Protein AF-A0A1E3PPU5-F1 (afdb_monomer)

Structure (mmCIF, N/CA/C/O backbone):
data_AF-A0A1E3PPU5-F1
#
_entry.id   AF-A0A1E3PPU5-F1
#
loop_
_atom_site.group_PDB
_atom_site.id
_atom_site.type_symbol
_atom_site.label_atom_id
_atom_site.label_alt_id
_atom_site.label_comp_id
_atom_site.label_asym_id
_atom_site.label_entity_id
_atom_site.label_seq_id
_atom_site.pdbx_PDB_ins_code
_atom_site.Cartn_x
_atom_site.Cartn_y
_atom_site.Cartn_z
_atom_site.occupancy
_atom_site.B_iso_or_equiv
_atom_site.auth_seq_id
_atom_site.auth_comp_id
_atom_site.auth_asym_id
_atom_site.auth_atom_id
_atom_site.pdbx_PDB_model_num
ATOM 1 N N . MET A 1 1 ? 46.329 -4.856 56.643 1.00 38.47 1 MET A N 1
ATOM 2 C CA . MET A 1 1 ? 45.874 -3.846 55.666 1.00 38.47 1 MET A CA 1
ATOM 3 C C . MET A 1 1 ? 45.236 -4.569 54.481 1.00 38.47 1 MET A C 1
ATOM 5 O O . MET A 1 1 ? 45.948 -5.032 53.604 1.00 38.47 1 MET A O 1
ATOM 9 N N . LYS A 1 2 ? 43.916 -4.779 54.516 1.00 33.78 2 LYS A N 1
ATOM 10 C CA . LYS A 1 2 ? 43.099 -5.237 53.381 1.00 33.78 2 LYS A CA 1
ATOM 11 C C . LYS A 1 2 ? 41.738 -4.567 53.545 1.00 33.78 2 LYS A C 1
ATOM 13 O O . LYS A 1 2 ? 40.996 -4.929 54.450 1.00 33.78 2 LYS A O 1
ATOM 18 N N . ILE A 1 3 ? 41.478 -3.540 52.744 1.00 37.91 3 ILE A N 1
ATOM 19 C CA . ILE A 1 3 ? 40.165 -2.905 52.643 1.00 37.91 3 ILE A CA 1
ATOM 20 C C . ILE A 1 3 ? 39.521 -3.495 51.393 1.00 37.91 3 ILE A C 1
ATOM 22 O O . ILE A 1 3 ? 40.060 -3.378 50.296 1.00 37.91 3 ILE A O 1
ATOM 26 N N . ILE A 1 4 ? 38.404 -4.185 51.597 1.00 42.53 4 ILE A N 1
ATOM 27 C CA . ILE A 1 4 ? 37.484 -4.612 50.548 1.00 42.53 4 ILE A CA 1
ATOM 28 C C . ILE A 1 4 ? 36.599 -3.399 50.261 1.00 42.53 4 ILE A C 1
ATOM 30 O O . ILE A 1 4 ? 35.891 -2.947 51.157 1.00 42.53 4 ILE A O 1
ATOM 34 N N . VAL A 1 5 ? 36.643 -2.868 49.040 1.00 39.12 5 VAL A N 1
ATOM 35 C CA . VAL A 1 5 ? 35.639 -1.916 48.551 1.00 39.12 5 VAL A CA 1
ATOM 36 C C . VAL A 1 5 ? 34.850 -2.617 47.455 1.00 39.12 5 VAL A C 1
ATOM 38 O O . VAL A 1 5 ? 35.343 -2.820 46.350 1.00 39.12 5 VAL A O 1
ATOM 41 N N . LEU A 1 6 ? 33.631 -3.023 47.808 1.00 41.00 6 LEU A N 1
ATOM 42 C CA . LEU A 1 6 ? 32.549 -3.261 46.863 1.00 41.00 6 LEU A CA 1
ATOM 43 C C . LEU A 1 6 ? 32.011 -1.897 46.423 1.00 41.00 6 LEU A C 1
ATOM 45 O O . LEU A 1 6 ? 31.562 -1.122 47.265 1.00 41.00 6 LEU A O 1
ATOM 49 N N . THR A 1 7 ? 31.986 -1.631 45.122 1.00 42.81 7 THR A N 1
ATOM 50 C CA . THR A 1 7 ? 31.122 -0.596 44.546 1.00 42.81 7 THR A CA 1
ATOM 51 C C . THR A 1 7 ? 30.301 -1.210 43.422 1.00 42.81 7 THR A C 1
ATOM 53 O O . THR A 1 7 ? 30.782 -1.484 42.324 1.00 42.81 7 THR A O 1
ATOM 56 N N . SER A 1 8 ? 29.039 -1.471 43.753 1.00 38.47 8 SER A N 1
ATOM 57 C CA . SER A 1 8 ? 27.985 -1.894 42.842 1.00 38.47 8 SER A CA 1
ATOM 58 C C . SER A 1 8 ? 27.707 -0.796 41.817 1.00 38.47 8 SER A C 1
ATOM 60 O O . SER A 1 8 ? 27.357 0.323 42.187 1.00 38.47 8 SER A O 1
ATOM 62 N N . TRP A 1 9 ? 27.821 -1.123 40.533 1.00 41.47 9 TRP A N 1
ATOM 63 C CA . TRP A 1 9 ? 27.271 -0.305 39.457 1.00 41.47 9 TRP A CA 1
ATOM 64 C C . TRP A 1 9 ? 25.793 -0.656 39.296 1.00 41.47 9 TRP A C 1
ATOM 66 O O . TRP A 1 9 ? 25.444 -1.708 38.766 1.00 41.47 9 TRP A O 1
ATOM 76 N N . LEU A 1 10 ? 24.923 0.219 39.797 1.00 37.22 10 LEU A N 1
ATOM 77 C CA . LEU A 1 10 ? 23.493 0.175 39.521 1.00 37.22 10 LEU A CA 1
ATOM 78 C C . LEU A 1 10 ? 23.273 0.839 38.152 1.00 37.22 10 LEU A C 1
ATOM 80 O O . LEU A 1 10 ? 23.144 2.057 38.061 1.00 37.22 10 LEU A O 1
ATOM 84 N N . ILE A 1 11 ? 23.285 0.051 37.076 1.00 41.66 11 ILE A N 1
ATOM 85 C CA . ILE A 1 11 ? 22.796 0.511 35.772 1.00 41.66 11 ILE A CA 1
ATOM 86 C C . ILE A 1 11 ? 21.272 0.500 35.869 1.00 41.66 11 ILE A C 1
ATOM 88 O O . ILE A 1 11 ? 20.632 -0.539 35.714 1.00 41.66 11 ILE A O 1
ATOM 92 N N . LEU A 1 12 ? 20.697 1.658 36.190 1.00 36.25 12 LEU A N 1
ATOM 93 C CA . LEU A 1 12 ? 19.266 1.891 36.071 1.00 36.25 12 LEU A CA 1
ATOM 94 C C . LEU A 1 12 ? 18.953 1.977 34.571 1.00 36.25 12 LEU A C 1
ATOM 96 O O . LEU A 1 12 ? 19.056 3.035 33.955 1.00 36.25 12 LEU A O 1
ATOM 100 N N . SER A 1 13 ? 18.646 0.835 33.962 1.00 36.31 13 SER A N 1
ATOM 101 C CA . SER A 1 13 ? 18.014 0.788 32.649 1.00 36.31 13 SER A CA 1
ATOM 102 C C . SER A 1 13 ? 16.612 1.364 32.810 1.00 36.31 13 SER A C 1
ATOM 104 O O . SER A 1 13 ? 15.681 0.693 33.246 1.00 36.31 13 SER A O 1
ATOM 106 N N . VAL A 1 14 ? 16.468 2.654 32.513 1.00 34.38 14 VAL A N 1
ATOM 107 C CA . VAL A 1 14 ? 15.155 3.249 32.288 1.00 34.38 14 VAL A CA 1
ATOM 108 C C . VAL A 1 14 ? 14.670 2.681 30.959 1.00 34.38 14 VAL A C 1
ATOM 110 O O . VAL A 1 14 ? 14.937 3.229 29.894 1.00 34.38 14 VAL A O 1
ATOM 113 N N . SER A 1 15 ? 14.001 1.533 31.015 1.00 31.23 15 SER A N 1
ATOM 114 C CA . SER A 1 15 ? 13.116 1.105 29.942 1.00 31.23 15 SER A CA 1
ATOM 115 C C . SER A 1 15 ? 11.977 2.116 29.901 1.00 31.23 15 SER A C 1
ATOM 117 O O . SER A 1 15 ? 10.998 1.992 30.635 1.00 31.23 15 SER A O 1
ATOM 119 N N . ILE A 1 16 ? 12.131 3.162 29.088 1.00 35.44 16 ILE A N 1
ATOM 120 C CA . ILE A 1 16 ? 11.001 3.978 28.658 1.00 35.44 16 ILE A CA 1
ATOM 121 C C . ILE A 1 16 ? 10.171 3.047 27.778 1.00 35.44 16 ILE A C 1
ATOM 123 O O . ILE A 1 16 ? 10.413 2.909 26.583 1.00 35.44 16 ILE A O 1
ATOM 127 N N . ALA A 1 17 ? 9.240 2.326 28.398 1.00 31.62 17 ALA A N 1
ATOM 128 C CA . ALA A 1 17 ? 8.127 1.756 27.675 1.00 31.62 17 ALA A CA 1
ATOM 129 C C . ALA A 1 17 ? 7.331 2.956 27.162 1.00 31.62 17 ALA A C 1
ATOM 131 O O . ALA A 1 17 ? 6.586 3.579 27.918 1.00 31.62 17 ALA A O 1
ATOM 132 N N . PHE A 1 18 ? 7.542 3.325 25.901 1.00 35.78 18 PHE A N 1
ATOM 133 C CA . PHE A 1 18 ? 6.578 4.141 25.185 1.00 35.78 18 PHE A CA 1
ATOM 134 C C . PHE A 1 18 ? 5.292 3.319 25.134 1.00 35.78 18 PHE A C 1
ATOM 136 O O . PHE A 1 18 ? 5.106 2.475 24.262 1.00 35.78 18 PHE A O 1
ATOM 143 N N . SER A 1 19 ? 4.408 3.509 26.114 1.00 36.94 19 SER A N 1
ATOM 144 C CA . SER A 1 19 ? 3.015 3.120 25.961 1.00 36.94 19 SER A CA 1
ATOM 145 C C . SER A 1 19 ? 2.396 4.114 24.984 1.00 36.94 19 SER A C 1
ATOM 147 O O . SER A 1 19 ? 1.695 5.042 25.386 1.00 36.94 19 SER A O 1
ATOM 149 N N . ASN A 1 20 ? 2.695 3.951 23.695 1.00 46.19 20 ASN A N 1
ATOM 150 C CA . ASN A 1 20 ? 1.829 4.495 22.664 1.00 46.19 20 ASN A CA 1
ATOM 151 C C . ASN A 1 20 ? 0.465 3.872 22.936 1.00 46.19 20 ASN A C 1
ATOM 153 O O . ASN A 1 20 ? 0.345 2.645 22.985 1.00 46.19 20 ASN A O 1
ATOM 157 N N . ALA A 1 21 ? -0.533 4.698 23.234 1.00 53.44 21 ALA A N 1
ATOM 158 C CA . ALA A 1 21 ? -1.872 4.234 23.555 1.00 53.44 21 ALA A CA 1
ATOM 159 C C . ALA A 1 21 ? -2.557 3.726 22.276 1.00 53.44 21 ALA A C 1
ATOM 161 O O . ALA A 1 21 ? -3.516 4.309 21.798 1.00 53.44 21 ALA A O 1
ATOM 162 N N . TYR A 1 22 ? -2.056 2.625 21.711 1.00 69.50 22 TYR A N 1
ATOM 163 C CA . TYR A 1 22 ? -2.722 1.896 20.644 1.00 69.50 22 TYR A CA 1
ATOM 164 C C . TYR A 1 22 ? -4.072 1.431 21.182 1.00 69.50 22 TYR A C 1
ATOM 166 O O . TYR A 1 22 ? -4.128 0.529 22.022 1.00 69.50 22 TYR A O 1
ATOM 174 N N . MET A 1 23 ? -5.152 2.086 20.758 1.00 84.50 23 MET A N 1
ATOM 175 C CA . MET A 1 23 ? -6.507 1.759 21.187 1.00 84.50 23 MET A CA 1
ATOM 176 C C . MET A 1 23 ? -7.170 0.890 20.117 1.00 84.50 23 MET A C 1
ATOM 178 O O . MET A 1 23 ? -7.567 1.425 19.079 1.00 84.50 23 MET A O 1
ATOM 182 N N . PRO A 1 24 ? -7.342 -0.426 20.355 1.00 92.50 24 PRO A N 1
ATOM 183 C CA . PRO A 1 24 ? -8.001 -1.291 19.390 1.00 92.50 24 PRO A CA 1
ATOM 184 C C . PRO A 1 24 ? -9.436 -0.827 19.121 1.00 92.50 24 PRO A C 1
ATOM 186 O O . PRO A 1 24 ? -10.128 -0.383 20.042 1.00 92.50 24 PRO A O 1
ATOM 189 N N . LEU A 1 25 ? -9.897 -0.997 17.883 1.00 94.69 25 LEU A N 1
ATOM 190 C CA . LEU A 1 25 ? -11.292 -0.818 17.512 1.00 94.69 25 LEU A CA 1
ATOM 191 C C . LEU A 1 25 ? -12.155 -1.783 18.318 1.00 94.69 25 LEU A C 1
ATOM 193 O O . LEU A 1 25 ? -11.772 -2.934 18.574 1.00 94.69 25 LEU A O 1
ATOM 197 N N . LYS A 1 26 ? -13.355 -1.331 18.677 1.00 94.81 26 LYS A N 1
ATOM 198 C CA . LYS A 1 26 ? -14.368 -2.212 19.260 1.00 94.81 26 LYS A CA 1
ATOM 199 C C . LYS A 1 26 ? -14.810 -3.240 18.219 1.00 94.81 26 LYS A C 1
ATOM 201 O O . LYS A 1 26 ? -14.842 -2.949 17.025 1.00 94.81 26 LYS A O 1
ATOM 206 N N . ASP A 1 27 ? -15.245 -4.414 18.669 1.00 94.06 27 ASP A N 1
ATOM 207 C CA . ASP A 1 27 ? -15.744 -5.463 17.767 1.00 94.06 27 ASP A CA 1
ATOM 208 C C . ASP A 1 27 ? -16.898 -4.955 16.880 1.00 94.06 27 ASP A C 1
ATOM 210 O O . ASP A 1 27 ? -16.925 -5.237 15.687 1.00 94.06 27 ASP A O 1
ATOM 214 N N . THR A 1 28 ? -17.778 -4.102 17.417 1.00 94.56 28 THR A N 1
ATOM 215 C CA . THR A 1 28 ? -18.859 -3.450 16.655 1.00 94.56 28 THR A CA 1
ATOM 216 C C . THR A 1 28 ? -18.353 -2.502 15.564 1.00 94.56 28 THR A C 1
ATOM 218 O O . THR A 1 28 ? -19.009 -2.320 14.545 1.00 94.56 28 THR A O 1
ATOM 221 N N . GLU A 1 29 ? -17.192 -1.875 15.757 1.00 95.06 29 GLU A N 1
ATOM 222 C CA . GLU A 1 29 ? -16.574 -0.998 14.755 1.00 95.06 29 GLU A CA 1
ATOM 223 C C . GLU A 1 29 ? -15.867 -1.814 13.671 1.00 95.06 29 GLU A C 1
ATOM 225 O O . GLU A 1 29 ? -15.972 -1.484 12.492 1.00 95.06 29 GLU A O 1
ATOM 230 N N . LEU A 1 30 ? -15.223 -2.926 14.046 1.00 94.38 30 LEU A N 1
ATOM 231 C CA . LEU A 1 30 ? -14.688 -3.895 13.087 1.00 94.38 30 LEU A CA 1
ATOM 232 C C . LEU A 1 30 ? -15.796 -4.496 12.208 1.00 94.38 30 LEU A C 1
ATOM 234 O O . LEU A 1 30 ? -15.645 -4.549 10.990 1.00 94.38 30 LEU A O 1
ATOM 238 N N . GLU A 1 31 ? -16.920 -4.907 12.806 1.00 94.25 31 GLU A N 1
ATOM 239 C CA . GLU A 1 31 ? -18.123 -5.346 12.079 1.00 94.25 31 GLU A CA 1
ATOM 240 C C . GLU A 1 31 ? -18.624 -4.264 11.120 1.00 94.25 31 GLU A C 1
ATOM 242 O O . GLU A 1 31 ? -18.971 -4.536 9.967 1.00 94.25 31 GLU A O 1
ATOM 247 N N . SER A 1 32 ? -18.623 -3.017 11.590 1.00 93.38 32 SER A N 1
ATOM 248 C CA . SER A 1 32 ? -19.095 -1.888 10.809 1.00 93.38 32 SER A CA 1
ATOM 249 C C . SER A 1 32 ? -18.285 -1.657 9.540 1.00 93.38 32 SER A C 1
ATOM 251 O O . SER A 1 32 ? -18.894 -1.350 8.520 1.00 93.38 32 SER A O 1
ATOM 253 N N . ILE A 1 33 ? -16.959 -1.837 9.568 1.00 92.75 33 ILE A N 1
ATOM 254 C CA . ILE A 1 33 ? -16.118 -1.695 8.368 1.00 92.75 33 ILE A CA 1
ATOM 255 C C . ILE A 1 33 ? -16.654 -2.584 7.242 1.00 92.75 33 ILE A C 1
ATOM 257 O O . ILE A 1 33 ? -16.949 -2.081 6.164 1.00 92.75 33 ILE A O 1
ATOM 261 N N . ALA A 1 34 ? -16.857 -3.878 7.501 1.00 90.56 34 ALA A N 1
ATOM 262 C CA . ALA A 1 34 ? -17.318 -4.807 6.471 1.00 90.56 34 ALA A CA 1
ATOM 263 C C . ALA A 1 34 ? -18.799 -4.637 6.102 1.00 90.56 34 ALA A C 1
ATOM 265 O O . ALA A 1 34 ? -19.186 -4.973 4.987 1.00 90.56 34 ALA A O 1
ATOM 266 N N . SER A 1 35 ? -19.638 -4.138 7.016 1.00 92.25 35 SER A N 1
ATOM 267 C CA . SER A 1 35 ? -21.061 -3.914 6.724 1.00 92.25 35 SER A CA 1
ATOM 268 C C . SER A 1 35 ? -21.330 -2.623 5.941 1.00 92.25 35 SER A C 1
ATOM 270 O O . SER A 1 35 ? -22.181 -2.624 5.057 1.00 92.25 35 SER A O 1
ATOM 272 N N . GLN A 1 36 ? -20.613 -1.534 6.244 1.00 93.06 36 GLN A N 1
ATOM 273 C CA . GLN A 1 36 ? -20.745 -0.251 5.546 1.00 93.06 36 GLN A CA 1
ATOM 274 C C . GLN A 1 36 ? -19.933 -0.217 4.253 1.00 93.06 36 GLN A C 1
ATOM 276 O O . GLN A 1 36 ? -20.329 0.434 3.286 1.00 93.06 36 GLN A O 1
ATOM 281 N N . PHE A 1 37 ? -18.801 -0.920 4.236 1.00 94.50 37 PHE A N 1
ATOM 282 C CA . PHE A 1 37 ? -17.921 -1.007 3.084 1.00 94.50 37 PHE A CA 1
ATOM 283 C C . PHE A 1 37 ? -17.619 -2.476 2.761 1.00 94.50 37 PHE A C 1
ATOM 285 O O . PHE A 1 37 ? -16.506 -2.933 3.005 1.00 94.50 37 PHE A O 1
ATOM 292 N N . PRO A 1 38 ? -18.574 -3.254 2.223 1.00 96.38 38 PRO A N 1
ATOM 293 C CA . PRO A 1 38 ? -18.310 -4.645 1.868 1.00 96.38 38 PRO A CA 1
ATOM 294 C C . PRO A 1 38 ? -17.135 -4.733 0.876 1.00 96.38 38 PRO A C 1
ATOM 296 O O . PRO A 1 38 ? -17.256 -4.217 -0.236 1.00 96.38 38 PRO A O 1
ATOM 299 N N . PRO A 1 39 ? -15.994 -5.375 1.212 1.00 96.94 39 PRO A N 1
ATOM 300 C CA . PRO A 1 39 ? -14.789 -5.282 0.383 1.00 96.94 39 PRO A CA 1
ATOM 301 C C . PRO A 1 39 ? -14.996 -5.700 -1.073 1.00 96.94 39 PRO A C 1
ATOM 303 O O . PRO A 1 39 ? -14.470 -5.063 -1.979 1.00 96.94 39 PRO A O 1
ATOM 306 N N . LEU A 1 40 ? -15.798 -6.742 -1.313 1.00 95.50 40 LEU A N 1
ATOM 307 C CA . LEU A 1 40 ? -16.043 -7.269 -2.658 1.00 95.50 40 LEU A CA 1
ATOM 308 C C . LEU A 1 40 ? -17.011 -6.425 -3.494 1.00 95.50 40 LEU A C 1
ATOM 310 O O . LEU A 1 40 ? -17.127 -6.687 -4.681 1.00 95.50 40 LEU A O 1
ATOM 314 N N . GLU A 1 41 ? -17.669 -5.411 -2.931 1.00 96.38 41 GLU A N 1
ATOM 315 C CA . GLU A 1 41 ? -18.372 -4.407 -3.744 1.00 96.38 41 GLU A CA 1
ATOM 316 C C . GLU A 1 41 ? -17.401 -3.396 -4.366 1.00 96.38 41 GLU A C 1
ATOM 318 O O . GLU A 1 41 ? -17.722 -2.786 -5.374 1.00 96.38 41 GLU A O 1
ATOM 323 N N . TYR A 1 42 ? -16.203 -3.235 -3.793 1.00 96.94 42 TYR A N 1
ATOM 324 C CA . TYR A 1 42 ? -15.195 -2.279 -4.267 1.00 96.94 42 TYR A CA 1
ATOM 325 C C . TYR A 1 42 ? -14.000 -2.952 -4.944 1.00 96.94 42 TYR A C 1
ATOM 327 O O . TYR A 1 42 ? -13.364 -2.361 -5.810 1.00 96.94 42 TYR A O 1
ATOM 335 N N . LEU A 1 43 ? -13.673 -4.178 -4.538 1.00 98.19 43 LEU A N 1
ATOM 336 C CA . LEU A 1 43 ? -12.500 -4.933 -4.981 1.00 98.19 43 LEU A CA 1
ATOM 337 C C . LEU A 1 43 ? -12.882 -6.123 -5.872 1.00 98.19 43 LEU A C 1
ATOM 339 O O . LEU A 1 43 ? -12.120 -7.081 -5.984 1.00 98.19 43 LEU A O 1
ATOM 343 N N . ASN A 1 44 ? -14.067 -6.094 -6.487 1.00 97.31 44 ASN A N 1
ATOM 344 C CA . ASN A 1 44 ? -14.431 -7.073 -7.505 1.00 97.31 44 ASN A CA 1
ATOM 345 C C . ASN A 1 44 ? -13.580 -6.833 -8.766 1.00 97.31 44 ASN A C 1
ATOM 347 O O . ASN A 1 44 ? -13.678 -5.755 -9.354 1.00 97.31 44 ASN A O 1
ATOM 351 N N . PRO A 1 45 ? -12.777 -7.809 -9.224 1.00 97.50 45 PRO A N 1
ATOM 352 C CA . PRO A 1 45 ? -11.940 -7.632 -10.409 1.00 97.50 45 PRO A CA 1
ATOM 353 C C . PRO A 1 45 ? -12.738 -7.554 -11.720 1.00 97.50 45 PRO A C 1
ATOM 355 O O . PRO A 1 45 ? -12.166 -7.240 -12.756 1.00 97.50 45 PRO A O 1
ATOM 358 N N . LEU A 1 46 ? -14.041 -7.851 -11.686 1.00 96.44 46 LEU A N 1
ATOM 359 C CA . LEU A 1 46 ? -14.939 -7.796 -12.844 1.00 96.44 46 LEU A CA 1
ATOM 360 C C . LEU A 1 46 ? -15.818 -6.536 -12.872 1.00 96.44 46 LEU A C 1
ATOM 362 O O . LEU A 1 46 ? -16.685 -6.426 -13.736 1.00 96.44 46 LEU A O 1
ATOM 366 N N . ASP A 1 47 ? -15.659 -5.631 -11.905 1.00 96.00 47 ASP A N 1
ATOM 367 C CA . ASP A 1 47 ? -16.402 -4.373 -11.861 1.00 96.00 47 ASP A CA 1
ATOM 368 C C . ASP A 1 47 ? -15.549 -3.229 -12.417 1.00 96.00 47 ASP A C 1
ATOM 370 O O . ASP A 1 47 ? -14.666 -2.724 -11.727 1.00 96.00 47 ASP A O 1
ATOM 374 N N . ASP A 1 48 ? -15.845 -2.799 -13.645 1.00 87.31 48 ASP A N 1
ATOM 375 C CA . ASP A 1 48 ? -15.163 -1.685 -14.323 1.00 87.31 48 ASP A CA 1
ATOM 376 C C . ASP A 1 48 ? -15.306 -0.341 -13.576 1.00 87.31 48 ASP A C 1
ATOM 378 O O . ASP A 1 48 ? -14.528 0.585 -13.802 1.00 87.31 48 ASP A O 1
ATOM 382 N N . GLY A 1 49 ? -16.306 -0.207 -12.693 1.00 88.62 49 GLY A N 1
ATOM 383 C CA . GLY A 1 49 ? -16.468 0.950 -11.804 1.00 88.62 49 GLY A CA 1
ATOM 384 C C . GLY A 1 49 ? -15.776 0.794 -10.446 1.00 88.62 49 GLY A C 1
ATOM 385 O O . GLY A 1 49 ? -15.794 1.728 -9.638 1.00 88.62 49 GLY A O 1
ATOM 386 N N . GLY A 1 50 ? -15.194 -0.378 -10.187 1.00 95.06 50 GLY A N 1
ATOM 387 C CA . GLY A 1 50 ? -14.548 -0.743 -8.937 1.00 95.06 50 GLY A CA 1
ATOM 388 C C . GLY A 1 50 ? -13.141 -0.164 -8.787 1.00 95.06 50 GLY A C 1
ATOM 389 O O . GLY A 1 50 ? -12.575 0.468 -9.676 1.00 95.06 50 GLY A O 1
ATOM 390 N N . LEU A 1 51 ? -12.540 -0.398 -7.622 1.00 98.25 51 LEU A N 1
ATOM 391 C CA . LEU A 1 51 ? -11.192 0.079 -7.310 1.00 98.25 51 LEU A CA 1
ATOM 392 C C . LEU A 1 51 ? -10.101 -0.808 -7.921 1.00 98.25 51 LEU A C 1
ATOM 394 O O . LEU A 1 51 ? -9.017 -0.300 -8.188 1.00 98.25 51 LEU A O 1
ATOM 398 N N . LEU A 1 52 ? -10.376 -2.102 -8.135 1.00 98.69 52 LEU A N 1
ATOM 399 C CA . LEU A 1 52 ? -9.389 -3.092 -8.585 1.00 98.69 52 LEU A CA 1
ATOM 400 C C . LEU A 1 52 ? -9.282 -3.209 -10.108 1.00 98.69 52 LEU A C 1
ATOM 402 O O . LEU A 1 52 ? -8.173 -3.178 -10.634 1.00 98.69 52 LEU A O 1
ATOM 406 N N . GLN A 1 53 ? -10.410 -3.345 -10.811 1.00 98.38 53 GLN A N 1
ATOM 407 C CA . GLN A 1 53 ? -10.428 -3.614 -12.254 1.00 98.38 53 GLN A CA 1
ATOM 408 C C . GLN A 1 53 ? -9.549 -2.651 -13.072 1.00 98.38 53 GLN A C 1
ATOM 410 O O . GLN A 1 53 ? -8.790 -3.147 -13.906 1.00 98.38 53 GLN A O 1
ATOM 415 N N . PRO A 1 54 ? -9.521 -1.330 -12.801 1.00 98.44 54 PRO A N 1
ATOM 416 C CA . PRO A 1 54 ? -8.708 -0.413 -13.600 1.00 98.44 54 PRO A CA 1
ATOM 417 C C . PRO A 1 54 ? -7.192 -0.637 -13.496 1.00 98.44 54 PRO A C 1
ATOM 419 O O . PRO A 1 54 ? -6.458 -0.197 -14.379 1.00 98.44 54 PRO A O 1
ATOM 422 N N . PHE A 1 55 ? -6.712 -1.333 -12.457 1.00 98.75 55 PHE A N 1
ATOM 423 C CA . PHE A 1 55 ? -5.313 -1.760 -12.365 1.00 98.75 55 PHE A CA 1
ATOM 424 C C . PHE A 1 55 ? -5.025 -3.031 -13.170 1.00 98.75 55 PHE A C 1
ATOM 426 O O . PHE A 1 55 ? -3.869 -3.268 -13.498 1.00 98.75 55 PHE A O 1
ATOM 433 N N . LEU A 1 56 ? -6.028 -3.847 -13.516 1.00 98.62 56 LEU A N 1
ATOM 434 C CA . LEU A 1 56 ? -5.874 -5.170 -14.144 1.00 98.62 56 LEU A CA 1
ATOM 435 C C . LEU A 1 56 ? -5.603 -5.086 -15.658 1.00 98.62 56 LEU A C 1
ATOM 437 O O . LEU A 1 56 ? -6.233 -5.751 -16.480 1.00 98.62 56 LEU A O 1
ATOM 441 N N . ILE A 1 57 ? -4.633 -4.250 -16.017 1.00 98.62 57 ILE A N 1
ATOM 442 C CA . ILE A 1 57 ? -4.093 -4.044 -17.358 1.00 98.62 57 ILE A CA 1
ATOM 443 C C . ILE A 1 57 ? -2.563 -4.027 -17.284 1.00 98.62 57 ILE A C 1
ATOM 445 O O . ILE A 1 57 ? -1.990 -3.699 -16.247 1.00 98.62 57 ILE A O 1
ATOM 449 N N . VAL A 1 58 ? -1.891 -4.319 -18.401 1.00 98.81 58 VAL A N 1
ATOM 450 C CA . VAL A 1 58 ? -0.436 -4.117 -18.519 1.00 98.81 58 VAL A CA 1
ATOM 451 C C . VAL A 1 58 ? -0.144 -2.623 -18.401 1.00 98.81 58 VAL A C 1
ATOM 453 O O . VAL A 1 58 ? -0.642 -1.847 -19.218 1.00 98.81 58 VAL A O 1
ATOM 456 N N . ARG A 1 59 ? 0.655 -2.225 -17.412 1.00 98.62 59 ARG A N 1
ATOM 457 C CA . ARG A 1 59 ? 0.837 -0.838 -16.945 1.00 98.62 59 ARG A CA 1
ATOM 458 C C . ARG A 1 59 ? 2.314 -0.479 -16.721 1.00 98.62 59 ARG A C 1
ATOM 460 O O . ARG A 1 59 ? 2.666 0.192 -15.761 1.00 98.62 59 ARG A O 1
ATOM 467 N N . ILE A 1 60 ? 3.165 -0.906 -17.655 1.00 98.50 60 ILE A N 1
ATOM 468 C CA . ILE A 1 60 ? 4.615 -0.637 -17.688 1.00 98.50 60 ILE A CA 1
ATOM 469 C C . ILE A 1 60 ? 4.888 0.884 -17.636 1.00 98.50 60 ILE A C 1
ATOM 471 O O . ILE A 1 60 ? 4.155 1.634 -18.304 1.00 98.50 60 ILE A O 1
ATOM 475 N N . PRO A 1 61 ? 5.931 1.358 -16.922 1.00 98.56 61 PRO A N 1
ATOM 476 C CA . PRO A 1 61 ? 6.236 2.785 -16.806 1.00 98.56 61 PRO A CA 1
ATOM 477 C C . PRO A 1 61 ? 6.361 3.489 -18.166 1.00 98.56 61 PRO A C 1
ATOM 479 O O . PRO A 1 61 ? 6.839 2.921 -19.151 1.00 98.56 61 PRO A O 1
ATOM 482 N N . GLY A 1 62 ? 5.883 4.732 -18.242 1.00 95.50 62 GLY A N 1
ATOM 483 C CA . GLY A 1 62 ? 5.904 5.549 -19.463 1.00 95.50 62 GLY A CA 1
ATOM 484 C C . GLY A 1 62 ? 4.886 5.169 -20.553 1.00 95.50 62 GLY A C 1
ATOM 485 O O . GLY A 1 62 ? 4.802 5.860 -21.569 1.00 95.50 62 GLY A O 1
ATOM 486 N N . THR A 1 63 ? 4.090 4.110 -20.373 1.00 97.69 63 THR A N 1
ATOM 487 C CA . THR A 1 63 ? 3.048 3.714 -21.340 1.00 97.69 63 THR A CA 1
ATOM 488 C C . THR A 1 63 ? 1.715 4.439 -21.119 1.00 97.69 63 THR A C 1
ATOM 490 O O . THR A 1 63 ? 1.418 4.931 -20.030 1.00 97.69 63 THR A O 1
ATOM 493 N N . GLU A 1 64 ? 0.847 4.444 -22.140 1.00 98.38 64 GLU A N 1
ATOM 494 C CA . GLU A 1 64 ? -0.516 4.995 -22.031 1.00 98.38 64 GLU A CA 1
ATOM 495 C C . GLU A 1 64 ? -1.329 4.311 -20.917 1.00 98.38 64 GLU A C 1
ATOM 497 O O . GLU A 1 64 ? -2.111 4.958 -20.222 1.00 98.38 64 GLU A O 1
ATOM 502 N N . ASN A 1 65 ? -1.135 3.007 -20.711 1.00 98.69 65 ASN A N 1
ATOM 503 C CA . ASN A 1 65 ? -1.838 2.271 -19.666 1.00 98.69 65 ASN A CA 1
ATOM 504 C C . ASN A 1 65 ? -1.335 2.615 -18.258 1.00 98.69 65 ASN A C 1
ATOM 506 O O . ASN A 1 65 ? -2.162 2.729 -17.357 1.00 98.69 65 ASN A O 1
ATOM 510 N N . SER A 1 66 ? -0.032 2.868 -18.072 1.00 98.62 66 SER A N 1
ATOM 511 C CA . SER A 1 66 ? 0.472 3.443 -16.814 1.00 98.62 66 SER A CA 1
ATOM 512 C C . SER A 1 66 ? -0.218 4.785 -16.528 1.00 98.62 66 SER A C 1
ATOM 514 O O . SER A 1 66 ? -0.776 4.977 -15.450 1.00 98.62 66 SER A O 1
ATOM 516 N N . THR A 1 67 ? -0.353 5.663 -17.533 1.00 98.62 67 THR A N 1
ATOM 517 C CA . THR A 1 67 ? -1.111 6.922 -17.384 1.00 98.62 67 THR A CA 1
ATOM 518 C C . THR A 1 67 ? -2.595 6.699 -17.046 1.00 98.62 67 THR A C 1
ATOM 520 O O . THR A 1 67 ? -3.158 7.446 -16.245 1.00 98.62 67 THR A O 1
ATOM 523 N N . LYS A 1 68 ? -3.257 5.677 -17.609 1.00 98.62 68 LYS A N 1
ATOM 524 C CA . LYS A 1 68 ? -4.652 5.334 -17.252 1.00 98.62 68 LYS A CA 1
ATOM 525 C C . LYS A 1 68 ? -4.785 4.955 -15.779 1.00 98.62 68 LYS A C 1
ATOM 527 O O . LYS A 1 68 ? -5.697 5.446 -15.118 1.00 98.62 68 LYS A O 1
ATOM 532 N N . VAL A 1 69 ? -3.861 4.148 -15.262 1.00 98.56 69 VAL A N 1
ATOM 533 C CA . VAL A 1 69 ? -3.829 3.764 -13.845 1.00 98.56 69 VAL A CA 1
ATOM 534 C C . VAL A 1 69 ? -3.549 4.972 -12.950 1.00 98.56 69 VAL A C 1
ATOM 536 O O . VAL A 1 69 ? -4.243 5.169 -11.952 1.00 98.56 69 VAL A O 1
ATOM 539 N N . GLN A 1 70 ? -2.619 5.848 -13.340 1.00 98.56 70 GLN A N 1
ATOM 540 C CA . GLN A 1 70 ? -2.383 7.099 -12.614 1.00 98.56 70 GLN A CA 1
ATOM 541 C C . GLN A 1 70 ? -3.652 7.962 -12.547 1.00 98.56 70 GLN A C 1
ATOM 543 O O . GLN A 1 70 ? -4.003 8.485 -11.488 1.00 98.56 70 GLN A O 1
ATOM 548 N N . ASN A 1 71 ? -4.378 8.083 -13.662 1.00 98.00 71 ASN A N 1
ATOM 549 C CA . ASN A 1 71 ? -5.638 8.821 -13.716 1.00 98.00 71 ASN A CA 1
ATOM 550 C C . ASN A 1 71 ? -6.723 8.195 -12.836 1.00 98.00 71 ASN A C 1
ATOM 552 O O . ASN A 1 71 ? -7.453 8.939 -12.191 1.00 98.00 71 ASN A O 1
ATOM 556 N N . HIS A 1 72 ? -6.806 6.864 -12.756 1.00 98.00 72 HIS A N 1
ATOM 557 C CA . HIS A 1 72 ? -7.725 6.167 -11.847 1.00 98.00 72 HIS A CA 1
ATOM 558 C C . HIS A 1 72 ? -7.472 6.539 -10.380 1.00 98.00 72 HIS A C 1
ATOM 560 O O . HIS A 1 72 ? -8.397 6.951 -9.675 1.00 98.00 72 HIS A O 1
ATOM 566 N N . VAL A 1 73 ? -6.209 6.497 -9.938 1.00 98.06 73 VAL A N 1
ATOM 567 C CA . VAL A 1 73 ? -5.821 6.913 -8.578 1.00 98.06 73 VAL A CA 1
ATOM 568 C C . VAL A 1 73 ? -6.152 8.390 -8.342 1.00 98.06 73 VAL A C 1
ATOM 570 O O . VAL A 1 73 ? -6.790 8.737 -7.344 1.00 98.06 73 VAL A O 1
ATOM 573 N N . ASN A 1 74 ? -5.763 9.268 -9.271 1.00 95.44 74 ASN A N 1
ATOM 574 C CA . ASN A 1 74 ? -6.013 10.706 -9.170 1.00 95.44 74 ASN A CA 1
ATOM 575 C C . ASN A 1 74 ? -7.511 11.019 -9.085 1.00 95.44 74 ASN A C 1
ATOM 577 O O . ASN A 1 74 ? -7.937 11.783 -8.220 1.00 95.44 74 ASN A O 1
ATOM 581 N N . ASP A 1 75 ? -8.320 10.419 -9.955 1.00 93.94 75 ASP A N 1
ATOM 582 C CA . ASP A 1 75 ? -9.758 10.654 -10.020 1.00 93.94 75 ASP A CA 1
ATOM 583 C C . ASP A 1 75 ? -10.469 10.179 -8.756 1.00 93.94 75 ASP A C 1
ATOM 585 O O . ASP A 1 75 ? -11.359 10.866 -8.253 1.00 93.94 75 ASP A O 1
ATOM 589 N N . PHE A 1 76 ? -10.052 9.053 -8.186 1.00 94.69 76 PHE A N 1
ATOM 590 C CA . PHE A 1 76 ? -10.587 8.582 -6.917 1.00 94.69 76 PHE A CA 1
ATOM 591 C C . PHE A 1 76 ? -10.364 9.592 -5.779 1.00 94.69 76 PHE A C 1
ATOM 593 O O . PHE A 1 76 ? -11.325 10.002 -5.119 1.00 94.69 76 PHE A O 1
ATOM 600 N N . PHE A 1 77 ? -9.128 10.058 -5.577 1.00 92.19 77 PHE A N 1
ATOM 601 C CA . PHE A 1 77 ? -8.827 10.988 -4.483 1.00 92.19 77 PHE A CA 1
ATOM 602 C C . PHE A 1 77 ? -9.359 12.405 -4.740 1.00 92.19 77 PHE A C 1
ATOM 604 O O . PHE A 1 77 ? -9.916 13.022 -3.835 1.00 92.19 77 PHE A O 1
ATOM 611 N N . ILE A 1 78 ? -9.249 12.923 -5.967 1.00 84.88 78 ILE A N 1
ATOM 612 C CA . ILE A 1 78 ? -9.651 14.298 -6.307 1.00 84.88 78 ILE A CA 1
ATOM 613 C C . ILE A 1 78 ? -11.167 14.417 -6.494 1.00 84.88 78 ILE A C 1
ATOM 615 O O . ILE A 1 78 ? -11.760 15.417 -6.086 1.00 84.88 78 ILE A O 1
ATOM 619 N N . LYS A 1 79 ? -11.808 13.433 -7.135 1.00 77.38 79 LYS A N 1
ATOM 620 C CA . LYS A 1 79 ? -13.225 13.527 -7.513 1.00 77.38 79 LYS A CA 1
ATOM 621 C C . LYS A 1 79 ? -14.134 12.761 -6.566 1.00 77.38 79 LYS A C 1
ATOM 623 O O . LYS A 1 79 ? -15.177 13.283 -6.207 1.00 77.38 79 LYS A O 1
ATOM 628 N N . GLN A 1 80 ? -13.787 11.546 -6.151 1.00 72.62 80 GLN A N 1
ATOM 629 C CA . GLN A 1 80 ? -14.746 10.727 -5.399 1.00 72.62 80 GLN A CA 1
ATOM 630 C C . GLN A 1 80 ? -14.728 11.021 -3.902 1.00 72.62 80 GLN A C 1
ATOM 632 O O . GLN A 1 80 ? -15.789 11.180 -3.301 1.00 72.62 80 GLN A O 1
ATOM 637 N N . ILE A 1 81 ? -13.541 11.101 -3.297 1.00 73.81 81 ILE A N 1
ATOM 638 C CA . ILE A 1 81 ? -13.436 11.303 -1.849 1.00 73.81 81 ILE A CA 1
ATOM 639 C C . ILE A 1 81 ? -13.426 12.795 -1.475 1.00 73.81 81 ILE A C 1
ATOM 641 O O . ILE A 1 81 ? -14.101 13.184 -0.524 1.00 73.81 81 ILE A O 1
ATOM 645 N N . SER A 1 82 ? -12.780 13.668 -2.256 1.00 65.19 82 SER A N 1
ATOM 646 C CA . SER A 1 82 ? -12.755 15.110 -1.946 1.00 65.19 82 SER A CA 1
ATOM 647 C C . SER A 1 82 ? -14.054 15.881 -2.255 1.00 65.19 82 SER A C 1
ATOM 649 O O . SER A 1 82 ? -14.206 16.997 -1.768 1.00 65.19 82 SER A O 1
ATOM 651 N N . GLN A 1 83 ? -15.014 15.334 -3.018 1.00 54.06 83 GLN A N 1
ATOM 652 C CA . GLN A 1 83 ? -16.270 16.041 -3.367 1.00 54.06 83 GLN A CA 1
ATOM 653 C C . GLN A 1 83 ? -17.422 15.837 -2.362 1.00 54.06 83 GLN A C 1
ATOM 655 O O . GLN A 1 83 ? -18.476 16.452 -2.504 1.00 54.06 83 GLN A O 1
ATOM 660 N N . GLY A 1 84 ? -17.248 14.999 -1.336 1.00 48.72 84 GLY A N 1
ATOM 661 C CA . GLY A 1 84 ? -18.299 14.663 -0.366 1.00 48.72 84 GLY A CA 1
ATOM 662 C C . GLY A 1 84 ? -18.590 15.711 0.721 1.00 48.72 84 GLY A C 1
ATOM 663 O O . GLY A 1 84 ? -19.349 15.408 1.640 1.00 48.72 84 GLY A O 1
ATOM 664 N N . GLN A 1 85 ? -17.995 16.909 0.669 1.00 48.34 85 GLN A N 1
ATOM 665 C CA . GLN A 1 85 ? -18.083 17.924 1.731 1.00 48.34 85 GLN A CA 1
ATOM 666 C C . GLN A 1 85 ? -18.645 19.244 1.169 1.00 48.34 85 GLN A C 1
ATOM 668 O O . GLN A 1 85 ? -18.109 19.818 0.221 1.00 48.34 85 GLN A O 1
ATOM 673 N N . ASN A 1 86 ? -19.772 19.703 1.725 1.00 41.53 86 ASN A N 1
ATOM 674 C CA . ASN A 1 86 ? -20.483 20.905 1.283 1.00 41.53 86 ASN A CA 1
ATOM 675 C C . ASN A 1 86 ? -19.642 22.177 1.470 1.00 41.53 86 ASN A C 1
ATOM 677 O O . ASN A 1 86 ? -19.184 22.499 2.561 1.00 41.53 86 ASN A O 1
ATOM 681 N N . SER A 1 87 ? -19.556 22.932 0.381 1.00 40.06 87 SER A N 1
ATOM 682 C CA . SER A 1 87 ? -18.728 24.108 0.100 1.00 40.06 87 SER A CA 1
ATOM 683 C C . SER A 1 87 ? -19.101 25.397 0.860 1.00 40.06 87 SER A C 1
ATOM 685 O O . SER A 1 8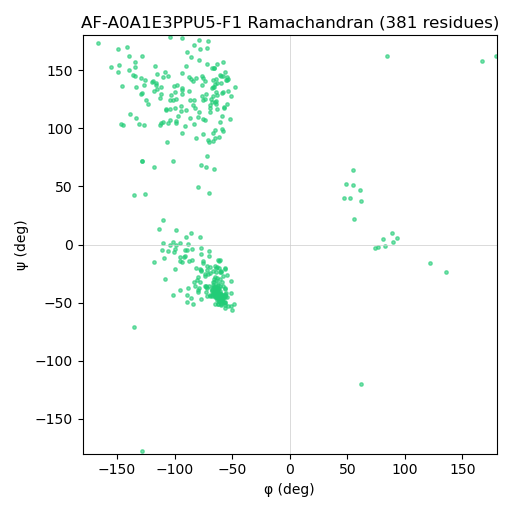7 ? -19.172 26.469 0.258 1.00 40.06 87 SER A O 1
ATOM 687 N N . SER A 1 88 ? -19.378 25.325 2.164 1.00 41.78 88 SER A N 1
ATOM 688 C CA . SER A 1 88 ? -19.790 26.503 2.962 1.00 41.78 88 SER A CA 1
ATOM 689 C C . SER A 1 88 ? -18.648 27.196 3.710 1.00 41.78 88 SER A C 1
ATOM 691 O O . SER A 1 88 ? -18.828 28.304 4.212 1.00 41.78 88 SER A O 1
ATOM 693 N N . SER A 1 89 ? -17.474 26.585 3.756 1.00 42.88 89 SER A N 1
ATOM 694 C CA . SER A 1 89 ? -16.260 27.131 4.354 1.00 42.88 89 SER A CA 1
ATOM 695 C C . SER A 1 89 ? -15.145 27.010 3.323 1.00 42.88 89 SER A C 1
ATOM 697 O O . SER A 1 89 ? -15.120 26.082 2.520 1.00 42.88 89 SER A O 1
ATOM 699 N N . SER A 1 90 ? -14.261 28.002 3.284 1.00 37.38 90 SER A N 1
ATOM 700 C CA . SER A 1 90 ? -13.080 28.064 2.422 1.00 37.38 90 SER A CA 1
ATOM 701 C C . SER A 1 90 ? -12.070 26.967 2.802 1.00 37.38 90 SER A C 1
ATOM 703 O O . SER A 1 90 ? -10.999 27.265 3.322 1.00 37.38 90 SER A O 1
ATOM 705 N N . GLU A 1 91 ? -12.446 25.703 2.626 1.00 45.94 91 GLU A N 1
ATOM 706 C CA . GLU A 1 91 ? -11.752 24.531 3.156 1.00 45.94 91 GLU A CA 1
ATOM 707 C C . GLU A 1 91 ? -10.763 23.958 2.143 1.00 45.94 91 GLU A C 1
ATOM 709 O O . GLU A 1 91 ? -11.048 23.775 0.957 1.00 45.94 91 GLU A O 1
ATOM 714 N N . ILE A 1 92 ? -9.561 23.696 2.642 1.00 44.78 92 ILE A N 1
ATOM 715 C CA . ILE A 1 92 ? -8.492 22.990 1.945 1.00 44.78 92 ILE A CA 1
ATOM 716 C C . ILE A 1 92 ? -8.989 21.557 1.671 1.00 44.78 92 ILE A C 1
ATOM 718 O O . ILE A 1 92 ? -9.602 20.957 2.554 1.00 44.78 92 ILE A O 1
ATOM 722 N N . PRO A 1 93 ? -8.734 20.962 0.489 1.00 52.44 93 PRO A N 1
ATOM 723 C CA . PRO A 1 93 ? -9.033 19.549 0.274 1.00 52.44 93 PRO A CA 1
ATOM 724 C C . PRO A 1 93 ? -8.344 18.697 1.352 1.00 52.44 93 PRO A C 1
ATOM 726 O O . PRO A 1 93 ? -7.119 18.733 1.462 1.00 52.44 93 PRO A O 1
ATOM 729 N N . MET A 1 94 ? -9.109 17.929 2.141 1.00 74.25 94 MET A N 1
ATOM 730 C CA . MET A 1 94 ? -8.549 17.107 3.232 1.00 74.25 94 MET A CA 1
ATOM 731 C C . MET A 1 94 ? -7.546 16.057 2.727 1.00 74.25 94 MET A C 1
ATOM 733 O O . MET A 1 94 ? -6.624 15.684 3.451 1.00 74.25 94 MET A O 1
ATOM 737 N N . TRP A 1 95 ? -7.714 15.579 1.489 1.00 87.88 95 TRP A N 1
ATOM 738 C CA . TRP A 1 95 ? -6.726 14.754 0.796 1.00 87.88 95 TRP A CA 1
ATOM 739 C C . TRP A 1 95 ? -5.939 15.600 -0.202 1.00 87.88 95 TRP A C 1
ATOM 741 O O . TRP A 1 95 ? -6.506 16.205 -1.114 1.00 87.88 95 TRP A O 1
ATOM 751 N N . LYS A 1 96 ? -4.616 15.589 -0.065 1.00 89.50 96 LYS A N 1
ATOM 752 C CA . LYS A 1 96 ? -3.678 16.224 -0.987 1.00 89.50 96 LYS A CA 1
ATOM 753 C C . LYS A 1 96 ? -3.035 15.158 -1.863 1.00 89.50 96 LYS A C 1
ATOM 755 O O . LYS A 1 96 ? -2.492 14.193 -1.340 1.00 89.50 96 LYS A O 1
ATOM 760 N N . VAL A 1 97 ? -3.057 15.363 -3.177 1.00 93.06 97 VAL A N 1
ATOM 761 C CA . VAL A 1 97 ? -2.374 14.508 -4.157 1.00 93.06 97 VAL A CA 1
ATOM 762 C C . VAL A 1 97 ? -1.223 15.298 -4.772 1.00 93.06 97 VAL A C 1
ATOM 764 O O . VAL A 1 97 ? -1.412 16.435 -5.207 1.00 93.06 97 VAL A O 1
ATOM 767 N N . THR A 1 98 ? -0.032 14.711 -4.791 1.00 94.88 98 THR A N 1
ATOM 768 C CA . THR A 1 98 ? 1.158 15.250 -5.457 1.00 94.88 98 THR A CA 1
ATOM 769 C C . THR A 1 98 ? 1.850 14.160 -6.257 1.00 94.88 98 THR A C 1
ATOM 771 O O . THR A 1 98 ? 1.792 12.989 -5.886 1.00 94.88 98 THR A O 1
ATOM 774 N N . HIS A 1 99 ? 2.560 14.555 -7.305 1.00 98.06 99 HIS A N 1
ATOM 775 C CA . HIS A 1 99 ? 3.275 13.646 -8.194 1.00 98.06 99 HIS A CA 1
ATOM 776 C C . HIS A 1 99 ? 4.773 13.902 -8.100 1.00 98.06 99 HIS A C 1
ATOM 778 O O . HIS A 1 99 ? 5.211 15.052 -8.131 1.00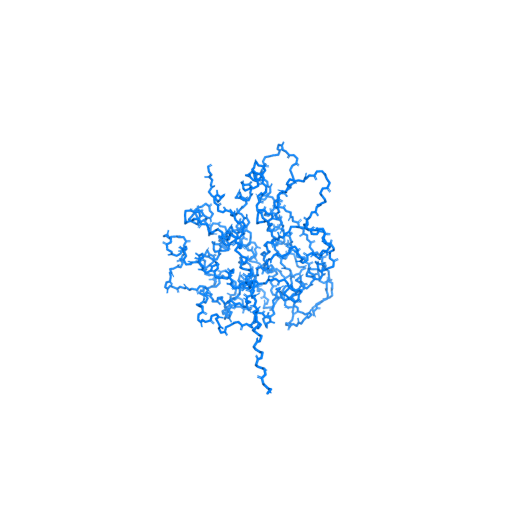 98.06 99 HIS A O 1
ATOM 784 N N . ASP A 1 100 ? 5.543 12.828 -7.984 1.00 98.12 100 ASP A N 1
ATOM 785 C CA . ASP A 1 100 ? 7.000 12.841 -8.079 1.00 98.12 100 ASP A CA 1
ATOM 786 C C . ASP A 1 100 ? 7.388 12.222 -9.424 1.00 98.12 100 ASP A C 1
ATOM 788 O O . ASP A 1 100 ? 7.534 11.004 -9.543 1.00 98.12 100 ASP A O 1
ATOM 792 N N . SER A 1 101 ? 7.447 13.072 -10.452 1.00 98.38 101 SER A N 1
ATOM 793 C CA . SER A 1 101 ? 7.750 12.684 -11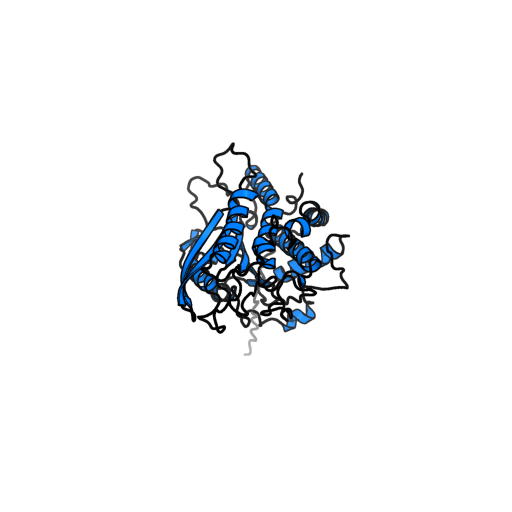.830 1.00 98.38 101 SER A CA 1
ATOM 794 C C . SER A 1 101 ? 9.205 12.975 -12.176 1.00 98.38 101 SER A C 1
ATOM 796 O O . SER A 1 101 ? 9.682 14.096 -11.989 1.00 98.38 101 SER A O 1
ATOM 798 N N . PHE A 1 102 ? 9.885 11.990 -12.750 1.00 98.50 102 PHE A N 1
ATOM 799 C CA . PHE A 1 102 ? 11.279 12.093 -13.170 1.00 98.50 102 PHE A CA 1
ATOM 800 C C . PHE A 1 102 ? 11.542 11.205 -14.389 1.00 98.50 102 PHE A C 1
ATOM 802 O O . PHE A 1 102 ? 10.701 10.396 -14.783 1.00 98.50 102 PHE A O 1
ATOM 809 N N . GLN A 1 103 ? 12.704 11.386 -15.012 1.00 98.19 103 GLN A N 1
ATOM 810 C CA . GLN A 1 103 ? 13.175 10.543 -16.106 1.00 98.19 103 GLN A CA 1
ATOM 811 C C . GLN A 1 103 ? 14.449 9.825 -15.682 1.00 98.19 103 GLN A C 1
ATOM 813 O O . GLN A 1 103 ? 15.315 10.441 -15.061 1.00 98.19 103 GLN A O 1
ATOM 818 N N . ASP A 1 104 ? 14.566 8.550 -16.040 1.00 97.81 104 ASP A N 1
ATOM 819 C CA . ASP A 1 104 ? 15.771 7.752 -15.804 1.00 97.81 104 ASP A CA 1
ATOM 820 C C . ASP A 1 104 ? 16.071 6.851 -17.015 1.00 97.81 104 ASP A C 1
ATOM 822 O O . ASP A 1 104 ? 15.224 6.633 -17.891 1.00 97.81 104 ASP A O 1
ATOM 826 N N . SER A 1 105 ? 17.304 6.356 -17.084 1.00 96.81 105 SER A N 1
ATOM 827 C CA . SER A 1 105 ? 17.730 5.369 -18.072 1.00 96.81 105 SER A CA 1
ATOM 828 C C . SER A 1 105 ? 17.414 3.953 -17.595 1.00 96.81 105 SER A C 1
ATOM 830 O O . SER A 1 105 ? 17.577 3.605 -16.427 1.00 96.81 105 SER A O 1
ATOM 832 N N . THR A 1 106 ? 17.006 3.106 -18.533 1.00 96.44 106 THR A N 1
ATOM 833 C CA . THR A 1 106 ? 16.687 1.691 -18.310 1.00 96.44 106 THR A CA 1
ATOM 834 C C . THR A 1 106 ? 17.450 0.830 -19.319 1.00 96.44 106 THR A C 1
ATOM 836 O O . THR A 1 106 ? 17.869 1.336 -20.366 1.00 96.44 106 THR A O 1
ATOM 839 N N . PRO A 1 107 ? 17.602 -0.484 -19.088 1.00 96.81 107 PRO A N 1
ATOM 840 C CA . PRO A 1 107 ? 18.211 -1.385 -20.070 1.00 96.81 107 PRO A CA 1
ATOM 841 C C . PRO A 1 107 ? 17.547 -1.394 -21.456 1.00 96.81 107 PRO A C 1
ATOM 843 O O . PRO A 1 107 ? 18.186 -1.794 -22.428 1.00 96.81 107 PRO A O 1
ATOM 846 N N . ILE A 1 108 ? 16.282 -0.972 -21.563 1.00 92.88 108 ILE A N 1
ATOM 847 C CA . ILE A 1 108 ? 15.529 -0.971 -22.825 1.00 92.88 108 ILE A CA 1
ATOM 848 C C . ILE A 1 108 ? 15.453 0.406 -23.497 1.00 92.88 108 ILE A C 1
ATOM 850 O O . ILE A 1 108 ? 14.958 0.511 -24.620 1.00 92.88 108 ILE A O 1
ATOM 854 N N . GLY A 1 109 ? 15.931 1.462 -22.838 1.00 92.50 109 GLY A N 1
ATOM 855 C CA . GLY A 1 109 ? 15.878 2.815 -23.374 1.00 92.50 109 GLY A CA 1
ATOM 856 C C . GLY A 1 109 ? 16.192 3.897 -22.349 1.00 92.50 109 GLY A C 1
ATOM 857 O O . GLY A 1 109 ? 16.039 3.711 -21.142 1.00 92.50 109 GLY A O 1
ATOM 858 N N . ASP A 1 110 ? 16.603 5.051 -22.863 1.00 91.69 110 ASP A N 1
ATOM 859 C CA . ASP A 1 110 ? 16.873 6.250 -22.075 1.00 91.69 110 ASP A CA 1
ATOM 860 C C . ASP A 1 110 ? 15.621 7.124 -21.929 1.00 91.69 110 ASP A C 1
ATOM 862 O O . ASP A 1 110 ? 14.774 7.171 -22.823 1.00 91.69 110 ASP A O 1
ATOM 866 N N . ASN A 1 111 ? 15.565 7.903 -20.847 1.00 93.38 111 ASN A N 1
ATOM 867 C CA . ASN A 1 111 ? 14.509 8.883 -20.566 1.00 93.38 111 ASN A CA 1
ATOM 868 C C . ASN A 1 111 ? 13.102 8.275 -20.426 1.00 93.38 111 ASN A C 1
ATOM 870 O O . ASN A 1 111 ? 12.115 8.886 -20.851 1.00 93.38 111 ASN A O 1
ATOM 874 N N . ILE A 1 112 ? 12.997 7.088 -19.821 1.00 97.25 112 ILE A N 1
ATOM 875 C CA . ILE A 1 112 ? 11.699 6.554 -19.403 1.00 97.25 112 ILE A CA 1
ATOM 876 C C . ILE A 1 112 ? 11.171 7.447 -18.282 1.00 97.25 112 ILE A C 1
ATOM 878 O O . ILE A 1 112 ? 11.884 7.735 -17.321 1.00 97.25 112 ILE A O 1
ATOM 882 N N . THR A 1 113 ? 9.938 7.927 -18.433 1.00 98.06 113 THR A N 1
ATOM 883 C CA . THR A 1 113 ? 9.279 8.737 -17.410 1.00 98.06 113 THR A CA 1
ATOM 884 C C . THR A 1 113 ? 8.652 7.825 -16.367 1.00 98.06 113 THR A C 1
ATOM 886 O O . THR A 1 113 ? 7.797 7.006 -16.701 1.00 98.06 113 THR A O 1
ATOM 889 N N . PHE A 1 114 ? 9.028 8.048 -15.114 1.00 98.81 114 PHE A N 1
ATOM 890 C CA . PHE A 1 114 ? 8.424 7.447 -13.933 1.00 98.81 114 PHE A CA 1
ATOM 891 C C . PHE A 1 114 ? 7.633 8.514 -13.181 1.00 98.81 114 PHE A C 1
ATOM 893 O O . PHE A 1 114 ? 7.971 9.701 -13.226 1.00 98.81 114 PHE A O 1
ATOM 900 N N . THR A 1 115 ? 6.547 8.137 -12.517 1.00 98.81 115 THR A N 1
ATOM 901 C CA . THR A 1 115 ? 5.730 9.050 -11.712 1.00 98.81 115 THR A CA 1
ATOM 902 C C . THR A 1 115 ? 5.172 8.343 -10.491 1.00 98.81 115 THR A C 1
ATOM 904 O O . THR A 1 115 ? 4.174 7.632 -10.591 1.00 98.81 115 THR A O 1
ATOM 907 N N . ASN A 1 116 ? 5.766 8.599 -9.323 1.00 98.94 116 ASN A N 1
ATOM 908 C CA . ASN A 1 116 ? 5.156 8.189 -8.061 1.00 98.94 116 ASN A CA 1
ATOM 909 C C . ASN A 1 116 ? 3.955 9.096 -7.756 1.00 98.94 116 ASN A C 1
ATOM 911 O O . ASN A 1 116 ? 4.029 10.319 -7.925 1.00 98.94 116 ASN A O 1
ATOM 915 N N . ILE A 1 117 ? 2.872 8.524 -7.233 1.00 98.81 117 ILE A N 1
ATOM 916 C CA . ILE A 1 117 ? 1.713 9.278 -6.741 1.00 98.81 117 ILE A CA 1
ATOM 917 C C . ILE A 1 117 ? 1.760 9.277 -5.219 1.00 98.81 117 ILE A C 1
ATOM 919 O O . ILE A 1 117 ? 1.659 8.234 -4.577 1.00 98.81 117 ILE A O 1
ATOM 923 N N . CYS A 1 118 ? 1.904 10.463 -4.638 1.00 98.00 118 CYS A N 1
ATOM 924 C CA . CYS A 1 118 ? 1.950 10.661 -3.198 1.00 98.00 118 CYS A CA 1
ATOM 925 C C . CYS A 1 118 ? 0.650 11.320 -2.744 1.00 98.00 118 CYS A C 1
ATOM 927 O O . CYS A 1 118 ? 0.355 12.458 -3.117 1.00 98.00 118 CYS A O 1
ATOM 929 N N . VAL A 1 119 ? -0.113 10.620 -1.915 1.00 96.19 119 VAL A N 1
ATOM 930 C CA . VAL A 1 119 ? -1.366 11.111 -1.345 1.00 96.19 119 VAL A CA 1
ATOM 931 C C . VAL A 1 119 ? -1.184 11.307 0.152 1.00 96.19 119 VAL A C 1
ATOM 933 O O . VAL A 1 119 ? -0.617 10.446 0.816 1.00 96.19 119 VAL A O 1
ATOM 936 N N . SER A 1 120 ? -1.660 12.415 0.712 1.00 92.88 120 SER A N 1
ATOM 937 C CA . SER A 1 120 ? -1.600 12.657 2.155 1.00 92.88 120 SER A CA 1
ATOM 938 C C . SER A 1 120 ? -2.899 13.218 2.711 1.00 92.88 120 SER A C 1
ATOM 940 O O . SER A 1 120 ? -3.554 14.036 2.064 1.00 92.88 120 SER A O 1
ATOM 942 N N . ARG A 1 121 ? -3.214 12.836 3.946 1.00 89.50 121 ARG A N 1
ATOM 943 C CA . ARG A 1 121 ? -4.275 13.416 4.763 1.00 89.50 121 ARG A CA 1
ATOM 944 C C . ARG A 1 121 ? -3.757 13.681 6.162 1.00 89.50 121 ARG A C 1
ATOM 946 O O . ARG A 1 121 ? -3.535 12.753 6.937 1.00 89.50 121 ARG A O 1
ATOM 953 N N . ASP A 1 122 ? -3.582 14.957 6.459 1.00 86.56 122 ASP A N 1
ATOM 954 C CA . ASP A 1 122 ? -3.064 15.424 7.737 1.00 86.56 122 ASP A CA 1
ATOM 955 C C . ASP A 1 122 ? -4.199 16.018 8.577 1.00 86.56 122 ASP A C 1
ATOM 957 O O . ASP A 1 122 ? -5.096 16.647 8.009 1.00 86.56 122 ASP A O 1
ATOM 961 N N . PRO A 1 123 ? -4.174 15.862 9.911 1.00 80.25 123 PRO A N 1
ATOM 962 C CA . PRO A 1 123 ? -5.079 16.604 10.773 1.00 80.25 123 PRO A CA 1
ATOM 963 C C . PRO A 1 123 ? -4.775 18.107 10.693 1.00 80.25 123 PRO A C 1
ATOM 965 O O . PRO A 1 123 ? -3.611 18.535 10.727 1.00 80.25 123 PRO A O 1
ATOM 968 N N . GLU A 1 124 ? -5.825 18.920 10.629 1.00 74.62 124 GLU A N 1
ATOM 969 C CA . GLU A 1 124 ? -5.720 20.362 10.820 1.00 74.62 124 GLU A CA 1
ATOM 970 C C . GLU A 1 124 ? -5.361 20.617 12.286 1.00 74.62 124 GLU A C 1
ATOM 972 O O . GLU A 1 124 ? -6.036 20.149 13.205 1.00 74.62 124 GLU A O 1
ATOM 977 N N . LEU A 1 125 ? -4.274 21.348 12.527 1.00 62.75 125 LEU A N 1
ATOM 978 C CA . LEU A 1 125 ? -3.978 21.835 13.870 1.00 62.75 125 LEU A CA 1
ATOM 979 C C . LEU A 1 125 ? -4.543 23.241 14.016 1.00 62.75 125 LEU A C 1
ATOM 981 O O . LEU A 1 125 ? -4.513 24.019 13.064 1.00 62.75 125 LEU A O 1
ATOM 985 N N . A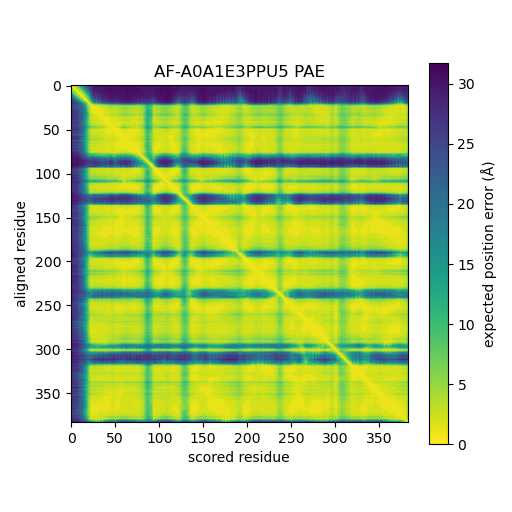LA A 1 126 ? -4.975 23.589 15.227 1.00 48.78 126 ALA A N 1
ATOM 986 C CA . ALA A 1 126 ? -5.179 24.981 15.598 1.00 48.78 126 ALA A CA 1
ATOM 987 C C . ALA A 1 126 ? -3.841 25.724 15.434 1.00 48.78 126 ALA A C 1
ATOM 989 O O . ALA A 1 126 ? -2.941 25.602 16.265 1.00 48.78 126 ALA A O 1
ATOM 990 N N . ILE A 1 127 ? -3.678 26.439 14.320 1.00 48.19 127 ILE A N 1
ATOM 991 C CA . ILE A 1 127 ? -2.525 27.305 14.089 1.00 48.19 127 ILE A CA 1
ATOM 992 C C . ILE A 1 127 ? -2.729 28.523 14.990 1.00 48.19 127 ILE A C 1
ATOM 994 O O . ILE A 1 127 ? -3.586 29.362 14.718 1.00 48.19 127 ILE A O 1
ATOM 998 N N . ASN A 1 128 ? -1.960 28.631 16.072 1.00 44.59 128 ASN A N 1
ATOM 999 C CA . ASN A 1 128 ? -1.813 29.920 16.740 1.00 44.59 128 ASN A CA 1
ATOM 1000 C C . ASN A 1 128 ? -1.082 30.863 15.773 1.00 44.59 128 ASN A C 1
ATOM 1002 O O . ASN A 1 128 ? -0.103 30.451 15.147 1.00 44.59 128 ASN A O 1
ATOM 1006 N N . GLU A 1 129 ? -1.537 32.113 15.639 1.00 36.28 129 GLU A N 1
ATOM 1007 C CA . GLU A 1 129 ? -0.851 33.124 14.824 1.00 36.28 129 GLU A CA 1
ATOM 1008 C C . GLU A 1 129 ? 0.636 33.202 15.224 1.00 36.28 129 GLU A C 1
ATOM 1010 O O . GLU A 1 129 ? 0.977 33.670 16.310 1.00 36.28 129 GLU A O 1
ATOM 1015 N N . GLY A 1 130 ? 1.522 32.699 14.357 1.00 46.44 130 GLY A N 1
ATOM 1016 C CA . GLY A 1 130 ? 2.973 32.657 14.577 1.00 46.44 130 GLY A CA 1
ATOM 1017 C C . GLY A 1 130 ? 3.607 31.263 14.528 1.00 46.44 130 GLY A C 1
ATOM 1018 O O . GLY A 1 130 ? 4.821 31.176 14.340 1.00 46.44 130 GLY A O 1
ATOM 1019 N N . ASP A 1 131 ? 2.824 30.184 14.623 1.00 48.44 131 ASP A N 1
ATOM 1020 C CA . ASP A 1 131 ? 3.336 28.826 14.425 1.00 48.44 131 ASP A CA 1
ATOM 1021 C C . ASP A 1 131 ? 3.472 28.523 12.928 1.00 48.44 131 ASP A C 1
ATOM 1023 O O . ASP A 1 131 ? 2.488 28.388 12.198 1.00 48.44 131 ASP A O 1
ATOM 1027 N N . LYS A 1 132 ? 4.717 28.425 12.452 1.00 45.53 132 LYS A N 1
ATOM 1028 C CA . LYS A 1 132 ? 5.013 27.945 11.098 1.00 45.53 132 LYS A CA 1
ATOM 1029 C C . LYS A 1 132 ? 4.455 26.531 10.901 1.00 45.53 132 LYS A C 1
ATOM 1031 O O . LYS A 1 132 ? 4.268 25.784 11.859 1.00 45.53 132 LYS A O 1
ATOM 1036 N N . ALA A 1 133 ? 4.226 26.146 9.647 1.00 48.50 133 ALA A N 1
ATOM 1037 C CA . ALA A 1 133 ? 3.813 24.796 9.280 1.00 48.50 133 ALA A CA 1
ATOM 1038 C C . ALA A 1 133 ? 4.844 23.755 9.767 1.00 48.50 133 ALA A C 1
ATOM 1040 O O . ALA A 1 133 ? 5.872 23.547 9.135 1.00 48.50 133 ALA A O 1
ATOM 1041 N N . ARG A 1 134 ? 4.570 23.127 10.913 1.00 57.41 134 ARG A N 1
ATOM 1042 C CA . ARG A 1 134 ? 5.390 22.060 11.506 1.00 57.41 134 ARG A CA 1
ATOM 1043 C C . ARG A 1 134 ? 5.178 20.738 10.754 1.00 57.41 134 ARG A C 1
ATOM 1045 O O . ARG A 1 134 ? 4.020 20.401 10.491 1.00 57.41 134 ARG A O 1
ATOM 1052 N N . THR A 1 135 ? 6.236 19.969 10.477 1.00 57.84 135 THR A N 1
ATOM 1053 C CA . THR A 1 135 ? 6.156 18.621 9.870 1.00 57.84 135 THR A CA 1
ATOM 1054 C C . THR A 1 135 ? 5.227 17.712 10.664 1.00 57.84 135 THR A C 1
ATOM 1056 O O . THR A 1 135 ? 5.338 17.619 11.884 1.00 57.84 135 THR A O 1
ATOM 1059 N N . ARG A 1 136 ? 4.322 17.010 9.978 1.00 75.31 136 ARG A N 1
ATOM 1060 C CA . ARG A 1 136 ? 3.486 15.962 10.574 1.00 75.31 136 ARG A CA 1
ATOM 1061 C C . ARG A 1 136 ? 4.160 14.612 10.379 1.00 75.31 136 ARG A C 1
ATOM 1063 O O . ARG A 1 136 ? 4.613 14.310 9.276 1.00 75.31 136 ARG A O 1
ATOM 1070 N N . LYS A 1 137 ? 4.196 13.811 11.441 1.00 87.19 137 LYS A N 1
ATOM 1071 C CA . LYS A 1 137 ? 4.451 12.376 11.328 1.00 87.19 137 LYS A CA 1
ATOM 1072 C C . LYS A 1 137 ? 3.273 11.732 10.603 1.00 87.19 137 LYS A C 1
ATOM 1074 O O . LYS A 1 137 ? 2.129 12.138 10.813 1.00 87.19 137 LYS A O 1
ATOM 1079 N N . ARG A 1 138 ? 3.544 10.757 9.742 1.00 92.19 138 ARG A N 1
ATOM 1080 C CA . ARG A 1 138 ? 2.529 10.044 8.970 1.00 92.19 138 ARG A CA 1
ATOM 1081 C C . ARG A 1 138 ? 2.766 8.551 9.038 1.00 92.19 138 ARG A C 1
ATOM 1083 O O . ARG A 1 138 ? 3.888 8.093 8.831 1.00 92.19 138 ARG A O 1
ATOM 1090 N N . LEU A 1 139 ? 1.697 7.794 9.254 1.00 96.94 139 LEU A N 1
ATOM 1091 C CA . LEU A 1 139 ? 1.691 6.406 8.813 1.00 96.94 139 LEU A CA 1
ATOM 1092 C C . LEU A 1 139 ? 1.753 6.422 7.283 1.00 96.94 139 LEU A C 1
ATOM 1094 O O . LEU A 1 139 ? 0.886 7.028 6.659 1.00 96.94 139 LEU A O 1
ATOM 1098 N N . THR A 1 140 ? 2.748 5.777 6.686 1.00 98.56 140 THR A N 1
ATOM 1099 C CA . THR A 1 140 ? 2.891 5.695 5.230 1.00 98.56 140 THR A CA 1
ATOM 1100 C C . THR A 1 140 ? 2.540 4.289 4.776 1.00 98.56 140 THR A C 1
ATOM 1102 O O . THR A 1 140 ? 3.226 3.342 5.138 1.00 98.56 140 THR A O 1
ATOM 1105 N N . LEU A 1 141 ? 1.475 4.144 3.992 1.00 98.94 141 LEU A N 1
ATOM 1106 C CA . LEU A 1 141 ? 1.135 2.900 3.303 1.00 98.94 141 LEU A CA 1
ATOM 1107 C C . LEU A 1 141 ? 1.642 2.976 1.862 1.00 98.94 141 LEU A C 1
ATOM 1109 O O . LEU A 1 141 ? 1.477 4.013 1.223 1.00 98.94 141 LEU A O 1
ATOM 1113 N N . ALA A 1 142 ? 2.231 1.908 1.343 1.00 98.94 142 ALA A N 1
ATOM 1114 C CA . ALA A 1 142 ? 2.806 1.896 0.004 1.00 98.94 142 ALA A CA 1
ATOM 1115 C C . ALA A 1 142 ? 2.524 0.587 -0.738 1.00 98.94 142 ALA A C 1
ATOM 1117 O O . ALA A 1 142 ? 2.381 -0.467 -0.118 1.00 98.94 142 ALA A O 1
ATOM 1118 N N . ALA A 1 143 ? 2.446 0.691 -2.060 1.00 98.94 143 ALA A N 1
ATOM 1119 C CA . ALA A 1 143 ? 2.499 -0.404 -3.022 1.00 98.94 143 ALA A CA 1
ATOM 1120 C C . ALA A 1 143 ? 2.996 0.167 -4.357 1.00 98.94 143 ALA A C 1
ATOM 1122 O O . ALA A 1 143 ? 2.764 1.349 -4.641 1.00 98.94 143 ALA A O 1
ATOM 1123 N N . HIS A 1 144 ? 3.635 -0.651 -5.183 1.00 98.94 144 HIS A N 1
ATOM 1124 C CA . HIS A 1 144 ? 3.971 -0.247 -6.542 1.00 98.94 144 HIS A CA 1
ATOM 1125 C C . HIS A 1 144 ? 2.777 -0.467 -7.477 1.00 98.94 144 HIS A C 1
ATOM 1127 O O . HIS A 1 144 ? 2.022 -1.429 -7.328 1.00 98.94 144 HIS A O 1
ATOM 1133 N N . TYR A 1 145 ? 2.553 0.463 -8.406 1.00 98.88 145 TYR A N 1
ATOM 1134 C CA . TYR A 1 145 ? 1.442 0.378 -9.354 1.00 98.88 145 TYR A CA 1
ATOM 1135 C C . TYR A 1 145 ? 1.889 0.008 -10.757 1.00 98.88 145 TYR A C 1
ATOM 1137 O O . TYR A 1 145 ? 1.023 -0.165 -11.606 1.00 98.88 145 TYR A O 1
ATOM 1145 N N . ASP A 1 146 ? 3.180 -0.093 -11.053 1.00 98.88 146 ASP A N 1
ATOM 1146 C CA . ASP A 1 146 ? 3.617 -0.596 -12.346 1.00 98.88 146 ASP A CA 1
ATOM 1147 C C . ASP A 1 146 ? 3.348 -2.107 -12.476 1.00 98.88 146 ASP A C 1
ATOM 1149 O O . ASP A 1 146 ? 2.819 -2.767 -11.577 1.00 98.88 146 ASP A O 1
ATOM 1153 N N . SER A 1 147 ? 3.613 -2.647 -13.661 1.00 98.75 147 SER A N 1
ATOM 1154 C CA . SER A 1 147 ? 3.616 -4.089 -13.906 1.00 98.75 147 SER A CA 1
ATOM 1155 C C . SER A 1 147 ? 4.855 -4.443 -14.706 1.00 98.75 147 SER A C 1
ATOM 1157 O O . SER A 1 147 ? 5.224 -3.702 -15.627 1.00 98.75 147 SER A O 1
ATOM 1159 N N . LYS A 1 148 ? 5.419 -5.619 -14.438 1.00 98.44 148 LYS A N 1
ATOM 1160 C CA . LYS A 1 148 ? 6.604 -6.114 -15.130 1.00 98.44 148 LYS A CA 1
ATOM 1161 C C . LYS A 1 148 ? 6.453 -6.143 -16.650 1.00 98.44 148 LYS A C 1
ATOM 1163 O O . LYS A 1 148 ? 5.413 -6.523 -17.185 1.00 98.44 148 LYS A O 1
ATOM 1168 N N . LEU A 1 149 ? 7.536 -5.806 -17.354 1.00 97.94 149 LEU A N 1
ATOM 1169 C CA . LEU A 1 149 ? 7.595 -5.852 -18.819 1.00 97.94 149 LEU A CA 1
ATOM 1170 C C . LEU A 1 149 ? 7.471 -7.278 -19.381 1.00 97.94 149 LEU A C 1
ATOM 1172 O O . LEU A 1 149 ? 6.858 -7.474 -20.431 1.00 97.94 149 LEU A O 1
ATOM 1176 N N . TYR A 1 150 ? 8.069 -8.260 -18.702 1.00 95.94 150 TYR A N 1
ATOM 1177 C CA . TYR A 1 150 ? 8.082 -9.657 -19.128 1.00 95.94 150 TYR A CA 1
ATOM 1178 C C . TYR A 1 150 ? 7.562 -10.589 -18.027 1.00 95.94 150 TYR A C 1
ATOM 1180 O O . TYR A 1 150 ? 7.944 -10.407 -16.873 1.00 95.94 150 TYR A O 1
ATOM 1188 N N . PRO A 1 151 ? 6.787 -11.637 -18.372 1.00 97.31 151 PRO A N 1
ATOM 1189 C CA . PRO A 1 151 ? 6.387 -12.036 -19.730 1.00 97.31 151 PRO A CA 1
ATOM 1190 C C . PRO A 1 151 ? 5.429 -11.035 -20.404 1.00 97.31 151 PRO A C 1
ATOM 1192 O O . PRO A 1 151 ? 4.685 -10.331 -19.735 1.00 97.31 151 PRO A O 1
ATOM 1195 N N . GLU A 1 152 ? 5.451 -10.955 -21.739 1.00 97.50 152 GLU A N 1
ATOM 1196 C CA . GLU A 1 152 ? 4.577 -10.029 -22.475 1.00 97.50 152 GLU A CA 1
ATOM 1197 C C . GLU A 1 152 ? 3.101 -10.329 -22.171 1.00 97.50 152 GLU A C 1
ATOM 1199 O O . GLU A 1 152 ? 2.662 -11.476 -22.261 1.00 97.50 152 GLU A O 1
ATOM 1204 N N . GLY A 1 153 ? 2.339 -9.293 -21.815 1.00 98.06 153 GLY A N 1
ATOM 1205 C CA . GLY A 1 153 ? 0.946 -9.437 -21.387 1.00 98.06 153 GLY A CA 1
ATOM 1206 C C . GLY A 1 153 ? 0.764 -9.649 -19.880 1.00 98.06 153 GLY A C 1
ATOM 1207 O O . GLY A 1 153 ? -0.373 -9.804 -19.442 1.00 98.06 153 GLY A O 1
ATOM 1208 N N . PHE A 1 154 ? 1.841 -9.644 -19.088 1.00 98.69 154 PHE A N 1
ATOM 1209 C CA . PHE A 1 154 ? 1.773 -9.745 -17.632 1.00 98.69 154 PHE A CA 1
ATOM 1210 C C . PHE A 1 154 ? 1.041 -8.545 -17.025 1.00 98.69 154 PHE A C 1
ATOM 1212 O O . PHE A 1 154 ? 1.488 -7.403 -17.144 1.00 98.69 154 PHE A O 1
ATOM 1219 N N . ILE A 1 155 ? -0.098 -8.810 -16.381 1.00 98.62 155 ILE A N 1
ATOM 1220 C CA . ILE A 1 155 ? -0.880 -7.771 -15.709 1.00 98.62 155 ILE A CA 1
ATOM 1221 C C . ILE A 1 155 ? -0.535 -7.632 -14.231 1.00 98.62 155 ILE A C 1
ATOM 1223 O O . ILE A 1 155 ? -0.946 -6.640 -13.657 1.00 98.62 155 ILE A O 1
ATOM 1227 N N . GLY A 1 156 ? 0.154 -8.581 -13.593 1.00 98.62 156 GLY A N 1
ATOM 1228 C CA . GLY A 1 156 ? 0.519 -8.470 -12.177 1.00 98.62 156 GLY A CA 1
ATOM 1229 C C . GLY A 1 156 ? -0.684 -8.218 -11.260 1.00 98.62 156 GLY A C 1
ATOM 1230 O O . GLY A 1 156 ? -0.830 -7.125 -10.698 1.00 98.62 156 GLY A O 1
ATOM 1231 N N . ALA A 1 157 ? -1.614 -9.176 -11.175 1.00 98.81 157 ALA A N 1
ATOM 1232 C CA . ALA A 1 157 ? -2.840 -9.013 -10.393 1.00 98.81 157 ALA A CA 1
ATOM 1233 C C . ALA A 1 157 ? -2.557 -8.949 -8.881 1.00 98.81 157 ALA A C 1
ATOM 1235 O O . ALA A 1 157 ? -3.099 -8.087 -8.185 1.00 98.81 157 ALA A O 1
ATOM 1236 N N . ILE A 1 158 ? -1.692 -9.822 -8.365 1.00 98.75 158 ILE A N 1
ATOM 1237 C CA . ILE A 1 158 ? -1.196 -9.740 -6.982 1.00 98.75 158 ILE A CA 1
ATOM 1238 C C . ILE A 1 158 ? 0.001 -8.789 -6.848 1.00 98.75 158 ILE A C 1
ATOM 1240 O O . ILE A 1 158 ? 0.336 -8.433 -5.721 1.00 98.75 158 ILE A O 1
ATOM 1244 N N . ASP A 1 159 ? 0.587 -8.394 -7.982 1.00 98.75 159 ASP A N 1
ATOM 1245 C CA . ASP A 1 159 ? 1.918 -7.794 -8.149 1.00 98.75 159 ASP A CA 1
ATOM 1246 C C . ASP A 1 159 ? 1.866 -6.475 -8.965 1.00 98.75 159 ASP A C 1
ATOM 1248 O O . ASP A 1 159 ? 2.129 -6.421 -10.167 1.00 98.75 159 ASP A O 1
ATOM 1252 N N . SER A 1 160 ? 1.357 -5.363 -8.434 1.00 98.81 160 SER A N 1
ATOM 1253 C CA . SER A 1 160 ? 0.681 -5.171 -7.148 1.00 98.81 160 SER A CA 1
ATOM 1254 C C . SER A 1 160 ? -0.699 -4.508 -7.318 1.00 98.81 160 SER A C 1
ATOM 1256 O O . SER A 1 160 ? -1.103 -3.636 -6.544 1.00 98.81 160 SER A O 1
ATOM 1258 N N . ALA A 1 161 ? -1.493 -4.949 -8.308 1.00 98.94 161 ALA A N 1
ATOM 1259 C CA . ALA A 1 161 ? -2.829 -4.387 -8.564 1.00 98.94 161 ALA A CA 1
ATOM 1260 C C . ALA A 1 161 ? -3.777 -4.495 -7.351 1.00 98.94 161 ALA A C 1
ATOM 1262 O O . ALA A 1 161 ? -4.437 -3.520 -6.976 1.00 98.94 161 ALA A O 1
ATOM 1263 N N . VAL A 1 162 ? -3.835 -5.665 -6.703 1.00 98.94 162 VAL A N 1
ATOM 1264 C CA . VAL A 1 162 ? -4.616 -5.874 -5.472 1.00 98.94 162 VAL A CA 1
ATOM 1265 C C . VAL A 1 162 ? -4.118 -4.996 -4.316 1.00 98.94 162 VAL A C 1
ATOM 1267 O O . VAL A 1 162 ? -4.958 -4.304 -3.729 1.00 98.94 162 VAL A O 1
ATOM 1270 N N . PRO A 1 163 ? -2.812 -4.961 -3.975 1.00 98.94 163 PRO A N 1
ATOM 1271 C CA . PRO A 1 163 ? -2.269 -3.991 -3.026 1.00 98.94 163 PRO A CA 1
ATOM 1272 C C . PRO A 1 163 ? -2.696 -2.543 -3.301 1.00 98.94 163 PRO A C 1
ATOM 1274 O O . PRO A 1 163 ? -3.262 -1.913 -2.405 1.00 98.94 163 PRO A O 1
ATOM 1277 N N . CYS A 1 164 ? -2.539 -2.031 -4.528 1.00 98.94 164 CYS A N 1
ATOM 1278 C CA . CYS A 1 164 ? -2.958 -0.669 -4.876 1.00 98.94 164 CYS A CA 1
ATOM 1279 C C . CYS A 1 164 ? -4.452 -0.428 -4.618 1.00 98.94 164 CYS A C 1
ATOM 1281 O O . CYS A 1 164 ? -4.833 0.571 -4.000 1.00 98.94 164 CYS A O 1
ATOM 1283 N N . ALA A 1 165 ? -5.312 -1.358 -5.036 1.00 98.88 165 ALA A N 1
ATOM 1284 C CA . ALA A 1 165 ? -6.751 -1.244 -4.821 1.00 98.88 165 ALA A CA 1
ATOM 1285 C C . ALA A 1 165 ? -7.126 -1.280 -3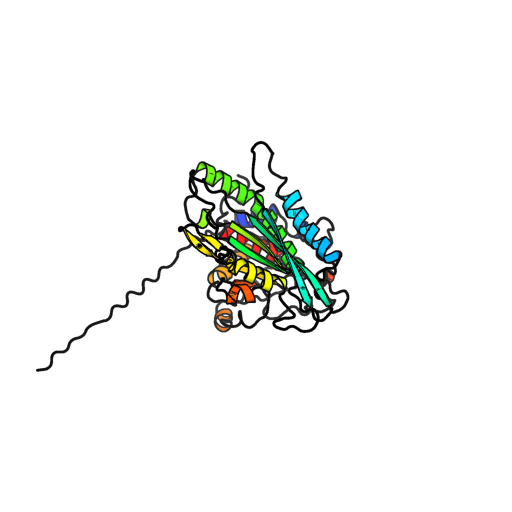.326 1.00 98.88 165 ALA A C 1
ATOM 1287 O O . ALA A 1 165 ? -8.021 -0.549 -2.893 1.00 98.88 165 ALA A O 1
ATOM 1288 N N . ILE A 1 166 ? -6.416 -2.074 -2.513 1.00 98.94 166 ILE A N 1
ATOM 1289 C CA . ILE A 1 166 ? -6.580 -2.096 -1.051 1.00 98.94 166 ILE A CA 1
ATOM 1290 C C . ILE A 1 166 ? -6.216 -0.740 -0.440 1.00 98.94 166 ILE A C 1
ATOM 1292 O O . ILE A 1 166 ? -6.949 -0.266 0.427 1.00 98.94 166 ILE A O 1
ATOM 1296 N N . LEU A 1 167 ? -5.147 -0.078 -0.894 1.00 98.88 167 LEU A N 1
ATOM 1297 C CA . LEU A 1 167 ? -4.781 1.255 -0.399 1.00 98.88 167 LEU A CA 1
ATOM 1298 C C . LEU A 1 167 ? -5.889 2.288 -0.657 1.00 98.88 167 LEU A C 1
ATOM 1300 O O . LEU A 1 167 ? -6.234 3.073 0.231 1.00 98.88 167 LEU A O 1
ATOM 1304 N N . MET A 1 168 ? -6.505 2.250 -1.842 1.00 98.62 168 MET A N 1
ATOM 1305 C CA . MET A 1 168 ? -7.663 3.093 -2.164 1.00 98.62 168 MET A CA 1
ATOM 1306 C C . MET A 1 168 ? -8.874 2.734 -1.291 1.00 98.62 168 MET A C 1
ATOM 1308 O O . MET A 1 168 ? -9.522 3.617 -0.728 1.00 98.62 168 MET A O 1
ATOM 1312 N N . TYR A 1 169 ? -9.157 1.442 -1.106 1.00 98.50 169 TYR A N 1
ATOM 1313 C CA . TYR A 1 169 ? -10.235 0.978 -0.230 1.00 98.50 169 TYR A CA 1
ATOM 1314 C C . TYR A 1 169 ? -10.055 1.473 1.215 1.00 98.50 169 TYR A C 1
ATOM 1316 O O . TYR A 1 169 ? -11.005 1.982 1.809 1.00 98.50 169 TYR A O 1
ATOM 1324 N N . VAL A 1 170 ? -8.839 1.402 1.763 1.00 98.50 170 VAL A N 1
ATOM 1325 C CA . VAL A 1 170 ? -8.516 1.904 3.109 1.00 98.50 170 VAL A CA 1
ATOM 1326 C C . VAL A 1 170 ? -8.870 3.381 3.231 1.00 98.50 170 VAL A C 1
ATOM 1328 O O . VAL A 1 170 ? -9.587 3.747 4.161 1.00 98.50 170 VAL A O 1
ATOM 1331 N N . ALA A 1 171 ? -8.437 4.212 2.275 1.00 96.75 171 ALA A N 1
ATOM 1332 C CA . ALA A 1 171 ? -8.770 5.634 2.260 1.00 96.75 171 ALA A CA 1
ATOM 1333 C C . ALA A 1 171 ? -10.286 5.866 2.270 1.00 96.75 171 ALA A C 1
ATOM 1335 O O . ALA A 1 171 ? -10.769 6.687 3.047 1.00 96.75 171 ALA A O 1
ATOM 1336 N N . LYS A 1 172 ? -11.043 5.098 1.472 1.00 94.81 172 LYS A N 1
ATOM 1337 C CA . LYS A 1 172 ? -12.511 5.171 1.434 1.00 94.81 172 LYS A CA 1
ATOM 1338 C C . LYS A 1 172 ? -13.157 4.851 2.782 1.00 94.81 172 LYS A C 1
ATOM 1340 O O . LYS A 1 172 ? -14.072 5.562 3.191 1.00 94.81 172 LYS A O 1
ATOM 1345 N N . VAL A 1 173 ? -12.698 3.794 3.453 1.00 95.06 173 VAL A N 1
ATOM 1346 C CA . VAL A 1 173 ? -13.263 3.323 4.730 1.00 95.06 173 VAL A CA 1
ATOM 1347 C C . VAL A 1 173 ? -13.079 4.356 5.838 1.00 95.06 173 VAL A C 1
ATOM 1349 O O . VAL A 1 173 ? -14.005 4.623 6.602 1.00 95.06 173 VAL A O 1
ATOM 1352 N N . ILE A 1 174 ? -11.883 4.933 5.946 1.00 94.19 174 ILE A N 1
ATOM 1353 C CA . ILE A 1 174 ? -11.526 5.791 7.084 1.00 94.19 174 ILE A CA 1
ATOM 1354 C C . ILE A 1 174 ? -11.844 7.273 6.855 1.00 94.19 174 ILE A C 1
ATOM 1356 O O . ILE A 1 174 ? -11.771 8.055 7.800 1.00 94.19 174 ILE A O 1
ATOM 1360 N N . ASP A 1 175 ? -12.198 7.673 5.630 1.00 92.12 175 ASP A N 1
ATOM 1361 C CA . ASP A 1 175 ? -12.401 9.069 5.226 1.00 92.12 175 ASP A CA 1
ATOM 1362 C C . ASP A 1 175 ? -13.333 9.844 6.171 1.00 92.12 175 ASP A C 1
ATOM 1364 O O . ASP A 1 175 ? -12.941 10.845 6.776 1.00 92.12 175 ASP A O 1
ATOM 1368 N N . LYS A 1 176 ? -14.557 9.338 6.367 1.00 89.88 176 LYS A N 1
ATOM 1369 C CA . LYS A 1 176 ? -15.546 9.975 7.248 1.00 89.88 176 LYS A CA 1
ATOM 1370 C C . LYS A 1 176 ? -15.107 9.966 8.711 1.00 89.88 176 LYS A C 1
ATOM 1372 O O . LYS A 1 176 ? -15.363 10.931 9.428 1.00 89.88 176 LYS A O 1
ATOM 1377 N N . ALA A 1 177 ? -14.443 8.900 9.156 1.00 91.56 177 ALA A N 1
ATOM 1378 C CA . ALA A 1 177 ? -13.948 8.789 10.525 1.00 91.56 177 ALA A CA 1
ATOM 1379 C C . ALA A 1 177 ? -12.848 9.823 10.809 1.00 91.56 177 ALA A C 1
ATOM 1381 O O . ALA A 1 177 ? -12.875 10.472 11.853 1.00 91.56 177 ALA A O 1
ATOM 1382 N N . LEU A 1 178 ? -11.943 10.053 9.853 1.00 90.25 178 LEU A N 1
ATOM 1383 C CA . LEU A 1 178 ? -10.943 11.117 9.935 1.00 90.25 178 LEU A CA 1
ATOM 1384 C C . LEU A 1 178 ? -11.600 12.502 9.997 1.00 90.25 178 LEU A C 1
ATOM 1386 O O . LEU A 1 178 ? -11.181 13.330 10.798 1.00 90.25 178 LEU A O 1
ATOM 1390 N N . THR A 1 179 ? -12.650 12.757 9.206 1.00 88.19 179 THR A N 1
ATOM 1391 C CA . THR A 1 179 ? -13.401 14.026 9.274 1.00 88.19 179 THR A CA 1
ATOM 1392 C C . THR A 1 179 ? -14.062 14.220 10.638 1.00 88.19 179 THR A C 1
ATOM 1394 O O . THR A 1 179 ? -13.976 15.298 11.219 1.00 88.19 179 THR A O 1
ATOM 1397 N N . ARG A 1 180 ? -14.691 13.177 11.191 1.00 88.75 180 ARG A N 1
ATOM 1398 C CA . ARG A 1 180 ? -15.312 13.240 12.525 1.00 88.75 180 ARG A CA 1
ATOM 1399 C C . ARG A 1 180 ? -14.288 13.474 13.621 1.00 88.75 180 ARG A C 1
ATOM 1401 O O . ARG A 1 180 ? -14.530 14.294 14.502 1.00 88.75 180 ARG A O 1
ATOM 1408 N N . LYS A 1 181 ? -13.145 12.785 13.553 1.00 87.31 181 LYS A N 1
ATOM 1409 C CA . LYS A 1 181 ? -12.038 13.014 14.480 1.00 87.31 181 LYS A CA 1
ATOM 1410 C C . LYS A 1 181 ? -11.560 14.460 14.385 1.00 87.31 181 LYS A C 1
ATOM 1412 O O . LYS A 1 181 ? -11.428 15.100 15.420 1.00 87.31 181 LYS A O 1
ATOM 1417 N N . GLN A 1 182 ? -11.395 15.006 13.179 1.00 85.06 182 GLN A N 1
ATOM 1418 C CA . GLN A 1 182 ? -11.022 16.410 13.005 1.00 85.06 182 GLN A CA 1
ATOM 1419 C C . GLN A 1 182 ? -12.037 17.367 13.644 1.00 85.06 182 GLN A C 1
ATOM 1421 O O . GLN A 1 182 ? -11.646 18.248 14.405 1.00 85.06 182 GLN A O 1
ATOM 1426 N N . ALA A 1 183 ? -13.336 17.177 13.396 1.00 85.38 183 ALA A N 1
ATOM 1427 C CA . ALA A 1 183 ? -14.383 18.001 14.002 1.00 85.38 183 ALA A CA 1
ATOM 1428 C C . ALA A 1 183 ? -14.348 17.930 15.540 1.00 85.38 183 ALA A C 1
ATOM 1430 O O . ALA A 1 183 ? -14.384 18.959 16.213 1.00 85.38 183 ALA A O 1
ATOM 1431 N N . PHE A 1 184 ? -14.174 16.728 16.098 1.00 85.06 184 PHE A N 1
ATOM 1432 C CA . PHE A 1 184 ? -14.015 16.538 17.537 1.00 85.06 184 PHE A CA 1
ATOM 1433 C C . PHE A 1 184 ? -12.789 17.278 18.092 1.00 85.06 184 PHE A C 1
ATOM 1435 O O . PHE A 1 184 ? -12.894 17.931 19.131 1.00 85.06 184 PHE A O 1
ATOM 1442 N N . LEU A 1 185 ? -11.641 17.214 17.408 1.00 81.12 185 LEU A N 1
ATOM 1443 C CA . LEU A 1 185 ? -10.421 17.920 17.815 1.00 81.12 185 LEU A CA 1
ATOM 1444 C C . LEU A 1 185 ? -10.569 19.444 17.709 1.00 81.12 185 LEU A C 1
ATOM 1446 O O . LEU A 1 185 ? -10.042 20.160 18.559 1.00 81.12 185 LEU A O 1
ATOM 1450 N N . ASN A 1 186 ? -11.316 19.949 16.725 1.00 80.56 186 ASN A N 1
ATOM 1451 C CA . ASN A 1 186 ? -11.606 21.380 16.596 1.00 80.56 186 ASN A CA 1
ATOM 1452 C C . ASN A 1 186 ? -12.430 21.905 17.785 1.00 80.56 186 ASN A C 1
ATOM 1454 O O . ASN A 1 186 ? -12.202 23.020 18.248 1.00 80.56 186 ASN A O 1
ATOM 1458 N N . GLU A 1 187 ? -13.356 21.098 18.306 1.00 82.31 187 GLU A N 1
ATOM 1459 C CA . GLU A 1 187 ? -14.202 21.463 19.449 1.00 82.31 187 GLU A CA 1
ATOM 1460 C C . GLU A 1 187 ? -13.514 21.261 20.808 1.00 82.31 187 GLU A C 1
ATOM 1462 O O . GLU A 1 187 ? -13.737 22.036 21.738 1.00 82.31 187 GLU A O 1
ATOM 1467 N N . ASN A 1 188 ? -12.684 20.220 20.940 1.00 79.12 188 ASN A N 1
ATOM 1468 C CA . ASN A 1 188 ? -12.149 19.762 22.230 1.00 79.12 188 ASN A CA 1
ATOM 1469 C C . ASN A 1 188 ? -10.637 20.010 22.402 1.00 79.12 188 ASN A C 1
ATOM 1471 O O . ASN A 1 188 ? -10.092 19.775 23.482 1.00 79.12 188 ASN A O 1
ATOM 1475 N N . GLY A 1 189 ? -9.961 20.509 21.365 1.00 70.19 189 GLY A N 1
ATOM 1476 C CA . GLY A 1 189 ? -8.511 20.679 21.313 1.00 70.19 189 GLY A CA 1
ATOM 1477 C C . GLY A 1 189 ? -7.765 19.408 20.890 1.00 70.19 189 GLY A C 1
ATOM 1478 O O . GLY A 1 189 ? -8.277 18.292 20.952 1.00 70.19 189 GLY A O 1
ATOM 1479 N N . VAL A 1 190 ? -6.508 19.586 20.472 1.00 64.38 190 VAL A N 1
ATOM 1480 C CA . VAL A 1 190 ? -5.684 18.530 19.853 1.00 64.38 190 VAL A CA 1
ATOM 1481 C C . VAL A 1 190 ? -5.276 17.425 20.844 1.00 64.38 190 VAL A C 1
ATOM 1483 O O . VAL A 1 190 ? -4.985 16.316 20.425 1.00 64.38 190 VAL A O 1
ATOM 1486 N N . GLY A 1 191 ? -5.317 17.636 22.162 1.00 65.31 191 GLY A N 1
ATOM 1487 C CA . GLY A 1 191 ? -5.027 16.568 23.131 1.00 65.31 191 GLY A CA 1
ATOM 1488 C C . GLY A 1 191 ? -3.592 16.005 23.035 1.00 65.31 191 GLY A C 1
ATOM 1489 O O . GLY A 1 191 ? -2.643 16.745 23.281 1.00 65.31 191 GLY A O 1
ATOM 1490 N N . ASN A 1 192 ? -3.447 14.696 22.759 1.00 63.47 192 ASN A N 1
ATOM 1491 C CA . ASN A 1 192 ? -2.175 13.942 22.731 1.00 63.47 192 ASN A CA 1
ATOM 1492 C C . ASN A 1 192 ? -1.407 14.070 21.386 1.00 63.47 192 ASN A C 1
ATOM 1494 O O . ASN A 1 192 ? -1.929 14.602 20.410 1.00 63.47 192 ASN A O 1
ATOM 1498 N N . GLU A 1 193 ? -0.167 13.563 21.315 1.00 61.25 193 GLU A N 1
ATOM 1499 C CA . GLU A 1 193 ? 0.661 13.593 20.088 1.00 61.25 193 GLU A CA 1
ATOM 1500 C C . GLU A 1 193 ? 0.081 12.740 18.942 1.00 61.25 193 GLU A C 1
ATOM 1502 O O . GLU A 1 193 ? 0.178 13.126 17.778 1.00 61.25 193 GLU A O 1
ATOM 1507 N N . ASN A 1 194 ? -0.600 11.631 19.252 1.00 62.72 194 ASN A N 1
ATOM 1508 C CA . ASN A 1 194 ? -1.215 10.746 18.251 1.00 62.72 194 ASN A CA 1
ATOM 1509 C C . ASN A 1 194 ? -2.381 11.406 17.497 1.00 62.72 194 ASN A C 1
ATOM 1511 O O . ASN A 1 194 ? -2.674 11.051 16.357 1.00 62.72 194 ASN A O 1
ATOM 1515 N N . ASN A 1 195 ? -3.014 12.425 18.079 1.00 70.44 195 ASN A N 1
ATOM 1516 C CA . ASN A 1 195 ? -3.999 13.259 17.392 1.00 70.44 195 ASN A CA 1
ATOM 1517 C C . ASN A 1 195 ? -3.386 14.175 16.319 1.00 70.44 195 ASN A C 1
ATOM 1519 O O . ASN A 1 195 ? -4.128 14.832 15.592 1.00 70.44 195 ASN A O 1
ATOM 1523 N N . GLN A 1 196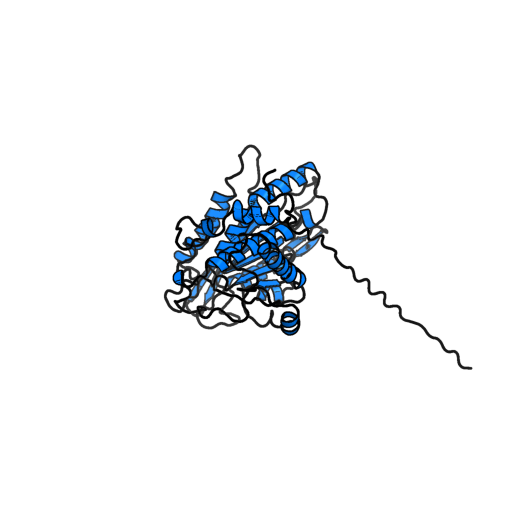 ? -2.055 14.215 16.204 1.00 75.69 196 GLN A N 1
ATOM 1524 C CA . GLN A 1 196 ? -1.324 14.969 15.182 1.00 75.69 196 GLN A CA 1
ATOM 1525 C C . GLN A 1 196 ? -0.774 14.082 14.057 1.00 75.69 196 GLN A C 1
ATOM 1527 O O . GLN A 1 196 ? -0.140 14.597 13.132 1.00 75.69 196 GLN A O 1
ATOM 1532 N N . LEU A 1 197 ? -0.999 12.768 14.124 1.00 85.88 197 LEU A N 1
ATOM 1533 C CA . LEU A 1 197 ? -0.522 11.821 13.127 1.00 85.88 197 LEU A CA 1
ATOM 1534 C C . LEU A 1 197 ? -1.390 11.882 11.859 1.00 85.88 197 LEU A C 1
ATOM 1536 O O . LEU A 1 197 ? -2.615 11.773 11.921 1.00 85.88 197 LEU A O 1
ATOM 1540 N N . GLY A 1 198 ? -0.745 12.053 10.708 1.00 90.44 198 GLY A N 1
ATOM 1541 C CA . GLY A 1 198 ? -1.382 11.988 9.395 1.00 90.44 198 GLY A CA 1
ATOM 1542 C C . GLY A 1 198 ? -1.300 10.602 8.755 1.00 90.44 198 GLY A C 1
ATOM 1543 O O . GLY A 1 198 ? -0.673 9.672 9.266 1.00 90.44 198 GLY A O 1
ATOM 1544 N N . LEU A 1 199 ? -1.904 10.485 7.580 1.00 94.69 199 LEU A N 1
ATOM 1545 C CA . LEU A 1 199 ? -1.774 9.332 6.699 1.00 94.69 199 LEU A CA 1
ATOM 1546 C C . LEU A 1 199 ? -1.108 9.763 5.397 1.00 94.69 199 LEU A C 1
ATOM 1548 O O . LEU A 1 199 ? -1.464 10.790 4.820 1.00 94.69 199 LEU A O 1
ATOM 1552 N N . GLN A 1 200 ? -0.176 8.953 4.915 1.00 97.00 200 GLN A N 1
ATOM 1553 C CA . GLN A 1 200 ? 0.366 9.023 3.570 1.00 97.00 200 GLN A CA 1
ATOM 1554 C C . GLN A 1 200 ? 0.094 7.700 2.855 1.00 97.00 200 GLN A C 1
ATOM 1556 O O . GLN A 1 200 ? 0.207 6.630 3.447 1.00 97.00 200 GLN A O 1
ATOM 1561 N N . ILE A 1 201 ? -0.268 7.779 1.581 1.00 98.69 201 ILE A N 1
ATOM 1562 C CA . ILE A 1 201 ? -0.418 6.632 0.695 1.00 98.69 201 ILE A CA 1
ATOM 1563 C C . ILE A 1 201 ? 0.466 6.882 -0.523 1.00 98.69 201 ILE A C 1
ATOM 1565 O O . ILE A 1 201 ? 0.350 7.927 -1.167 1.00 98.69 201 ILE A O 1
ATOM 1569 N N . LEU A 1 202 ? 1.361 5.946 -0.813 1.00 98.88 202 LEU A N 1
ATOM 1570 C CA . LEU A 1 202 ? 2.291 6.007 -1.932 1.00 98.88 202 LEU A CA 1
ATOM 1571 C C . LEU A 1 202 ? 1.939 4.925 -2.951 1.00 98.88 202 LEU A C 1
ATOM 1573 O O . LEU A 1 202 ? 1.870 3.747 -2.610 1.00 98.88 202 LEU A O 1
ATOM 1577 N N . PHE A 1 203 ? 1.748 5.344 -4.197 1.00 98.94 203 PHE A N 1
ATOM 1578 C CA . PHE A 1 203 ? 1.718 4.455 -5.354 1.00 98.94 203 PHE A CA 1
ATOM 1579 C C . PHE A 1 203 ? 3.030 4.666 -6.100 1.00 98.94 203 PHE A C 1
ATOM 1581 O O . PHE A 1 203 ? 3.231 5.718 -6.716 1.00 98.94 203 PHE A O 1
ATOM 1588 N N . LEU A 1 204 ? 3.943 3.712 -5.958 1.00 98.94 204 LEU A N 1
ATOM 1589 C CA . LEU A 1 204 ? 5.307 3.803 -6.472 1.00 98.94 204 LEU A CA 1
ATOM 1590 C C . LEU A 1 204 ? 5.362 3.303 -7.919 1.00 98.94 204 LEU A C 1
ATOM 1592 O O . LEU A 1 204 ? 4.604 2.413 -8.292 1.00 98.94 204 LEU A O 1
ATOM 1596 N N . ASP A 1 205 ? 6.196 3.929 -8.746 1.00 98.88 205 ASP A N 1
ATOM 1597 C CA . ASP A 1 205 ? 6.355 3.574 -10.162 1.00 98.88 205 ASP A CA 1
ATOM 1598 C C . ASP A 1 205 ? 7.722 2.941 -10.418 1.00 98.88 205 ASP A C 1
ATOM 1600 O O . ASP A 1 205 ? 8.732 3.384 -9.866 1.00 98.88 205 ASP A O 1
ATOM 1604 N N . GLY A 1 206 ? 7.774 1.967 -11.319 1.00 98.69 206 GLY A N 1
ATOM 1605 C CA . GLY A 1 206 ? 9.008 1.280 -11.684 1.00 98.69 206 GLY A CA 1
ATOM 1606 C C . GLY A 1 206 ? 9.662 0.548 -10.516 1.00 98.69 206 GLY A C 1
ATOM 1607 O O . GLY A 1 206 ? 10.865 0.710 -10.308 1.00 98.69 206 GLY A O 1
ATOM 1608 N N . GLU A 1 207 ? 8.901 -0.217 -9.739 1.00 98.81 207 GLU A N 1
ATOM 1609 C CA . GLU A 1 207 ? 9.487 -1.218 -8.835 1.00 98.81 207 GLU A CA 1
ATOM 1610 C C . GLU A 1 207 ? 10.259 -2.254 -9.658 1.00 98.81 207 GLU A C 1
ATOM 1612 O O . GLU A 1 207 ? 11.422 -2.570 -9.376 1.00 98.81 207 GLU A O 1
ATOM 1617 N N . GLU A 1 208 ? 9.650 -2.669 -10.768 1.00 98.44 208 GLU A N 1
ATOM 1618 C CA . GLU A 1 208 ? 10.104 -3.814 -11.522 1.00 98.44 208 GLU A CA 1
ATOM 1619 C C . GLU A 1 208 ? 11.362 -3.528 -12.335 1.00 98.44 208 GLU A C 1
ATOM 1621 O O . GLU A 1 208 ? 11.537 -2.485 -12.974 1.00 98.44 208 GLU A O 1
ATOM 1626 N N . ALA A 1 209 ? 12.226 -4.537 -12.397 1.00 97.69 209 ALA A N 1
ATOM 1627 C CA . ALA A 1 209 ? 13.332 -4.546 -13.343 1.00 97.69 209 ALA A CA 1
ATOM 1628 C C . ALA A 1 209 ? 12.806 -4.670 -14.783 1.00 97.69 209 ALA A C 1
ATOM 1630 O O . ALA A 1 209 ? 11.994 -5.560 -15.083 1.00 97.69 209 ALA A O 1
ATOM 1631 N N . PHE A 1 210 ? 13.337 -3.855 -15.696 1.00 97.69 210 PHE A N 1
ATOM 1632 C CA . PHE A 1 210 ? 13.052 -3.949 -17.130 1.00 97.69 210 PHE A CA 1
ATOM 1633 C C . PHE A 1 210 ? 13.749 -5.149 -17.779 1.00 97.69 210 PHE A C 1
ATOM 1635 O O . PHE A 1 210 ? 13.273 -5.648 -18.803 1.00 97.69 210 PHE A O 1
ATOM 1642 N N . HIS A 1 211 ? 14.865 -5.618 -17.210 1.00 94.81 211 HIS A N 1
ATOM 1643 C CA . HIS A 1 211 ? 15.581 -6.797 -17.688 1.00 94.81 211 HIS A CA 1
ATOM 1644 C C . HIS A 1 211 ? 16.008 -7.731 -16.548 1.00 94.81 211 HIS A C 1
ATOM 1646 O O . HIS A 1 211 ? 15.447 -8.817 -16.400 1.00 94.81 211 HIS A O 1
ATOM 1652 N N . GLU A 1 212 ? 16.988 -7.327 -15.740 1.00 93.50 212 GLU A N 1
ATOM 1653 C CA . GLU A 1 212 ? 17.538 -8.134 -14.649 1.00 93.50 212 GLU A CA 1
ATOM 1654 C C . GLU A 1 212 ? 17.559 -7.309 -13.369 1.00 93.50 212 GLU A C 1
ATOM 1656 O O . GLU A 1 212 ? 18.109 -6.211 -13.344 1.00 93.50 212 GLU A O 1
ATOM 1661 N N . TRP A 1 213 ? 17.018 -7.873 -12.287 1.00 96.00 213 TRP A N 1
ATOM 1662 C CA . TRP A 1 213 ? 17.001 -7.203 -10.993 1.00 96.00 213 TRP A CA 1
ATOM 1663 C C . TRP A 1 213 ? 18.421 -6.871 -10.522 1.00 96.00 213 TRP A C 1
ATOM 1665 O O . TRP A 1 213 ? 19.207 -7.750 -10.156 1.00 96.00 213 TRP A O 1
ATOM 1675 N N . THR A 1 214 ? 18.745 -5.581 -10.503 1.00 95.62 214 THR A N 1
ATOM 1676 C CA . THR A 1 214 ? 20.024 -5.046 -10.019 1.00 95.62 214 THR A CA 1
ATOM 1677 C C . THR A 1 214 ? 19.789 -3.751 -9.255 1.00 95.62 214 THR A C 1
ATOM 1679 O O . THR A 1 214 ? 18.718 -3.166 -9.340 1.00 95.62 214 THR A O 1
ATOM 1682 N N . SER A 1 215 ? 20.806 -3.225 -8.567 1.00 93.94 215 SER A N 1
ATOM 1683 C CA . SER A 1 215 ? 20.696 -1.949 -7.839 1.00 93.94 215 SER A CA 1
ATOM 1684 C C . SER A 1 215 ? 20.354 -0.729 -8.712 1.00 93.94 215 SER A C 1
ATOM 1686 O O . SER A 1 215 ? 20.070 0.335 -8.169 1.00 93.94 215 SER A O 1
ATOM 1688 N N . THR A 1 216 ? 20.447 -0.849 -10.040 1.00 95.19 216 THR A N 1
ATOM 1689 C CA . THR A 1 216 ? 20.144 0.217 -11.011 1.00 95.19 216 THR A CA 1
ATOM 1690 C C . THR A 1 216 ? 18.992 -0.126 -11.959 1.00 95.19 216 THR A C 1
ATOM 1692 O O . THR A 1 216 ? 18.475 0.775 -12.606 1.00 95.19 216 THR A O 1
ATOM 1695 N N . ASP A 1 217 ? 18.598 -1.400 -12.042 1.00 97.81 217 ASP A N 1
ATOM 1696 C CA . ASP A 1 217 ? 17.435 -1.896 -12.793 1.00 97.81 217 ASP A CA 1
ATOM 1697 C C . ASP A 1 217 ? 16.447 -2.535 -11.813 1.00 97.81 217 ASP A C 1
ATOM 1699 O O . ASP A 1 217 ? 16.338 -3.755 -11.722 1.00 97.81 217 ASP A O 1
ATOM 1703 N N . SER A 1 218 ? 15.879 -1.685 -10.959 1.00 98.12 218 SER A N 1
ATOM 1704 C CA . SER A 1 218 ? 14.797 -1.963 -10.002 1.00 98.12 218 SER A CA 1
ATOM 1705 C C . SER A 1 218 ? 14.479 -0.693 -9.207 1.00 98.12 218 SER A C 1
ATOM 1707 O O . SER A 1 218 ? 15.313 0.230 -9.140 1.00 98.12 218 SER A O 1
ATOM 1709 N N . ILE A 1 219 ? 13.305 -0.662 -8.575 1.00 98.44 219 ILE A N 1
ATOM 1710 C CA . ILE A 1 219 ? 12.884 0.288 -7.532 1.00 98.44 219 ILE A CA 1
ATOM 1711 C C . ILE A 1 219 ? 13.181 1.750 -7.884 1.00 98.44 219 ILE A C 1
ATOM 1713 O O . ILE A 1 219 ? 13.653 2.534 -7.056 1.00 98.44 219 ILE A O 1
ATOM 1717 N N . TYR A 1 220 ? 12.969 2.114 -9.150 1.00 98.81 220 TYR A N 1
ATOM 1718 C CA . TYR A 1 220 ? 13.249 3.434 -9.713 1.00 98.81 220 TYR A CA 1
ATOM 1719 C C . TYR A 1 220 ? 12.525 4.518 -8.921 1.00 98.81 220 TYR A C 1
ATOM 1721 O O . TYR A 1 220 ? 13.163 5.443 -8.403 1.00 98.81 220 TYR A O 1
ATOM 1729 N N . GLY A 1 221 ? 11.208 4.367 -8.774 1.00 98.81 221 GLY A N 1
ATOM 1730 C CA . GLY A 1 221 ? 10.349 5.293 -8.055 1.00 98.81 221 GLY A CA 1
ATOM 1731 C C . GLY A 1 221 ? 10.743 5.447 -6.596 1.00 98.81 221 GLY A C 1
ATOM 1732 O O . GLY A 1 221 ? 10.950 6.575 -6.140 1.00 98.81 221 GLY A O 1
ATOM 1733 N N . ALA A 1 222 ? 10.920 4.340 -5.872 1.00 98.75 222 ALA A N 1
ATOM 1734 C CA . ALA A 1 222 ? 11.307 4.379 -4.467 1.00 98.75 222 ALA A CA 1
ATOM 1735 C C . ALA A 1 222 ? 12.707 4.966 -4.243 1.00 98.75 222 ALA A C 1
ATOM 1737 O O . ALA A 1 222 ? 12.891 5.769 -3.324 1.00 98.75 222 ALA A O 1
ATOM 1738 N N . ARG A 1 223 ? 13.700 4.621 -5.080 1.00 98.62 223 ARG A N 1
ATOM 1739 C CA . ARG A 1 223 ? 15.054 5.202 -5.000 1.00 98.62 223 ARG A CA 1
ATOM 1740 C C . ARG A 1 223 ? 15.010 6.713 -5.173 1.00 98.62 223 ARG A C 1
ATOM 1742 O O . ARG A 1 223 ? 15.619 7.426 -4.372 1.00 98.62 223 ARG A O 1
ATOM 1749 N N . HIS A 1 224 ? 14.297 7.186 -6.195 1.00 98.75 224 HIS A N 1
ATOM 1750 C CA . HIS A 1 224 ? 14.153 8.611 -6.466 1.00 98.75 224 HIS A CA 1
ATOM 1751 C C . HIS A 1 224 ? 13.441 9.326 -5.314 1.00 98.75 224 HIS A C 1
ATOM 1753 O O . HIS A 1 224 ? 13.969 10.296 -4.768 1.00 98.75 224 HIS A O 1
ATOM 1759 N N . LEU A 1 225 ? 12.288 8.807 -4.882 1.00 98.62 225 LEU A N 1
ATOM 1760 C CA . LEU A 1 225 ? 11.470 9.431 -3.848 1.00 98.62 225 LEU A CA 1
ATOM 1761 C C . LEU A 1 225 ? 12.191 9.494 -2.499 1.00 98.62 225 LEU A C 1
ATOM 1763 O O . LEU A 1 225 ? 12.207 10.550 -1.869 1.00 98.62 225 LEU A O 1
ATOM 1767 N N . ALA A 1 226 ? 12.831 8.406 -2.067 1.00 98.38 226 ALA A N 1
ATOM 1768 C CA . ALA A 1 226 ? 13.577 8.386 -0.812 1.00 98.38 226 ALA A CA 1
ATOM 1769 C C . ALA A 1 226 ? 14.755 9.374 -0.829 1.00 98.38 226 ALA A C 1
ATOM 1771 O O . ALA A 1 226 ? 14.978 10.077 0.156 1.00 98.38 226 ALA A O 1
ATOM 1772 N N . ALA A 1 227 ? 15.485 9.468 -1.948 1.00 97.94 227 ALA A N 1
ATOM 1773 C CA . ALA A 1 227 ? 16.567 10.438 -2.106 1.00 97.94 227 ALA A CA 1
ATOM 1774 C C . ALA A 1 227 ? 16.042 11.882 -2.129 1.00 97.94 227 ALA A C 1
ATOM 1776 O O . ALA A 1 227 ? 16.624 12.755 -1.489 1.00 97.94 227 ALA A O 1
ATOM 1777 N N . ARG A 1 228 ? 14.926 12.145 -2.817 1.00 96.56 228 ARG A N 1
ATOM 1778 C CA . ARG A 1 228 ? 14.275 13.461 -2.820 1.00 96.56 228 ARG A CA 1
ATOM 1779 C C . ARG A 1 228 ? 13.865 13.864 -1.406 1.00 96.56 228 ARG A C 1
ATOM 1781 O O . ARG A 1 228 ? 14.261 14.929 -0.950 1.00 96.56 228 ARG A O 1
ATOM 1788 N N . MET A 1 229 ? 13.163 12.984 -0.691 1.00 94.69 229 MET A N 1
ATOM 1789 C CA . MET A 1 229 ? 12.726 13.223 0.687 1.00 94.69 229 MET A CA 1
ATOM 1790 C C . MET A 1 229 ? 13.903 13.413 1.649 1.00 94.69 229 MET A C 1
ATOM 1792 O O . MET A 1 229 ? 13.802 14.211 2.569 1.00 94.69 229 MET A O 1
ATOM 1796 N N . GLU A 1 230 ? 15.034 12.731 1.457 1.00 93.88 230 GLU A N 1
ATOM 1797 C CA . GLU A 1 230 ? 16.241 12.958 2.265 1.00 93.88 230 GLU A CA 1
ATOM 1798 C C . GLU A 1 230 ? 16.792 14.386 2.123 1.00 93.88 230 GLU A C 1
ATOM 1800 O O . GLU A 1 230 ? 17.309 14.938 3.091 1.00 93.88 230 GLU A O 1
ATOM 1805 N N . ASN A 1 231 ? 16.652 14.983 0.936 1.00 91.12 231 ASN A N 1
ATOM 1806 C CA . ASN A 1 231 ? 17.158 16.318 0.608 1.00 91.12 231 ASN A CA 1
ATOM 1807 C C . ASN A 1 231 ? 16.111 17.436 0.778 1.00 91.12 231 ASN A C 1
ATOM 1809 O O . ASN A 1 231 ? 16.398 18.598 0.490 1.00 91.12 231 ASN A O 1
ATOM 1813 N N . GLU A 1 232 ? 14.896 17.108 1.217 1.00 86.44 232 GLU A N 1
ATOM 1814 C CA . GLU A 1 232 ? 13.862 18.090 1.547 1.00 86.44 232 GLU A CA 1
ATOM 1815 C C . GLU A 1 232 ? 14.012 18.547 2.998 1.00 86.44 232 GLU A C 1
ATOM 1817 O O . GLU A 1 232 ? 13.687 17.794 3.910 1.00 86.44 232 GLU A O 1
ATOM 1822 N N . ASP A 1 233 ? 14.447 19.786 3.224 1.00 79.44 233 ASP A N 1
ATOM 1823 C CA . ASP A 1 233 ? 14.446 20.379 4.565 1.00 79.44 233 ASP A CA 1
ATOM 1824 C C . ASP A 1 233 ? 13.005 20.601 5.050 1.00 79.44 233 ASP A C 1
ATOM 1826 O O . ASP A 1 233 ? 12.235 21.339 4.424 1.00 79.44 233 ASP A O 1
ATOM 1830 N N . ILE A 1 234 ? 12.642 20.015 6.196 1.00 71.00 234 ILE A N 1
ATOM 1831 C CA . ILE A 1 234 ? 11.352 20.266 6.848 1.00 71.00 234 ILE A CA 1
ATOM 1832 C C . ILE A 1 234 ? 11.537 20.649 8.322 1.00 71.00 234 ILE A C 1
ATOM 1834 O O . ILE A 1 234 ? 12.228 19.980 9.090 1.00 71.00 234 ILE A O 1
ATOM 1838 N N . GLU A 1 235 ? 10.898 21.748 8.729 1.00 64.69 235 GLU A N 1
ATOM 1839 C CA . GLU A 1 235 ? 10.878 22.241 10.111 1.00 64.69 235 GLU A CA 1
ATOM 1840 C C . GLU A 1 235 ? 9.931 21.372 10.960 1.00 64.69 235 GLU A C 1
ATOM 1842 O O . GLU A 1 235 ? 8.708 21.409 10.803 1.00 64.69 235 GLU A O 1
ATOM 1847 N N . ASN A 1 236 ? 10.492 20.553 11.852 1.00 62.34 236 ASN A N 1
ATOM 1848 C CA . ASN A 1 236 ? 9.735 19.634 12.702 1.00 62.34 236 ASN A CA 1
ATOM 1849 C C . ASN A 1 236 ? 8.954 20.366 13.810 1.00 62.34 236 ASN A C 1
ATOM 1851 O O . ASN A 1 236 ? 9.150 21.552 14.080 1.00 62.34 236 ASN A O 1
ATOM 1855 N N . VAL A 1 237 ? 8.062 19.632 14.490 1.00 55.84 237 VAL A N 1
ATOM 1856 C CA . VAL A 1 237 ? 7.220 20.150 15.590 1.00 55.84 237 VAL A CA 1
ATOM 1857 C C . VAL A 1 237 ? 8.033 20.743 16.745 1.00 55.84 237 VAL A C 1
ATOM 1859 O O . VAL A 1 237 ? 7.541 21.645 17.422 1.00 55.84 237 VAL A O 1
ATOM 1862 N N . ASP A 1 238 ? 9.263 20.275 16.944 1.00 59.09 238 ASP A N 1
ATOM 1863 C CA . ASP A 1 238 ? 10.218 20.732 17.959 1.00 59.09 238 ASP A CA 1
ATOM 1864 C C . ASP A 1 238 ? 11.114 21.902 17.497 1.00 59.09 238 ASP A C 1
ATOM 1866 O O . ASP A 1 238 ? 11.940 22.388 18.271 1.00 59.09 238 ASP A O 1
ATOM 1870 N N . GLY A 1 239 ? 10.944 22.382 16.258 1.00 59.34 239 GLY A N 1
ATOM 1871 C CA . GLY A 1 239 ? 11.742 23.456 15.663 1.00 59.34 239 GLY A CA 1
ATOM 1872 C C . GLY A 1 239 ? 13.103 23.014 15.113 1.00 59.34 239 GLY A C 1
ATOM 1873 O O . GLY A 1 239 ? 13.875 23.864 14.667 1.00 59.34 239 GLY A O 1
ATOM 1874 N N . LEU A 1 240 ? 13.417 21.712 15.124 1.00 61.97 240 LEU A N 1
ATOM 1875 C CA . LEU A 1 240 ? 14.607 21.171 14.465 1.00 61.97 240 LEU A CA 1
ATOM 1876 C C . LEU A 1 240 ? 14.353 20.986 12.964 1.00 61.97 240 LEU A C 1
ATOM 1878 O O . LEU A 1 240 ? 13.270 20.576 12.550 1.00 61.97 240 LEU A O 1
ATOM 1882 N N . ILE A 1 241 ? 15.370 21.244 12.140 1.00 65.06 241 ILE A N 1
ATOM 1883 C CA . ILE A 1 241 ? 15.321 20.925 10.707 1.00 65.06 241 ILE A CA 1
ATOM 1884 C C . ILE A 1 241 ? 15.595 19.425 10.558 1.00 65.06 241 ILE A C 1
ATOM 1886 O O . ILE A 1 241 ? 16.678 18.953 10.904 1.00 65.06 241 ILE A O 1
ATOM 1890 N N . GLY A 1 242 ? 14.592 18.679 10.101 1.00 72.38 242 GLY A N 1
ATOM 1891 C CA . GLY A 1 242 ? 14.734 17.300 9.642 1.00 72.38 242 GLY A CA 1
ATOM 1892 C C . GLY A 1 242 ? 14.687 17.222 8.120 1.00 72.38 242 GLY A C 1
ATOM 1893 O O . GLY A 1 242 ? 14.483 18.229 7.448 1.00 72.38 242 GLY A O 1
ATOM 1894 N N . SER A 1 243 ? 14.840 16.015 7.584 1.00 84.50 243 SER A N 1
ATOM 1895 C CA . SER A 1 243 ? 14.553 15.740 6.176 1.00 84.50 243 SER A CA 1
ATOM 1896 C C . SER A 1 243 ? 13.088 15.342 5.983 1.00 84.50 243 SER A C 1
ATOM 1898 O O . SER A 1 243 ? 12.420 14.948 6.936 1.00 84.50 243 SER A O 1
ATOM 1900 N N . GLY A 1 244 ? 12.579 15.333 4.755 1.00 85.88 244 GLY A N 1
ATOM 1901 C CA . GLY A 1 244 ? 11.253 14.805 4.426 1.00 85.88 244 GLY A CA 1
ATOM 1902 C C . GLY A 1 244 ? 11.010 13.370 4.883 1.00 85.88 244 GLY A C 1
ATOM 1903 O O . GLY A 1 244 ? 9.878 13.019 5.223 1.00 85.88 244 GLY A O 1
ATOM 1904 N N . LEU A 1 245 ? 12.066 12.564 5.017 1.00 91.38 245 LEU A N 1
ATOM 1905 C CA . LEU A 1 245 ? 11.990 11.225 5.609 1.00 91.38 245 LEU A CA 1
ATOM 1906 C C . LEU A 1 245 ? 11.572 11.249 7.080 1.00 91.38 245 LEU A C 1
ATOM 1908 O O . LEU A 1 245 ? 10.915 10.315 7.533 1.00 91.38 245 LEU A O 1
ATOM 19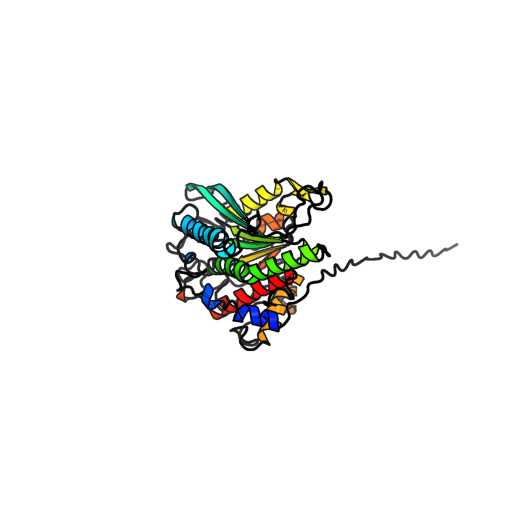12 N N . SER A 1 246 ? 11.870 12.325 7.818 1.00 88.44 246 SER A N 1
ATOM 1913 C CA . SER A 1 246 ? 11.414 12.482 9.202 1.00 88.44 246 SER A CA 1
ATOM 1914 C C . SER A 1 246 ? 9.891 12.547 9.303 1.00 88.44 246 SER A C 1
ATOM 1916 O O . SER A 1 246 ? 9.358 12.288 10.380 1.00 88.44 246 SER A O 1
ATOM 1918 N N . SER A 1 247 ? 9.179 12.853 8.214 1.00 88.38 247 SER A N 1
ATOM 1919 C CA . SER A 1 247 ? 7.716 12.847 8.190 1.00 88.38 247 SER A CA 1
ATOM 1920 C C . SER A 1 247 ? 7.114 11.440 8.147 1.00 88.38 247 SER A C 1
ATOM 1922 O O . SER A 1 247 ? 5.939 11.287 8.467 1.00 88.38 247 SER A O 1
ATOM 1924 N N . ILE A 1 248 ? 7.897 10.408 7.816 1.00 93.75 248 ILE A N 1
ATOM 1925 C CA . ILE A 1 248 ? 7.443 9.017 7.849 1.00 93.75 248 ILE A CA 1
ATOM 1926 C C . ILE A 1 248 ? 7.603 8.493 9.277 1.00 93.75 248 ILE A C 1
ATOM 1928 O O . ILE A 1 248 ? 8.695 8.489 9.847 1.00 93.75 248 ILE A O 1
ATOM 1932 N N . ASP A 1 249 ? 6.491 8.080 9.872 1.00 94.19 249 ASP A N 1
ATOM 1933 C CA . ASP A 1 249 ? 6.465 7.446 11.187 1.00 94.19 249 ASP A CA 1
ATOM 1934 C C . ASP A 1 249 ? 6.752 5.946 11.074 1.00 94.19 249 ASP A C 1
ATOM 1936 O O . ASP A 1 249 ? 7.659 5.421 11.713 1.00 94.19 249 ASP A O 1
ATOM 1940 N N . THR A 1 250 ? 6.021 5.272 10.186 1.00 96.81 250 THR A N 1
ATOM 1941 C CA . THR A 1 250 ? 6.260 3.886 9.777 1.00 96.81 250 THR A CA 1
ATOM 1942 C C . THR A 1 250 ? 5.898 3.737 8.305 1.00 96.81 250 THR A C 1
ATOM 1944 O O . THR A 1 250 ? 4.846 4.212 7.876 1.00 96.81 250 THR A O 1
ATOM 1947 N N . PHE A 1 251 ? 6.748 3.047 7.548 1.00 98.56 251 PHE A N 1
ATOM 1948 C CA . PHE A 1 251 ? 6.523 2.676 6.156 1.00 98.56 251 PHE A CA 1
ATOM 1949 C C . PHE A 1 251 ? 5.982 1.243 6.076 1.00 98.56 251 PHE A C 1
ATOM 1951 O O . PHE A 1 251 ? 6.688 0.280 6.374 1.00 98.56 251 PHE A O 1
ATOM 1958 N N . VAL A 1 252 ? 4.716 1.093 5.702 1.00 98.81 252 VAL A N 1
ATOM 1959 C CA . VAL A 1 252 ? 4.030 -0.192 5.549 1.00 98.81 252 VAL A CA 1
ATOM 1960 C C . VAL A 1 252 ? 3.909 -0.510 4.064 1.00 98.81 252 VAL A C 1
ATOM 1962 O O . VAL A 1 252 ? 3.110 0.113 3.367 1.00 98.81 252 VAL A O 1
ATOM 1965 N N . LEU A 1 253 ? 4.689 -1.475 3.587 1.00 98.88 253 LEU A N 1
ATOM 1966 C CA . LEU A 1 253 ? 4.716 -1.875 2.178 1.00 98.88 253 LEU A CA 1
ATOM 1967 C C . LEU A 1 253 ? 3.864 -3.123 1.964 1.00 98.88 253 LEU A C 1
ATOM 1969 O O . LEU A 1 253 ? 4.069 -4.119 2.659 1.00 98.88 253 LEU A O 1
ATOM 1973 N N . LEU A 1 254 ? 2.907 -3.061 1.042 1.00 98.88 254 LEU A N 1
ATOM 1974 C CA . LEU A 1 254 ? 2.070 -4.184 0.630 1.00 98.88 254 LEU A CA 1
ATOM 1975 C C . LEU A 1 254 ? 2.556 -4.677 -0.729 1.00 98.88 254 LEU A C 1
ATOM 1977 O O . LEU A 1 254 ? 2.560 -3.894 -1.673 1.00 98.88 254 LEU A O 1
ATOM 1981 N N . ASP A 1 255 ? 2.884 -5.964 -0.815 1.00 98.69 255 ASP A N 1
ATOM 1982 C CA . ASP A 1 255 ? 3.340 -6.577 -2.060 1.00 98.69 255 ASP A CA 1
ATOM 1983 C C . ASP A 1 255 ? 2.948 -8.068 -2.141 1.00 98.69 255 ASP A C 1
ATOM 1985 O O . ASP A 1 255 ? 2.814 -8.762 -1.122 1.00 98.69 255 ASP A O 1
ATOM 1989 N N . LEU A 1 256 ? 2.700 -8.553 -3.359 1.00 98.56 256 LEU A N 1
ATOM 1990 C CA . LEU A 1 256 ? 2.297 -9.923 -3.697 1.00 98.56 256 LEU A CA 1
ATOM 1991 C C . LEU A 1 256 ? 1.082 -10.441 -2.902 1.00 98.56 256 LEU A C 1
ATOM 1993 O O . LEU A 1 256 ? 1.023 -11.607 -2.477 1.00 98.56 256 LEU A O 1
ATOM 1997 N N . LEU A 1 257 ? 0.086 -9.578 -2.679 1.00 98.56 257 LEU A N 1
ATOM 1998 C CA . LEU A 1 257 ? -1.134 -9.908 -1.934 1.00 98.56 257 LEU A CA 1
ATOM 1999 C C . LEU A 1 257 ? -2.303 -10.204 -2.878 1.00 98.56 257 LEU A C 1
ATOM 2001 O O . LEU A 1 257 ? -2.561 -9.469 -3.816 1.00 98.56 257 LEU A O 1
ATOM 2005 N N . GLY A 1 258 ? -3.074 -11.255 -2.585 1.00 97.62 258 GLY A N 1
ATOM 2006 C CA . GLY A 1 258 ? -4.289 -11.614 -3.338 1.00 97.62 258 GLY A CA 1
ATOM 2007 C C . GLY A 1 258 ? -4.403 -13.105 -3.645 1.00 97.62 258 GLY A C 1
ATOM 2008 O O . GLY A 1 258 ? -5.507 -13.632 -3.768 1.00 97.62 258 GLY A O 1
ATOM 2009 N N . ALA A 1 259 ? -3.273 -13.814 -3.671 1.00 97.44 259 ALA A N 1
ATOM 2010 C CA . ALA A 1 259 ? -3.242 -15.267 -3.792 1.00 97.44 259 ALA A CA 1
ATOM 2011 C C . ALA A 1 259 ? -3.703 -15.971 -2.503 1.00 97.44 259 ALA A C 1
ATOM 2013 O O . ALA A 1 259 ? -3.578 -15.444 -1.396 1.00 97.44 259 ALA A O 1
ATOM 2014 N N . ALA A 1 260 ? -4.188 -17.206 -2.635 1.00 95.56 260 ALA A N 1
ATOM 2015 C CA . ALA A 1 260 ? -4.679 -17.993 -1.508 1.00 95.56 260 ALA A CA 1
ATOM 2016 C C . ALA A 1 260 ? -3.584 -18.334 -0.479 1.00 95.56 260 ALA A C 1
ATOM 2018 O O . ALA A 1 260 ? -2.478 -18.748 -0.822 1.00 95.56 260 ALA A O 1
ATOM 2019 N N . ASN A 1 261 ? -3.960 -18.316 0.804 1.00 91.31 261 ASN A N 1
ATOM 2020 C CA . ASN A 1 261 ? -3.142 -18.793 1.931 1.00 91.31 261 ASN A CA 1
ATOM 2021 C C . ASN A 1 261 ? -1.740 -18.153 2.055 1.00 91.31 261 ASN A C 1
ATOM 2023 O O . ASN A 1 261 ? -0.754 -18.889 2.209 1.00 91.31 261 ASN A O 1
ATOM 2027 N N . PRO A 1 262 ? -1.632 -16.810 2.049 1.00 93.19 262 PRO A N 1
ATOM 2028 C CA . PRO A 1 262 ? -0.351 -16.136 2.211 1.00 93.19 262 PRO A CA 1
ATOM 2029 C C . PRO A 1 262 ? 0.248 -16.437 3.588 1.00 93.19 262 PRO A C 1
ATOM 2031 O O . PRO A 1 262 ? -0.464 -16.738 4.551 1.00 93.19 262 PRO A O 1
ATOM 2034 N N . ARG A 1 263 ? 1.574 -16.338 3.687 1.00 92.19 263 ARG A N 1
ATOM 2035 C CA . ARG A 1 263 ? 2.311 -16.422 4.951 1.00 92.19 263 ARG A CA 1
ATOM 2036 C C . ARG A 1 263 ? 3.288 -15.266 5.044 1.00 92.19 263 ARG A C 1
ATOM 2038 O O . ARG A 1 263 ? 4.339 -15.296 4.417 1.00 92.19 263 ARG A O 1
ATOM 2045 N N . ILE A 1 264 ? 2.930 -14.282 5.850 1.00 93.00 264 ILE A N 1
ATOM 2046 C CA . ILE A 1 264 ? 3.704 -13.080 6.123 1.00 93.00 264 ILE A CA 1
ATOM 2047 C C . ILE A 1 264 ? 4.530 -13.322 7.399 1.00 93.00 264 ILE A C 1
ATOM 2049 O O . ILE A 1 264 ? 3.961 -13.639 8.456 1.00 93.00 264 ILE A O 1
ATOM 2053 N N . PRO A 1 265 ? 5.867 -13.266 7.334 1.00 91.44 265 PRO A N 1
ATOM 2054 C CA . PRO A 1 265 ? 6.730 -13.166 8.506 1.00 91.44 265 PRO A CA 1
ATOM 2055 C C . PRO A 1 265 ? 6.782 -11.748 9.073 1.00 91.44 265 PRO A C 1
ATOM 2057 O O . PRO A 1 265 ? 6.388 -10.780 8.436 1.00 91.44 265 PRO A O 1
ATOM 2060 N N . SER A 1 266 ? 7.354 -11.630 10.269 1.00 91.56 266 SER A N 1
ATOM 2061 C CA . SER A 1 266 ? 7.805 -10.345 10.800 1.00 91.56 266 SER A CA 1
ATOM 2062 C C . SER A 1 266 ? 9.261 -10.134 10.391 1.00 91.56 266 SER A C 1
ATOM 2064 O O . SER A 1 266 ? 10.149 -10.740 10.987 1.00 91.56 266 SER A O 1
ATOM 2066 N N . TYR A 1 267 ? 9.502 -9.307 9.375 1.00 90.75 267 TYR A N 1
ATOM 2067 C CA . TYR A 1 267 ? 10.840 -9.119 8.798 1.00 90.75 267 TYR A CA 1
ATOM 2068 C C . TYR A 1 267 ? 11.765 -8.208 9.618 1.00 90.75 267 TYR A C 1
ATOM 2070 O O . TYR A 1 267 ? 12.977 -8.434 9.639 1.00 90.75 267 TYR A O 1
ATOM 2078 N N . PHE A 1 268 ? 11.197 -7.212 10.306 1.00 90.12 268 PHE A N 1
ATOM 2079 C CA . PHE A 1 268 ? 11.920 -6.197 11.076 1.00 90.12 268 PHE A CA 1
ATOM 2080 C C . PHE A 1 268 ? 11.525 -6.265 12.553 1.00 90.12 268 PHE A C 1
ATOM 2082 O O . PHE A 1 268 ? 10.362 -6.502 12.888 1.00 90.12 268 PHE A O 1
ATOM 2089 N N . SER A 1 269 ? 12.500 -6.096 13.446 1.00 88.31 269 SER A N 1
ATOM 2090 C CA . SER A 1 269 ? 12.272 -6.106 14.898 1.00 88.31 269 SER A CA 1
ATOM 2091 C C . SER A 1 269 ? 11.575 -4.839 15.387 1.00 88.31 269 SER A C 1
ATOM 2093 O O . SER A 1 269 ? 10.727 -4.891 16.270 1.00 88.31 269 SER A O 1
ATOM 2095 N N . GLU A 1 270 ? 11.907 -3.716 14.766 1.00 90.06 270 GLU A N 1
ATOM 2096 C CA . GLU A 1 270 ? 11.495 -2.358 15.095 1.00 90.06 270 GLU A CA 1
ATOM 2097 C C . GLU A 1 270 ? 9.984 -2.168 14.922 1.00 90.06 270 GLU A C 1
ATOM 2099 O O . GLU A 1 270 ? 9.373 -1.371 15.624 1.00 90.06 270 GLU A O 1
ATOM 2104 N N . THR A 1 271 ? 9.370 -2.940 14.024 1.00 93.44 271 THR A N 1
ATOM 2105 C CA . THR A 1 271 ? 7.932 -2.905 13.721 1.00 93.44 271 THR A CA 1
ATOM 2106 C C . THR A 1 271 ? 7.211 -4.197 14.120 1.00 93.44 271 THR A C 1
ATOM 2108 O O . THR A 1 271 ? 6.057 -4.413 13.741 1.00 93.44 271 THR A O 1
ATOM 2111 N N . HIS A 1 272 ? 7.848 -5.063 14.922 1.00 92.25 272 HIS A N 1
ATOM 2112 C CA . HIS A 1 272 ? 7.264 -6.343 15.337 1.00 92.25 272 HIS A CA 1
ATOM 2113 C C . HIS A 1 272 ? 5.952 -6.175 16.118 1.00 92.25 272 HIS A C 1
ATOM 2115 O O . HIS A 1 272 ? 5.017 -6.964 15.960 1.00 92.25 272 HIS A O 1
ATOM 2121 N N . ASP A 1 273 ? 5.846 -5.125 16.930 1.00 92.19 273 ASP A N 1
ATOM 2122 C CA . ASP A 1 273 ? 4.617 -4.837 17.668 1.00 92.19 273 ASP A CA 1
ATOM 2123 C C . ASP A 1 273 ? 3.469 -4.454 16.724 1.00 92.19 273 ASP A C 1
ATOM 2125 O O . ASP A 1 273 ? 2.345 -4.920 16.907 1.00 92.19 273 ASP A O 1
ATOM 2129 N N . LEU A 1 274 ? 3.753 -3.724 15.640 1.00 94.81 274 LEU A N 1
ATOM 2130 C CA . LEU A 1 274 ? 2.766 -3.393 14.606 1.00 94.81 274 LEU A CA 1
ATOM 2131 C C . LEU A 1 274 ? 2.323 -4.631 13.819 1.00 94.81 274 LEU A C 1
ATOM 2133 O O . LEU A 1 274 ? 1.130 -4.826 13.573 1.00 94.81 274 LEU A O 1
ATOM 2137 N N . TYR A 1 275 ? 3.265 -5.521 13.501 1.00 94.94 275 TYR A N 1
ATOM 2138 C CA . TYR A 1 275 ? 2.959 -6.843 12.955 1.00 94.94 275 TYR A CA 1
ATOM 2139 C C . TYR A 1 275 ? 2.021 -7.632 13.892 1.00 94.94 275 TYR A C 1
ATOM 2141 O O . TYR A 1 275 ? 1.025 -8.221 13.453 1.00 94.94 275 TYR A O 1
ATOM 2149 N N . ASN A 1 276 ? 2.285 -7.616 15.203 1.00 93.56 276 ASN A N 1
ATOM 2150 C CA . ASN A 1 276 ? 1.432 -8.269 16.197 1.00 93.56 276 ASN A CA 1
ATOM 2151 C C . ASN A 1 276 ? 0.051 -7.611 16.315 1.00 93.56 276 ASN A C 1
ATOM 2153 O O . ASN A 1 276 ? -0.935 -8.323 16.530 1.00 93.56 276 ASN A O 1
ATOM 2157 N N . SER A 1 277 ? -0.050 -6.299 16.113 1.00 95.19 277 SER A N 1
ATOM 2158 C CA . SER A 1 277 ? -1.325 -5.586 16.039 1.00 95.19 277 SER A CA 1
ATOM 2159 C C . SER A 1 277 ? -2.182 -6.055 14.856 1.00 95.19 277 SER A C 1
ATOM 2161 O O . SER A 1 277 ? -3.330 -6.459 15.064 1.00 95.19 277 SER A O 1
ATOM 2163 N N . MET A 1 278 ? -1.626 -6.159 13.641 1.00 96.31 278 MET A N 1
ATOM 2164 C CA . MET A 1 278 ? -2.347 -6.732 12.485 1.00 96.31 278 MET A CA 1
ATOM 2165 C C . MET A 1 278 ? -2.763 -8.188 12.719 1.00 96.31 278 MET A C 1
ATOM 2167 O O . MET A 1 278 ? -3.887 -8.607 12.417 1.00 96.31 278 MET A O 1
ATOM 2171 N N . ARG A 1 279 ? -1.881 -8.975 13.338 1.00 94.19 279 ARG A N 1
ATOM 2172 C CA . ARG A 1 279 ? -2.190 -10.351 13.732 1.00 94.19 279 ARG A CA 1
ATOM 2173 C C . ARG A 1 279 ? -3.315 -10.423 14.768 1.00 94.19 279 ARG A C 1
ATOM 2175 O O . ARG A 1 279 ? -4.140 -11.341 14.718 1.00 94.19 279 ARG A O 1
ATOM 2182 N N . SER A 1 280 ? -3.367 -9.473 15.700 1.00 94.00 280 SER A N 1
ATOM 2183 C CA . SER A 1 280 ? -4.443 -9.340 16.683 1.00 94.00 280 SER A CA 1
ATOM 2184 C C . SER A 1 280 ? -5.776 -9.009 16.009 1.00 94.00 280 SER A C 1
ATOM 2186 O O . SER A 1 280 ? -6.779 -9.650 16.326 1.00 94.00 280 SER A O 1
ATOM 2188 N N . ILE A 1 281 ? -5.787 -8.094 15.032 1.00 95.81 281 ILE A N 1
ATOM 2189 C CA . ILE A 1 281 ? -6.961 -7.788 14.195 1.00 95.81 281 ILE A CA 1
ATOM 2190 C C . ILE A 1 281 ? -7.469 -9.055 13.503 1.00 95.81 281 ILE A C 1
ATOM 2192 O O . ILE A 1 281 ? -8.634 -9.417 13.673 1.00 95.81 281 ILE A O 1
ATOM 2196 N N . GLN A 1 282 ? -6.594 -9.800 12.815 1.00 94.50 282 GLN A N 1
ATOM 2197 C CA . GLN A 1 282 ? -6.978 -11.067 12.181 1.00 94.50 282 GLN A CA 1
ATOM 2198 C C . GLN A 1 282 ? -7.591 -12.044 13.199 1.00 94.50 282 GLN A C 1
ATOM 2200 O O . GLN A 1 282 ? -8.612 -12.682 12.935 1.00 94.50 282 GLN A O 1
ATOM 2205 N N . LYS A 1 283 ? -6.980 -12.184 14.382 1.00 92.69 283 LYS A N 1
ATOM 2206 C CA . LYS A 1 283 ? -7.474 -13.088 15.430 1.00 92.69 283 LYS A CA 1
ATOM 2207 C C . LYS A 1 283 ? -8.844 -12.660 15.960 1.00 92.69 283 LYS A C 1
ATOM 2209 O O . LYS A 1 283 ? -9.694 -13.531 16.134 1.00 92.69 283 LYS A O 1
ATOM 2214 N N . ARG A 1 284 ? -9.043 -11.368 16.240 1.00 93.31 284 ARG A N 1
ATOM 2215 C CA . ARG A 1 284 ? -10.314 -10.818 16.736 1.00 93.31 284 ARG A CA 1
ATOM 2216 C C . ARG A 1 284 ? -11.406 -10.958 15.692 1.00 93.31 284 ARG A C 1
ATOM 2218 O O . ARG A 1 284 ? -12.421 -11.585 15.981 1.00 93.31 284 ARG A O 1
ATOM 2225 N N . GLY A 1 285 ? -11.156 -10.511 14.463 1.00 93.56 285 GLY A N 1
ATOM 2226 C CA . GLY A 1 285 ? -12.175 -10.550 13.422 1.00 93.56 285 GLY A CA 1
ATOM 2227 C C . GLY A 1 285 ? -12.614 -11.964 13.039 1.00 93.56 285 GLY A C 1
ATOM 2228 O O . GLY A 1 285 ? -13.751 -12.169 12.641 1.00 93.56 285 GLY A O 1
ATOM 2229 N N . ARG A 1 286 ? -11.781 -12.989 13.263 1.00 92.00 286 ARG A N 1
ATOM 2230 C CA . ARG A 1 286 ? -12.182 -14.398 13.068 1.00 92.00 286 ARG A CA 1
ATOM 2231 C C . ARG A 1 286 ? -13.154 -14.926 14.115 1.00 92.00 286 ARG A C 1
ATOM 2233 O O . ARG A 1 286 ? -13.759 -15.975 13.894 1.00 92.00 286 ARG A O 1
ATOM 2240 N N . ASN A 1 287 ? -13.258 -14.257 15.259 1.00 91.75 287 ASN A N 1
ATOM 2241 C CA . ASN A 1 287 ? -14.257 -14.568 16.280 1.00 91.75 287 ASN A CA 1
ATOM 2242 C C . ASN A 1 287 ? -15.577 -13.828 16.021 1.00 91.75 287 ASN A C 1
ATOM 2244 O O . ASN A 1 287 ? -16.598 -14.201 16.595 1.00 91.75 287 ASN A O 1
ATOM 2248 N N . ILE A 1 288 ? -15.560 -12.828 15.139 1.00 92.81 288 ILE A N 1
ATOM 2249 C CA . ILE A 1 288 ? -16.730 -12.083 14.697 1.00 92.81 288 ILE A CA 1
ATOM 2250 C C . ILE A 1 288 ? -17.369 -12.832 13.524 1.00 92.81 288 ILE A C 1
ATOM 2252 O O . ILE A 1 288 ? -16.727 -13.159 12.523 1.00 92.81 288 ILE A O 1
ATOM 2256 N N . LYS A 1 289 ? -18.657 -13.160 13.650 1.00 90.81 289 LYS A N 1
ATOM 2257 C CA . LYS A 1 289 ? -19.346 -14.003 12.670 1.00 90.81 289 LYS A CA 1
ATOM 2258 C C . LYS A 1 289 ? -19.516 -13.260 11.343 1.00 90.81 289 LYS A C 1
ATOM 2260 O O . LYS A 1 289 ? -20.259 -12.293 11.272 1.00 90.81 289 LYS A O 1
ATOM 2265 N N . GLY A 1 290 ? -18.910 -13.793 10.284 1.00 88.62 290 GLY A N 1
ATOM 2266 C CA . GLY A 1 290 ? -19.069 -13.280 8.920 1.00 88.62 290 GLY A CA 1
ATOM 2267 C C . GLY A 1 290 ? -18.173 -12.090 8.575 1.00 88.62 290 GLY A C 1
ATOM 2268 O O . GLY A 1 290 ? -18.210 -11.656 7.432 1.00 88.62 290 GLY A O 1
ATOM 2269 N N . LEU A 1 291 ? -17.352 -11.603 9.516 1.00 93.31 291 LEU A N 1
ATOM 2270 C CA . LEU A 1 291 ? -16.426 -10.500 9.251 1.00 93.31 291 LEU A CA 1
ATOM 2271 C C . LEU A 1 291 ? -15.243 -10.919 8.379 1.00 93.31 291 LEU A C 1
ATOM 2273 O O . LEU A 1 291 ? -14.803 -10.133 7.560 1.00 93.31 291 LEU A O 1
ATOM 2277 N N . PHE A 1 292 ? -14.723 -12.135 8.540 1.00 94.25 292 PHE A N 1
ATOM 2278 C CA . PHE A 1 292 ? -13.723 -12.695 7.629 1.00 94.25 292 PHE A CA 1
ATOM 2279 C C . PHE A 1 292 ? -14.279 -13.907 6.897 1.00 94.25 292 PHE A C 1
ATOM 2281 O O . PHE A 1 292 ? -15.059 -14.689 7.451 1.00 94.25 292 PHE A O 1
ATOM 2288 N N . GLN A 1 293 ? -13.831 -14.076 5.658 1.00 91.00 293 GLN A N 1
ATOM 2289 C CA . GLN A 1 293 ? -14.219 -15.185 4.796 1.00 91.00 293 GLN A CA 1
ATOM 2290 C C . GLN A 1 293 ? -13.432 -16.456 5.133 1.00 91.00 293 GLN A C 1
ATOM 2292 O O . GLN A 1 293 ? -13.968 -17.558 5.006 1.00 91.00 293 GLN A O 1
ATOM 2297 N N . HIS A 1 294 ? -12.190 -16.325 5.616 1.00 88.56 294 HIS A N 1
ATOM 2298 C CA . HIS A 1 294 ? -11.424 -17.453 6.143 1.00 88.56 294 HIS A CA 1
ATOM 2299 C C . HIS A 1 294 ? -11.683 -17.692 7.629 1.00 88.56 294 HIS A C 1
ATOM 2301 O O . HIS A 1 294 ? -11.532 -16.808 8.479 1.00 88.56 294 HIS A O 1
ATOM 2307 N N . LYS A 1 295 ? -11.940 -18.951 7.989 1.00 78.12 295 LYS A N 1
ATOM 2308 C CA . LYS A 1 295 ? -11.997 -19.371 9.396 1.00 78.12 295 LYS A CA 1
ATOM 2309 C C . LYS A 1 295 ? -10.596 -19.569 9.974 1.00 78.12 295 LYS A C 1
ATOM 2311 O O . LYS A 1 295 ? -9.635 -19.892 9.279 1.00 78.12 295 LYS A O 1
ATOM 2316 N N . ARG A 1 296 ? -10.492 -19.519 11.309 1.00 68.56 296 ARG A N 1
ATOM 2317 C CA . ARG A 1 296 ? -9.230 -19.683 12.070 1.00 68.56 296 ARG A CA 1
ATOM 2318 C C . ARG A 1 296 ? -8.399 -20.924 11.712 1.00 68.56 296 ARG A C 1
ATOM 2320 O O . ARG A 1 296 ? -7.184 -20.909 11.877 1.00 68.56 296 ARG A O 1
ATOM 2327 N N . ARG A 1 297 ? -9.048 -22.019 11.305 1.00 69.19 297 ARG A N 1
ATOM 2328 C CA . ARG A 1 297 ? -8.383 -23.292 10.972 1.00 69.19 297 ARG A CA 1
ATOM 2329 C C . ARG A 1 297 ? -8.023 -23.427 9.489 1.00 69.19 297 ARG A C 1
ATOM 2331 O O . ARG A 1 297 ? -7.323 -24.372 9.156 1.00 69.19 297 ARG A O 1
ATOM 2338 N N . GLU A 1 298 ? -8.510 -22.533 8.634 1.00 73.88 298 GLU A N 1
ATOM 2339 C CA . GLU A 1 298 ? -8.377 -22.649 7.176 1.00 73.88 298 GLU A CA 1
ATOM 2340 C C . GLU A 1 298 ? -7.088 -21.993 6.681 1.00 73.88 298 GLU A C 1
ATOM 2342 O O . GLU A 1 298 ? -6.353 -22.591 5.906 1.00 73.88 298 GLU A O 1
ATOM 2347 N N . SER A 1 299 ? -6.769 -20.805 7.193 1.00 77.62 299 SER A N 1
ATOM 2348 C CA . SER A 1 299 ? -5.571 -20.054 6.816 1.00 77.62 299 SER A CA 1
ATOM 2349 C C . SER A 1 299 ? -5.079 -19.233 8.004 1.00 77.62 299 SER A C 1
ATOM 2351 O O . SER A 1 299 ? -5.870 -18.903 8.877 1.00 77.62 299 SER A O 1
ATOM 2353 N N . ASN A 1 300 ? -3.802 -18.879 8.094 1.00 85.25 300 ASN A N 1
ATOM 2354 C CA . ASN A 1 300 ? -3.293 -17.870 9.034 1.00 85.25 300 ASN A CA 1
ATOM 2355 C C . ASN A 1 300 ? -2.271 -17.045 8.266 1.00 85.25 300 ASN A C 1
ATOM 2357 O O . ASN A 1 300 ? -1.235 -17.591 7.896 1.00 85.25 300 ASN A O 1
ATOM 2361 N N . PHE A 1 301 ? -2.583 -15.772 8.017 1.00 92.62 301 PHE A N 1
ATOM 2362 C CA . PHE A 1 301 ? -1.719 -14.941 7.172 1.00 92.62 301 PHE A CA 1
ATOM 2363 C C . PHE A 1 301 ? -0.434 -14.588 7.906 1.00 92.62 301 PHE A C 1
ATOM 2365 O O . PHE A 1 301 ? 0.636 -14.605 7.320 1.00 92.62 301 PHE A O 1
ATOM 2372 N N . PHE A 1 302 ? -0.531 -14.343 9.209 1.00 92.31 302 PHE A N 1
ATOM 2373 C CA . PHE A 1 302 ? 0.614 -14.006 10.039 1.00 92.31 302 PHE A CA 1
ATOM 2374 C C . PHE A 1 302 ? 1.193 -15.260 10.697 1.00 92.31 302 PHE A C 1
ATOM 2376 O O . PHE A 1 302 ? 0.485 -16.040 11.347 1.00 92.31 302 PHE A O 1
ATOM 2383 N N . SER A 1 303 ? 2.504 -15.428 10.560 1.00 82.88 303 SER A N 1
ATOM 2384 C CA . SER A 1 303 ? 3.289 -16.466 11.228 1.00 82.88 303 SER A CA 1
ATOM 2385 C C . SER A 1 303 ? 3.143 -16.427 12.760 1.00 82.88 303 SER A C 1
ATOM 2387 O O . SER A 1 303 ? 2.949 -15.376 13.375 1.00 82.88 303 SER A O 1
ATOM 2389 N N . SER A 1 304 ? 3.232 -17.605 13.389 1.00 69.81 304 SER A N 1
ATOM 2390 C CA . SER A 1 304 ? 3.236 -17.775 14.854 1.00 69.81 304 SER A CA 1
ATOM 2391 C C . SER A 1 304 ? 4.498 -17.160 15.489 1.00 69.81 304 SER A C 1
ATOM 2393 O O . SER A 1 304 ? 5.536 -17.206 14.829 1.00 69.81 304 SER A O 1
ATOM 2395 N N . PRO A 1 305 ? 4.472 -16.694 16.762 1.00 61.44 305 PRO A N 1
ATOM 2396 C CA . PRO A 1 305 ? 5.619 -16.070 17.428 1.00 61.44 305 PRO A CA 1
ATOM 2397 C C . PRO A 1 305 ? 6.855 -16.971 17.409 1.00 61.44 305 PRO A C 1
ATOM 2399 O O . PRO A 1 305 ? 7.944 -16.541 17.067 1.00 61.44 305 PRO A O 1
ATOM 2402 N N . SER A 1 306 ? 6.647 -18.270 17.642 1.00 55.66 306 SER A N 1
ATOM 2403 C CA . SER A 1 306 ? 7.702 -19.291 17.641 1.00 55.66 306 SER A CA 1
ATOM 2404 C C . SER A 1 306 ? 8.393 -19.501 16.287 1.00 55.66 306 SER A C 1
ATOM 2406 O O . SER A 1 306 ? 9.478 -20.073 16.231 1.00 55.66 306 SER A O 1
ATOM 2408 N N . VAL A 1 307 ? 7.752 -19.099 15.185 1.00 55.53 307 VAL A N 1
ATOM 2409 C CA . VAL A 1 307 ? 8.336 -19.134 13.836 1.00 55.53 307 VAL A CA 1
ATOM 2410 C C . VAL A 1 307 ? 8.935 -17.772 13.497 1.00 55.53 307 VAL A C 1
ATOM 2412 O O . VAL A 1 307 ? 10.019 -17.732 12.929 1.00 55.53 307 VAL A O 1
ATOM 2415 N N . SER A 1 308 ? 8.282 -16.668 13.881 1.00 52.84 308 SER A N 1
ATOM 2416 C CA . SER A 1 308 ? 8.804 -15.317 13.646 1.00 52.84 308 SER A CA 1
ATOM 2417 C C . SER A 1 308 ? 10.091 -15.031 14.421 1.00 52.84 308 SER A C 1
ATOM 2419 O O . SER A 1 308 ? 10.942 -14.330 13.891 1.00 52.84 308 SER A O 1
ATOM 2421 N N . GLU A 1 309 ? 10.286 -15.644 15.595 1.00 50.03 309 GLU A N 1
ATOM 2422 C CA . GLU A 1 309 ? 11.530 -15.537 16.376 1.00 50.03 309 GLU A CA 1
ATOM 2423 C C . GLU A 1 309 ? 12.776 -16.046 15.624 1.00 50.03 309 GLU A C 1
ATOM 2425 O O . GLU A 1 309 ? 13.886 -15.603 15.900 1.00 50.03 309 GLU A O 1
ATOM 2430 N N . ASN A 1 310 ? 12.609 -16.927 14.627 1.00 50.94 310 ASN A N 1
ATOM 2431 C CA . ASN A 1 310 ? 13.708 -17.442 13.798 1.00 50.94 310 ASN A CA 1
ATOM 2432 C C . ASN A 1 310 ? 13.832 -16.749 12.424 1.00 50.94 310 ASN A C 1
ATOM 2434 O O . ASN A 1 310 ? 14.735 -17.089 11.664 1.00 50.94 310 ASN A O 1
ATOM 2438 N N . VAL A 1 311 ? 12.923 -15.825 12.082 1.00 53.81 311 VAL A N 1
ATOM 2439 C CA . VAL A 1 311 ? 12.904 -15.081 10.797 1.00 53.81 311 VAL A CA 1
ATOM 2440 C C . VAL A 1 311 ? 13.268 -13.603 10.989 1.00 53.81 311 VAL A C 1
ATOM 2442 O O . VAL A 1 311 ? 13.343 -12.844 10.022 1.00 53.81 311 VAL A O 1
ATOM 2445 N N . HIS A 1 312 ? 13.576 -13.193 12.225 1.00 53.19 312 HIS A N 1
ATOM 2446 C CA . HIS A 1 312 ? 14.346 -11.975 12.453 1.00 53.19 312 HIS A CA 1
ATOM 2447 C C . HIS A 1 312 ? 15.566 -11.997 11.509 1.00 53.19 312 HIS A C 1
ATOM 2449 O O . HIS A 1 312 ? 16.194 -13.042 11.360 1.00 53.19 312 HIS A O 1
ATOM 2455 N N . PHE A 1 313 ? 15.874 -10.872 10.856 1.00 53.47 313 PHE A N 1
ATOM 2456 C CA . PHE A 1 313 ? 17.053 -10.649 9.993 1.00 53.47 313 PHE A CA 1
ATOM 2457 C C . PHE A 1 313 ? 16.941 -10.888 8.471 1.00 53.47 313 PHE A C 1
ATOM 2459 O O . PHE A 1 313 ? 17.951 -10.714 7.793 1.00 53.47 313 PHE A O 1
ATOM 2466 N N . LEU A 1 314 ? 15.768 -11.181 7.886 1.00 60.44 314 LEU A N 1
ATOM 2467 C CA . LEU A 1 314 ? 15.643 -11.244 6.409 1.00 60.44 314 LEU A CA 1
ATOM 2468 C C . LEU A 1 314 ? 15.141 -9.955 5.734 1.00 60.44 314 LEU A C 1
ATOM 2470 O O . LEU A 1 314 ? 15.292 -9.825 4.521 1.00 60.44 314 LEU A O 1
ATOM 2474 N N . GLY A 1 315 ? 14.592 -8.985 6.474 1.00 58.59 315 GLY A N 1
ATOM 2475 C CA . GLY A 1 315 ? 13.964 -7.795 5.874 1.00 58.59 315 GLY A CA 1
ATOM 2476 C C . GLY A 1 315 ? 14.877 -6.941 4.987 1.00 58.59 315 GLY A C 1
ATOM 2477 O O . GLY A 1 315 ? 14.422 -6.383 3.997 1.00 58.59 315 GLY A O 1
ATOM 2478 N N . GLY A 1 316 ? 16.176 -6.882 5.294 1.00 61.28 316 GLY A N 1
ATOM 2479 C CA . GLY A 1 316 ? 17.165 -6.179 4.464 1.00 61.28 316 GLY A CA 1
ATOM 2480 C C . GLY A 1 316 ? 17.728 -7.001 3.298 1.00 61.28 316 GLY A C 1
ATOM 2481 O O . GLY A 1 316 ? 18.562 -6.498 2.553 1.00 61.28 316 GLY A O 1
ATOM 2482 N N . THR A 1 317 ? 17.344 -8.277 3.173 1.00 69.62 317 THR A N 1
ATOM 2483 C CA . THR A 1 317 ? 17.870 -9.193 2.140 1.00 69.62 317 THR A CA 1
ATOM 2484 C C . THR A 1 317 ? 16.943 -9.349 0.945 1.00 69.62 317 THR A C 1
ATOM 2486 O O . THR A 1 317 ? 17.397 -9.747 -0.125 1.00 69.62 317 THR A O 1
ATOM 2489 N N . LEU A 1 318 ? 15.661 -9.034 1.128 1.00 82.19 318 LEU A N 1
ATOM 2490 C CA . LEU A 1 318 ? 14.695 -8.996 0.050 1.00 82.19 318 LEU A CA 1
ATOM 2491 C C . LEU A 1 318 ? 14.686 -7.583 -0.537 1.00 82.19 318 LEU A C 1
ATOM 2493 O O . LEU A 1 318 ? 14.375 -6.629 0.174 1.00 82.19 318 LEU A O 1
ATOM 2497 N N . GLY A 1 319 ? 15.094 -7.460 -1.800 1.00 90.06 319 GLY A N 1
ATOM 2498 C CA . GLY A 1 319 ? 15.008 -6.200 -2.527 1.00 90.06 319 GLY A CA 1
ATOM 2499 C C . GLY A 1 319 ? 13.557 -5.920 -2.890 1.00 90.06 319 GLY A C 1
ATOM 2500 O O . GLY A 1 319 ? 12.924 -6.789 -3.472 1.00 90.06 319 GLY A O 1
ATOM 2501 N N . ASP A 1 320 ? 13.080 -4.747 -2.492 1.00 97.12 320 ASP A N 1
ATOM 2502 C CA . ASP A 1 320 ? 11.747 -4.192 -2.760 1.00 97.12 320 ASP A CA 1
ATOM 2503 C C . ASP A 1 320 ? 11.791 -2.684 -2.390 1.00 97.12 320 ASP A C 1
ATOM 2505 O O . ASP A 1 320 ? 12.790 -2.191 -1.835 1.00 97.12 320 ASP A O 1
ATOM 2509 N N . ASP A 1 321 ? 10.732 -1.942 -2.684 1.00 98.62 321 ASP A N 1
ATOM 2510 C CA . ASP A 1 321 ? 10.570 -0.494 -2.571 1.00 98.62 321 ASP A CA 1
ATOM 2511 C C . ASP A 1 321 ? 10.827 0.077 -1.168 1.00 98.62 321 ASP A C 1
ATOM 2513 O O . ASP A 1 321 ? 11.130 1.264 -1.018 1.00 98.62 321 ASP A O 1
ATOM 2517 N N . HIS A 1 322 ? 10.774 -0.733 -0.108 1.00 97.88 322 HIS A N 1
ATOM 2518 C CA . HIS A 1 322 ? 11.128 -0.279 1.242 1.00 97.88 322 HIS A CA 1
ATOM 2519 C C . HIS A 1 322 ? 12.630 -0.038 1.400 1.00 97.88 322 HIS A C 1
ATOM 2521 O O . HIS A 1 322 ? 13.040 0.738 2.266 1.00 97.88 322 HIS A O 1
ATOM 2527 N N . THR A 1 323 ? 13.461 -0.701 0.593 1.00 97.12 323 THR A N 1
ATOM 2528 C CA . THR A 1 323 ? 14.924 -0.734 0.729 1.00 97.12 323 THR A CA 1
ATOM 2529 C C . THR A 1 323 ? 15.554 0.659 0.855 1.00 97.12 323 THR A C 1
ATOM 2531 O O . THR A 1 323 ? 16.280 0.886 1.829 1.00 97.12 323 THR A O 1
ATOM 2534 N N . PRO A 1 324 ? 15.299 1.626 -0.052 1.00 97.75 324 PRO A N 1
ATOM 2535 C CA . PRO A 1 324 ? 15.926 2.943 0.026 1.00 97.75 324 PRO A CA 1
ATOM 2536 C C . PRO A 1 324 ? 15.433 3.786 1.214 1.00 97.75 324 PRO A C 1
ATOM 2538 O O . PRO A 1 324 ? 16.184 4.645 1.681 1.00 97.75 324 PRO A O 1
ATOM 2541 N N . PHE A 1 325 ? 14.225 3.542 1.733 1.00 98.00 325 PHE A N 1
ATOM 2542 C CA . PHE A 1 325 ? 13.713 4.193 2.946 1.00 98.00 325 PHE A CA 1
ATOM 2543 C C . PHE A 1 325 ? 14.334 3.577 4.205 1.00 98.00 325 PHE A C 1
ATOM 2545 O O . PHE A 1 325 ? 14.844 4.295 5.068 1.00 98.00 325 PHE A O 1
ATOM 2552 N N . TRP A 1 326 ? 14.364 2.245 4.282 1.00 96.38 326 TRP A N 1
ATOM 2553 C CA . TRP A 1 326 ? 14.965 1.500 5.388 1.00 96.38 326 TRP A CA 1
ATOM 2554 C C . TRP A 1 326 ? 16.452 1.822 5.561 1.00 96.38 326 TRP A C 1
ATOM 2556 O O . TRP A 1 326 ? 16.902 2.102 6.671 1.00 96.38 326 TRP A O 1
ATOM 2566 N N . GLN A 1 327 ? 17.209 1.869 4.459 1.00 95.31 327 GLN A N 1
ATOM 2567 C CA . GLN A 1 327 ? 18.630 2.241 4.467 1.00 95.31 327 GLN A CA 1
ATOM 2568 C C . GLN A 1 327 ? 18.883 3.651 5.025 1.00 95.31 327 GLN A C 1
ATOM 2570 O O . GLN A 1 327 ? 19.984 3.930 5.498 1.00 95.31 327 GLN A O 1
ATOM 2575 N N . ARG A 1 328 ? 17.869 4.524 5.000 1.00 95.81 328 ARG A N 1
ATOM 2576 C CA . ARG A 1 328 ? 17.904 5.888 5.547 1.00 95.81 328 ARG A CA 1
ATOM 2577 C C . ARG A 1 328 ? 17.263 6.000 6.935 1.00 95.81 328 ARG A C 1
ATOM 2579 O O . ARG A 1 328 ? 17.045 7.102 7.429 1.00 95.81 328 ARG A O 1
ATOM 2586 N N . GLY A 1 329 ? 16.986 4.867 7.583 1.00 94.81 329 GLY A N 1
ATOM 2587 C CA . GLY A 1 329 ? 16.523 4.797 8.969 1.00 94.81 329 GLY A CA 1
ATOM 2588 C C . GLY A 1 329 ? 15.007 4.860 9.159 1.00 94.81 329 GLY A C 1
ATOM 2589 O O . GLY A 1 329 ? 14.556 4.980 10.297 1.00 94.81 329 GLY A O 1
ATOM 2590 N N . VAL A 1 330 ? 14.212 4.771 8.088 1.00 96.25 330 VAL A N 1
ATOM 2591 C CA . VAL A 1 330 ? 12.747 4.711 8.201 1.00 96.25 330 VAL A CA 1
ATOM 2592 C C . VAL A 1 330 ? 12.319 3.333 8.737 1.00 96.25 330 VAL A C 1
ATOM 2594 O O . VAL A 1 330 ? 12.748 2.316 8.184 1.00 96.25 330 VAL A O 1
ATOM 2597 N N . PRO A 1 331 ? 11.466 3.252 9.779 1.00 96.44 331 PRO A N 1
ATOM 2598 C CA . PRO A 1 331 ? 10.910 1.982 10.245 1.00 96.44 331 PRO A CA 1
ATOM 2599 C C . PRO A 1 331 ? 10.020 1.335 9.178 1.00 96.44 331 PRO A C 1
ATOM 2601 O O . PRO A 1 331 ? 9.127 1.992 8.644 1.00 96.44 331 PRO A O 1
ATOM 2604 N N . VAL A 1 332 ? 10.225 0.045 8.893 1.00 96.88 332 VAL A N 1
ATOM 2605 C CA . VAL A 1 332 ? 9.495 -0.679 7.839 1.00 96.88 332 VAL A CA 1
ATOM 2606 C C . VAL A 1 332 ? 8.678 -1.829 8.409 1.00 96.88 332 VAL A C 1
ATOM 2608 O O . VAL A 1 332 ? 9.198 -2.662 9.150 1.00 96.88 332 VAL A O 1
ATOM 2611 N N . LEU A 1 333 ? 7.411 -1.921 8.010 1.00 96.88 333 LEU A N 1
ATOM 2612 C CA . LEU A 1 333 ? 6.578 -3.115 8.137 1.00 96.88 333 LEU A CA 1
ATOM 2613 C C . LEU A 1 333 ? 6.283 -3.661 6.735 1.00 96.88 333 LEU A C 1
ATOM 2615 O O . LEU A 1 333 ? 5.440 -3.134 6.017 1.00 96.88 333 LEU A O 1
ATOM 2619 N N . HIS A 1 334 ? 6.983 -4.724 6.346 1.00 96.94 334 HIS A N 1
ATOM 2620 C CA . HIS A 1 334 ? 6.873 -5.303 5.006 1.00 96.94 334 HIS A CA 1
ATOM 2621 C C . HIS A 1 334 ? 5.871 -6.458 4.986 1.00 96.94 334 HIS A C 1
ATOM 2623 O O . HIS A 1 334 ? 6.066 -7.482 5.645 1.00 96.94 334 HIS A O 1
ATOM 2629 N N . LEU A 1 335 ? 4.776 -6.279 4.255 1.00 97.75 335 LEU A N 1
ATOM 2630 C CA . LEU A 1 335 ? 3.696 -7.244 4.102 1.00 97.75 335 LEU A CA 1
ATOM 2631 C C . LEU A 1 335 ? 3.826 -7.973 2.768 1.00 97.75 335 LEU A C 1
ATOM 2633 O O . LEU A 1 335 ? 3.013 -7.780 1.871 1.00 97.75 335 LEU A O 1
ATOM 2637 N N . ILE A 1 336 ? 4.827 -8.848 2.692 1.00 96.19 336 ILE A N 1
ATOM 2638 C CA . ILE A 1 336 ? 5.054 -9.736 1.552 1.00 96.19 336 ILE A CA 1
ATOM 2639 C C . ILE A 1 336 ? 5.153 -11.202 2.012 1.00 96.19 336 ILE A C 1
ATOM 2641 O O . ILE A 1 336 ? 5.768 -11.493 3.054 1.00 96.19 336 ILE A O 1
ATOM 2645 N N . PRO A 1 337 ? 4.541 -12.170 1.303 1.00 93.88 337 PRO A N 1
ATOM 2646 C CA . PRO A 1 337 ? 4.693 -13.584 1.622 1.00 93.88 337 PRO A CA 1
ATOM 2647 C C . PRO A 1 337 ? 6.155 -14.034 1.550 1.00 93.88 337 PRO A C 1
ATOM 2649 O O . PRO A 1 337 ? 6.861 -13.690 0.619 1.00 93.88 337 PRO A O 1
ATOM 2652 N N . ASN A 1 338 ? 6.629 -14.869 2.478 1.00 86.19 338 ASN A N 1
ATOM 2653 C CA . ASN A 1 338 ? 8.010 -15.388 2.392 1.00 86.19 338 ASN A CA 1
ATOM 2654 C C . ASN A 1 338 ? 8.203 -16.506 1.370 1.00 86.19 338 ASN A C 1
ATOM 2656 O O . ASN A 1 338 ? 9.317 -16.804 0.949 1.00 86.19 338 ASN A O 1
ATOM 2660 N N . LYS A 1 339 ? 7.112 -17.187 1.035 1.00 90.44 339 LYS A N 1
ATOM 2661 C CA . LYS A 1 339 ? 7.028 -18.059 -0.121 1.00 90.44 339 LYS A CA 1
ATOM 2662 C C . LYS A 1 339 ? 6.102 -17.359 -1.094 1.00 90.44 339 LYS A C 1
ATOM 2664 O O . LYS A 1 339 ? 4.894 -17.338 -0.852 1.00 90.44 339 LYS A O 1
ATOM 2669 N N . PHE A 1 340 ? 6.684 -16.800 -2.148 1.00 94.31 340 PHE A N 1
ATOM 2670 C CA . PHE A 1 340 ? 5.921 -16.080 -3.154 1.00 94.31 340 PHE A CA 1
ATOM 2671 C C . PHE A 1 340 ? 4.853 -16.984 -3.775 1.00 94.31 340 PHE A C 1
ATOM 2673 O O . PHE A 1 340 ? 5.058 -18.207 -3.878 1.00 94.31 340 PHE A O 1
ATOM 2680 N N . PRO A 1 341 ? 3.687 -16.417 -4.123 1.00 95.38 341 PRO A N 1
ATOM 2681 C CA . PRO A 1 341 ? 2.644 -17.162 -4.806 1.00 95.38 341 PRO A CA 1
ATOM 2682 C C . PRO A 1 341 ? 3.181 -17.815 -6.087 1.00 95.38 341 PRO A C 1
ATOM 2684 O O . PRO A 1 341 ? 4.023 -17.230 -6.762 1.00 95.38 341 PRO A O 1
ATOM 2687 N N . PRO A 1 342 ? 2.724 -19.026 -6.452 1.00 97.06 342 PRO A N 1
ATOM 2688 C CA . PRO A 1 342 ? 3.202 -19.714 -7.655 1.00 97.06 342 PRO A CA 1
ATOM 2689 C C . PRO A 1 342 ? 2.895 -18.964 -8.961 1.00 97.06 342 PRO A C 1
ATOM 2691 O O . PRO A 1 342 ? 3.428 -19.335 -9.999 1.00 97.06 342 PRO A O 1
ATOM 2694 N N . GLN A 1 343 ? 2.026 -17.955 -8.909 1.00 97.62 343 GLN A N 1
ATOM 2695 C CA . GLN A 1 343 ? 1.697 -17.064 -10.012 1.00 97.62 343 GLN A CA 1
ATOM 2696 C C . GLN A 1 343 ? 2.758 -15.985 -10.259 1.00 97.62 343 GLN A C 1
ATOM 2698 O O . GLN A 1 343 ? 2.795 -15.455 -11.362 1.00 97.62 343 GLN A O 1
ATOM 2703 N N . TRP A 1 344 ? 3.600 -15.670 -9.269 1.00 97.94 344 TRP A N 1
ATOM 2704 C CA . TRP A 1 344 ? 4.563 -14.568 -9.332 1.00 97.94 344 TRP A CA 1
ATOM 2705 C C . TRP A 1 344 ? 5.415 -14.619 -10.610 1.00 97.94 344 TRP A C 1
ATOM 2707 O O . TRP A 1 344 ? 5.981 -15.666 -10.937 1.00 97.94 344 TRP A O 1
ATOM 2717 N N . HIS A 1 345 ? 5.458 -13.500 -11.343 1.00 97.38 345 HIS A N 1
ATOM 2718 C CA . HIS A 1 345 ? 6.115 -13.343 -12.651 1.00 97.38 345 HIS A CA 1
ATOM 2719 C C . HIS A 1 345 ? 5.667 -14.330 -13.755 1.00 97.38 345 HIS A C 1
ATOM 2721 O O . HIS A 1 345 ? 6.378 -14.562 -14.740 1.00 97.38 345 HIS A O 1
ATOM 2727 N N . HIS A 1 346 ? 4.477 -14.917 -13.635 1.00 98.19 346 HIS A N 1
ATOM 2728 C CA . HIS A 1 346 ? 3.859 -15.750 -14.664 1.00 98.19 346 HIS A CA 1
ATOM 2729 C C . HIS A 1 346 ? 2.559 -15.116 -15.167 1.00 98.19 346 HIS A C 1
ATOM 2731 O O . HIS A 1 346 ? 1.874 -14.414 -14.437 1.00 98.19 346 HIS A O 1
ATOM 2737 N N . LEU A 1 347 ? 2.157 -15.420 -16.407 1.00 98.44 347 LEU A N 1
ATOM 2738 C CA . LEU A 1 347 ? 0.893 -14.914 -16.978 1.00 98.44 347 LEU A CA 1
ATOM 2739 C C . LEU A 1 347 ? -0.361 -15.369 -16.213 1.00 98.44 347 LEU A C 1
ATOM 2741 O O . LEU A 1 347 ? -1.427 -14.814 -16.426 1.00 98.44 347 LEU A O 1
ATOM 2745 N N . THR A 1 348 ? -0.225 -16.365 -15.336 1.00 98.25 348 THR A N 1
ATOM 2746 C CA . THR A 1 348 ? -1.273 -16.802 -14.405 1.00 98.25 348 THR A CA 1
ATOM 2747 C C . THR A 1 348 ? -1.435 -15.877 -13.200 1.00 98.25 348 THR A C 1
ATOM 2749 O O . THR A 1 348 ? -2.270 -16.147 -12.344 1.00 98.25 348 THR A O 1
ATOM 2752 N N . ASP A 1 349 ? -0.619 -14.831 -13.066 1.00 98.62 349 ASP A N 1
ATOM 2753 C CA . ASP A 1 349 ? -0.910 -13.718 -12.161 1.00 98.62 349 ASP A CA 1
ATOM 2754 C C . ASP A 1 349 ? -1.973 -12.807 -12.781 1.00 98.62 349 ASP A C 1
ATOM 2756 O O . ASP A 1 349 ? -1.717 -11.692 -13.246 1.00 98.62 349 ASP A O 1
ATOM 2760 N N . ASP A 1 350 ? -3.174 -13.368 -12.860 1.00 98.38 350 ASP A N 1
ATOM 2761 C CA . ASP A 1 350 ? -4.331 -12.815 -13.534 1.00 98.38 350 ASP A CA 1
ATOM 2762 C C . ASP A 1 350 ? -5.554 -12.790 -12.601 1.00 98.38 350 ASP A C 1
ATOM 2764 O O . ASP A 1 350 ? -5.502 -13.157 -11.423 1.00 98.38 350 ASP A O 1
ATOM 2768 N N . VAL A 1 351 ? -6.685 -12.347 -13.145 1.00 97.88 351 VAL A N 1
ATOM 2769 C CA . VAL A 1 351 ? -7.961 -12.261 -12.426 1.00 97.88 351 VAL A CA 1
ATOM 2770 C C . VAL A 1 351 ? -8.473 -13.625 -11.955 1.00 97.88 351 VAL A C 1
ATOM 2772 O O . VAL A 1 351 ? -9.023 -13.723 -10.856 1.00 97.88 351 VAL A O 1
ATOM 2775 N N . ASP A 1 352 ? -8.294 -14.673 -12.760 1.00 97.81 352 ASP A N 1
ATOM 2776 C CA . ASP A 1 352 ? -8.871 -15.998 -12.517 1.00 97.81 352 ASP A CA 1
ATOM 2777 C C . ASP A 1 352 ? -8.187 -16.721 -11.346 1.00 97.81 352 ASP A C 1
ATOM 2779 O O . ASP A 1 352 ? -8.779 -17.610 -10.725 1.00 97.81 352 ASP A O 1
ATOM 2783 N N . HIS A 1 353 ? -6.954 -16.330 -11.017 1.00 97.94 353 HIS A N 1
ATOM 2784 C CA . HIS A 1 353 ? -6.164 -16.932 -9.943 1.00 97.94 353 HIS A CA 1
ATOM 2785 C C . HIS A 1 353 ? -6.189 -16.148 -8.620 1.00 97.94 353 HIS A C 1
ATOM 2787 O O . HIS A 1 353 ? -5.600 -16.608 -7.632 1.00 97.94 353 HIS A O 1
ATOM 2793 N N . LEU A 1 354 ? -6.896 -15.015 -8.552 1.00 98.25 354 LEU A N 1
ATOM 2794 C CA . LEU A 1 354 ? -7.126 -14.295 -7.298 1.00 98.25 354 LEU A CA 1
ATOM 2795 C C . LEU A 1 354 ? -8.011 -15.108 -6.338 1.00 98.25 354 LEU A C 1
ATOM 2797 O O . LEU A 1 354 ? -9.073 -15.614 -6.701 1.00 98.25 354 LEU A O 1
ATOM 2801 N N . ASP A 1 355 ? -7.639 -15.164 -5.056 1.00 98.00 355 ASP A N 1
ATOM 2802 C CA . ASP A 1 355 ? -8.523 -15.670 -4.003 1.00 98.00 355 ASP A CA 1
ATOM 2803 C C . ASP A 1 355 ? -9.278 -14.489 -3.382 1.00 98.00 355 ASP A C 1
ATOM 2805 O O . ASP A 1 355 ? -8.794 -13.802 -2.482 1.00 98.00 355 ASP A O 1
ATOM 2809 N N . LEU A 1 356 ? -10.504 -14.247 -3.854 1.00 97.81 356 LEU A N 1
ATOM 2810 C CA . LEU A 1 356 ? -11.311 -13.097 -3.420 1.00 97.81 356 LEU A CA 1
ATOM 2811 C C . LEU A 1 356 ? -11.626 -13.096 -1.916 1.00 97.81 356 LEU A C 1
ATOM 2813 O O . LEU A 1 356 ? -11.845 -12.041 -1.325 1.00 97.81 356 LEU A O 1
ATOM 2817 N N . ARG A 1 357 ? -11.601 -14.259 -1.255 1.00 96.81 357 ARG A N 1
ATOM 2818 C CA . ARG A 1 357 ? -11.731 -14.331 0.209 1.00 96.81 357 ARG A CA 1
ATOM 2819 C C . ARG A 1 357 ? -10.488 -13.769 0.895 1.00 96.81 357 ARG A C 1
ATOM 2821 O O . ARG A 1 357 ? -10.592 -13.143 1.943 1.00 96.81 357 ARG A O 1
ATOM 2828 N N . THR A 1 358 ? -9.317 -13.986 0.306 1.00 97.50 358 THR A N 1
ATOM 2829 C CA . THR A 1 358 ? -8.038 -13.466 0.785 1.00 97.50 358 THR A CA 1
ATOM 2830 C C . THR A 1 358 ? -7.957 -11.967 0.553 1.00 97.50 358 THR A C 1
ATOM 2832 O O . THR A 1 358 ? -7.606 -11.245 1.483 1.00 97.50 358 THR A O 1
ATOM 2835 N N . VAL A 1 359 ? -8.364 -11.494 -0.631 1.00 98.50 359 VAL A N 1
ATOM 2836 C CA . VAL A 1 359 ? -8.481 -10.058 -0.940 1.00 98.50 359 VAL A CA 1
ATOM 2837 C C . VAL A 1 359 ? -9.399 -9.360 0.069 1.00 98.50 359 VAL A C 1
ATOM 2839 O O . VAL A 1 359 ? -9.010 -8.364 0.675 1.00 98.50 359 VAL A O 1
ATOM 2842 N N . HIS A 1 360 ? -10.584 -9.924 0.314 1.00 98.06 360 HIS A N 1
ATOM 2843 C CA . HIS A 1 360 ? -11.536 -9.417 1.301 1.00 98.06 360 HIS A CA 1
ATOM 2844 C C . HIS A 1 360 ? -10.926 -9.303 2.706 1.00 98.06 360 HIS A C 1
ATOM 2846 O O . HIS A 1 360 ? -11.033 -8.264 3.358 1.00 98.06 360 HIS A O 1
ATOM 2852 N N . ASP A 1 361 ? -10.282 -10.372 3.180 1.00 97.88 361 ASP A N 1
ATOM 2853 C CA . ASP A 1 361 ? -9.720 -10.397 4.528 1.00 97.88 361 ASP A CA 1
ATOM 2854 C C . ASP A 1 361 ? -8.550 -9.411 4.668 1.00 97.88 361 ASP A C 1
ATOM 2856 O O . ASP A 1 361 ? -8.448 -8.738 5.694 1.00 97.88 361 ASP A O 1
ATOM 2860 N N . TRP A 1 362 ? -7.706 -9.264 3.639 1.00 98.31 362 TRP A N 1
ATOM 2861 C CA . TRP A 1 362 ? -6.654 -8.244 3.623 1.00 98.31 362 TRP A CA 1
ATOM 2862 C C . TRP A 1 362 ? -7.216 -6.828 3.672 1.00 98.31 362 TRP A C 1
ATOM 2864 O O . TRP A 1 362 ? -6.765 -6.038 4.497 1.00 98.31 362 TRP A O 1
ATOM 2874 N N . ALA A 1 363 ? -8.232 -6.523 2.865 1.00 98.62 363 ALA A N 1
ATOM 2875 C CA . ALA A 1 363 ? -8.858 -5.205 2.842 1.00 98.62 363 ALA A CA 1
ATOM 2876 C C . ALA A 1 363 ? -9.330 -4.768 4.241 1.00 98.62 363 ALA A C 1
ATOM 2878 O O . ALA A 1 363 ? -9.041 -3.657 4.685 1.00 98.62 363 ALA A O 1
ATOM 2879 N N . ILE A 1 364 ? -9.986 -5.669 4.981 1.00 98.19 364 ILE A N 1
ATOM 2880 C CA . ILE A 1 364 ? -10.434 -5.405 6.356 1.00 98.19 364 ILE A CA 1
ATOM 2881 C C . ILE A 1 364 ? -9.250 -5.292 7.322 1.00 98.19 364 ILE A C 1
ATOM 2883 O O . ILE A 1 364 ? -9.248 -4.392 8.158 1.00 98.19 364 ILE A O 1
ATOM 2887 N N . ILE A 1 365 ? -8.248 -6.178 7.231 1.00 98.31 365 ILE A N 1
ATOM 2888 C CA . ILE A 1 365 ? -7.076 -6.146 8.123 1.00 98.31 365 ILE A CA 1
ATOM 2889 C C . ILE A 1 365 ? -6.339 -4.812 8.002 1.00 98.31 365 ILE A C 1
ATOM 2891 O O . ILE A 1 365 ? -6.041 -4.202 9.028 1.00 98.31 365 ILE A O 1
ATOM 2895 N N . ILE A 1 366 ? -6.066 -4.353 6.778 1.00 98.69 366 ILE A N 1
ATOM 2896 C CA . ILE A 1 366 ? -5.327 -3.107 6.551 1.00 98.69 366 ILE A CA 1
ATOM 2897 C C . ILE A 1 366 ? -6.178 -1.904 6.965 1.00 98.69 366 ILE A C 1
ATOM 2899 O O . ILE A 1 366 ? -5.685 -1.055 7.701 1.00 98.69 366 ILE A O 1
ATOM 2903 N N . ALA A 1 367 ? -7.467 -1.862 6.608 1.00 98.50 367 ALA A N 1
ATOM 2904 C CA . ALA A 1 367 ? -8.344 -0.755 6.998 1.00 98.50 367 ALA A CA 1
ATOM 2905 C C . ALA A 1 367 ? -8.490 -0.633 8.524 1.00 98.50 367 ALA A C 1
ATOM 2907 O O . ALA A 1 367 ? -8.371 0.462 9.075 1.00 98.50 367 ALA A O 1
ATOM 2908 N N . ALA A 1 368 ? -8.686 -1.757 9.220 1.00 98.25 368 ALA A N 1
ATOM 2909 C CA . ALA A 1 368 ? -8.743 -1.785 10.676 1.00 98.25 368 ALA A CA 1
ATOM 2910 C C . ALA A 1 368 ? -7.400 -1.402 11.309 1.00 98.25 368 ALA A C 1
ATOM 2912 O O . ALA A 1 368 ? -7.382 -0.640 12.269 1.00 98.25 368 ALA A O 1
ATOM 2913 N N . PHE A 1 369 ? -6.276 -1.881 10.767 1.00 98.25 369 PHE A N 1
ATOM 2914 C CA . PHE A 1 369 ? -4.952 -1.519 11.272 1.00 98.25 369 PHE A CA 1
ATOM 2915 C C . PHE A 1 369 ? -4.708 -0.019 11.154 1.00 98.25 369 PHE A C 1
ATOM 2917 O O . PHE A 1 369 ? -4.324 0.604 12.139 1.00 98.25 369 PHE A O 1
ATOM 2924 N N . THR A 1 370 ? -4.979 0.564 9.986 1.00 97.81 370 THR A N 1
ATOM 2925 C CA . THR A 1 370 ? -4.844 2.004 9.757 1.00 97.81 370 THR A CA 1
ATOM 2926 C C . THR A 1 370 ? -5.746 2.800 10.696 1.00 97.81 370 THR A C 1
ATOM 2928 O O . THR A 1 370 ? -5.298 3.780 11.283 1.00 97.81 370 THR A O 1
ATOM 2931 N N . ALA A 1 371 ? -6.989 2.361 10.906 1.00 96.31 371 ALA A N 1
ATOM 2932 C CA . ALA A 1 371 ? -7.901 3.002 11.847 1.00 96.31 371 ALA A CA 1
ATOM 2933 C C . ALA A 1 371 ? -7.419 2.930 13.307 1.00 96.31 371 ALA A C 1
ATOM 2935 O O . ALA A 1 371 ? -7.496 3.930 14.017 1.00 96.31 371 ALA A O 1
ATOM 2936 N N . GLU A 1 372 ? -6.901 1.783 13.758 1.00 96.06 372 GLU A N 1
ATOM 2937 C CA . GLU A 1 372 ? -6.338 1.634 15.109 1.00 96.06 372 GLU A CA 1
ATOM 2938 C C . GLU A 1 372 ? -5.057 2.464 15.282 1.00 96.06 372 GLU A C 1
ATOM 2940 O O . GLU A 1 372 ? -4.882 3.107 16.315 1.00 96.06 372 GLU A O 1
ATOM 2945 N N . TYR A 1 373 ? -4.198 2.513 14.257 1.00 94.81 373 TYR A N 1
ATOM 2946 C CA . TYR A 1 373 ? -2.961 3.299 14.261 1.00 94.81 373 TYR A CA 1
ATOM 2947 C C . TYR A 1 373 ? -3.231 4.807 14.346 1.00 94.81 373 TYR A C 1
ATOM 2949 O O . TYR A 1 373 ? -2.541 5.524 15.062 1.00 94.81 373 TYR A O 1
ATOM 2957 N N . LEU A 1 374 ? -4.262 5.287 13.646 1.00 92.50 374 LEU A N 1
ATOM 2958 C CA . LEU A 1 374 ? -4.680 6.693 13.644 1.00 92.50 374 LEU A CA 1
ATOM 2959 C C . LEU A 1 374 ? -5.638 7.037 14.803 1.00 92.50 374 LEU A C 1
ATOM 2961 O O . LEU A 1 374 ? -6.222 8.123 14.812 1.00 92.50 374 LEU A O 1
ATOM 2965 N N . GLU A 1 375 ? -5.824 6.131 15.772 1.00 92.12 375 GLU A N 1
ATOM 2966 C CA . GLU A 1 375 ? -6.745 6.261 16.911 1.00 92.12 375 GLU A CA 1
ATOM 2967 C C . GLU A 1 375 ? -8.162 6.705 16.491 1.00 92.12 375 GLU A C 1
ATOM 2969 O O . GLU A 1 375 ? -8.706 7.687 17.003 1.00 92.12 375 GLU A O 1
ATOM 2974 N N . LEU A 1 376 ? -8.758 6.003 15.522 1.00 92.12 376 LEU A N 1
ATOM 2975 C CA . LEU A 1 376 ? -10.113 6.272 15.014 1.00 92.12 376 LEU A CA 1
ATOM 2976 C C . LEU A 1 376 ? -11.216 5.517 15.766 1.00 92.12 376 LEU A C 1
ATOM 2978 O O . LEU A 1 376 ? -12.386 5.573 15.385 1.00 92.12 376 LEU A O 1
ATOM 2982 N N . THR A 1 377 ? -10.872 4.829 16.849 1.00 91.75 377 THR A N 1
ATOM 2983 C CA . THR A 1 377 ? -11.842 4.197 17.745 1.00 91.75 377 THR A CA 1
ATOM 2984 C C . THR A 1 377 ? -12.820 5.245 18.291 1.00 91.75 377 THR A C 1
ATOM 2986 O O . THR A 1 377 ? -12.420 6.286 18.811 1.00 91.75 377 THR A O 1
ATOM 2989 N N . ASN A 1 378 ? -14.114 4.935 18.213 1.00 91.75 378 ASN A N 1
ATOM 2990 C CA . ASN A 1 378 ? -15.297 5.786 18.414 1.00 91.75 378 ASN A CA 1
ATOM 2991 C C . ASN A 1 378 ? -15.665 6.741 17.263 1.00 91.75 378 ASN A C 1
ATOM 2993 O O . ASN A 1 378 ? -16.692 7.417 17.362 1.00 91.75 378 ASN A O 1
ATOM 2997 N N . PHE A 1 379 ? -14.891 6.778 16.176 1.00 91.19 379 PHE A N 1
ATOM 2998 C CA . PHE A 1 379 ? -15.167 7.612 14.997 1.00 91.19 379 PHE A CA 1
ATOM 2999 C C . PHE A 1 379 ? -15.595 6.803 13.761 1.00 91.19 379 PHE A C 1
ATOM 3001 O O . PHE A 1 379 ? -16.075 7.390 12.787 1.00 91.19 379 PHE A O 1
ATOM 3008 N N . ILE A 1 380 ? -15.447 5.470 13.793 1.00 92.19 380 ILE A N 1
ATOM 3009 C CA . ILE A 1 380 ? -15.812 4.572 12.683 1.00 92.19 380 ILE A CA 1
ATOM 3010 C C . ILE A 1 380 ? -17.323 4.535 12.449 1.00 92.19 380 ILE A C 1
ATOM 3012 O O . ILE A 1 380 ? -17.774 4.574 11.306 1.00 92.19 380 ILE A O 1
ATOM 3016 N N . LEU A 1 381 ? -18.112 4.454 13.520 1.00 85.69 381 LEU A N 1
ATOM 3017 C C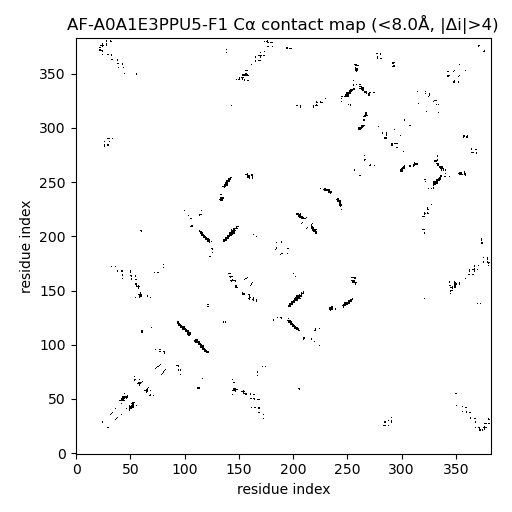A . LEU A 1 381 ? -19.568 4.441 13.419 1.00 85.69 381 LEU A CA 1
ATOM 3018 C C . LEU A 1 381 ? -20.105 5.844 13.132 1.00 85.69 381 LEU A C 1
ATOM 3020 O O . LEU A 1 381 ? -19.597 6.842 13.647 1.00 85.69 381 LEU A O 1
ATOM 3024 N N . ASP A 1 382 ? -21.172 5.903 12.341 1.00 71.62 382 ASP A N 1
ATOM 3025 C CA . ASP A 1 382 ? -22.015 7.089 12.251 1.00 71.62 382 ASP A CA 1
ATOM 3026 C C . ASP A 1 382 ? -22.745 7.208 13.603 1.00 71.62 382 ASP A C 1
ATOM 3028 O O . ASP A 1 382 ? -23.484 6.296 13.979 1.00 71.62 382 ASP A O 1
ATOM 3032 N N . GLN A 1 383 ? -22.448 8.264 14.370 1.00 54.44 383 GLN A N 1
ATOM 3033 C CA . GLN A 1 383 ? -23.107 8.549 15.653 1.00 54.44 383 GLN A CA 1
ATOM 3034 C C . GLN A 1 383 ? -24.470 9.206 15.453 1.00 54.44 383 GLN A C 1
ATOM 3036 O O . GLN A 1 383 ? -24.579 10.058 14.539 1.00 54.44 383 GLN A O 1
#

InterPro domains:
  IPR007484 Peptidase M28 [PF04389] (133-369)
  IPR037457 M28 Zn-Peptidase Glutaminyl Cyclase [cd03880] (44-373)
  IPR040234 Glutaminyl-peptide cyclotransferase-like [PTHR12283] (20-376)

Organism: NCBI:txid857566

pLDDT: mean 85.53, std 18.67, range [31.23, 98.94]

Secondary structure (DSSP, 8-state):
-----------------------PPPHHHHHHHHHHS-HHHHS-TT-TTSSSGGGSS---TTSHHHHHHHHHHHHIIIIIITTSS-SSS-PPPSSEEEEEEEEEEETTEEEEEEEEEEEEE-PPP---TT---PPPPEEEEEEE----S-STT---IIIIIHHHHHHHHHHHHHHHHHHHHHHHHHHH---SGGGG-EEEEEEES--S-SSS--SSSS-HHHHHHHHHHHT-EEE-TTS-EEEGGGGEEEEEEE-S-SSSS--B----STTHHHHHHHHHHHHHHTTSTTT-SS-TTT--SBPPHHHHTTTTT-TTTS-STTHHHHTTT--EEEE--SS--TTTTSTT-SGGG--HHHHHHHHHHHHHHHHHHTT-TTTSS--

Mean predicted aligned error: 7.96 Å

Sequence (383 aa):
MKIIVLTSWLILSVSIAFSNAYMPLKDTELESIASQFPPLEYLNPLDDGGLLQPFLIVRIPGTENSTKVQNHVNDFFIKQISQGQNSSSSEIPMWKVTHDSFQDSTPIGDNITFTNICVSRDPELAINEGDKARTRKRLTLAAHYDSKLYPEGFIGAIDSAVPCAILMYVAKVIDKALTRKQAFLNENGVGNENNQLGLQILFLDGEEAFHEWTSTDSIYGARHLAARMENEDIENVDGLIGSGLSSIDTFVLLDLLGAANPRIPSYFSETHDLYNSMRSIQKRGRNIKGLFQHKRRESNFFSSPSVSENVHFLGGTLGDDHTPFWQRGVPVLHLIPNKFPPQWHHLTDDVDHLDLRTVHDWAIIIAAFTAEYLELTNFILDQ

Radius of gyration: 21.84 Å; Cα contacts (8 Å, |Δi|>4): 709; chains: 1; bounding box: 69×56×79 Å

Solvent-accessible surface area (backbone atoms only — not comparable to full-atom values): 21162 Å² total; per-residue (Å²): 144,83,84,87,80,87,80,84,84,80,78,79,77,79,74,77,76,78,74,70,83,74,40,74,57,51,71,72,45,57,48,40,47,47,70,78,52,43,46,63,77,38,56,29,68,86,33,82,89,28,57,22,24,67,39,66,44,58,14,35,67,66,37,73,47,26,52,52,37,52,48,52,56,50,44,44,51,63,54,63,62,55,61,77,63,82,87,85,61,100,69,75,68,64,60,44,79,48,74,56,67,49,68,46,66,52,95,90,46,72,65,45,44,39,54,23,42,43,33,37,37,61,57,87,70,90,71,57,95,84,65,70,88,48,52,50,40,15,48,29,40,35,22,38,61,29,17,45,62,65,51,82,82,20,24,24,30,26,43,14,25,40,31,43,23,37,55,54,49,30,52,64,72,45,47,65,19,53,52,49,48,45,54,50,31,72,76,72,46,62,84,60,75,65,63,49,48,20,42,31,42,37,37,30,16,34,47,54,34,79,79,58,84,43,98,76,33,33,25,49,29,32,46,50,50,38,54,51,26,56,72,33,82,32,45,31,77,88,69,47,79,38,30,43,52,64,30,48,60,34,41,34,39,37,36,63,39,28,45,70,77,46,42,26,55,46,34,37,80,94,33,37,67,58,52,49,48,42,45,46,48,53,58,52,40,48,74,40,89,79,64,35,74,57,50,78,88,76,47,60,50,57,59,54,70,87,56,30,72,75,40,57,79,48,51,90,73,57,89,55,59,60,49,53,38,42,78,71,70,41,49,47,42,62,48,41,40,79,68,68,60,94,31,68,85,38,76,61,22,33,78,90,56,50,26,64,49,44,41,37,39,48,41,51,40,52,34,50,43,52,36,2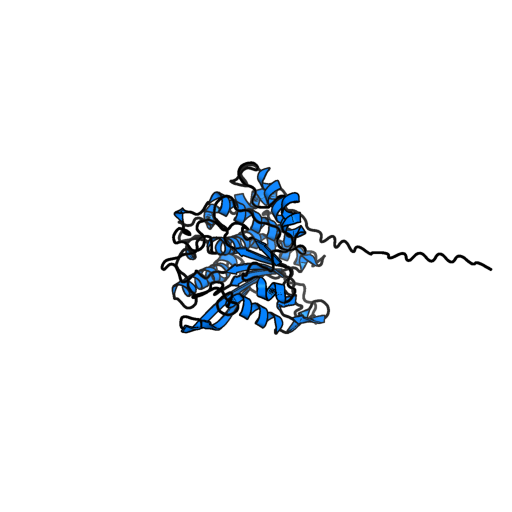3,73,56,58,33,57,90,28,69,57,90,128

Foldseek 3Di:
DDDDDDDDDPPPPPPPPPPPVLDAADLVLLVLLCVVQVPCVACVCPDPPHLQVLLQFQQAFQDPSVVSNVVSVVCLQVPVLQVPDDDPDPDDRQKDKDKDWDFAAAPVGGGGIWIKIKIKGWADAPDDVPDDPAQFAEAEEEEESHFAPPPPGGSQSVQPSLSSSLLSLLCVLCSQLSVVLSVVCVVPNQPDSLSGYMYMYMHFHFQAFNPDDDPRRGLPRLLSVLVQQQPAFGQHPVRDTGGNLNNYQEYEYRGSFFAPAFEFAFAEPLCVVLLVVLQVSLVSLLVPPPSAPDHPPRHRRYDDPVVNVVNHHCNQVDDGSCNSSVVVPHHYGYRAGPDHDPCPSHSVSHSVRGDVSRSSSSSSSVSSSSCSSSVSHVSSDDD

Nearest PDB structures (foldseek):
  2zeg-assembly2_B  TM=8.951E-01  e=2.389E-30  Homo sapiens
  7d2i-assembly1_A  TM=8.649E-01  e=5.373E-31  Ixodes scapularis
  4yu9-assembly2_B  TM=8.992E-01  e=1.337E-29  Homo sapiens
  2zem-assembly2_B  TM=8.975E-01  e=1.588E-29  Homo sapiens
  4f9v-assembly1_A  TM=8.799E-01  e=5.535E-27  Drosophila melanogaster